Protein AF-0000000073387853 (afdb_homodimer)

Radius of gyration: 33.88 Å; Cα contacts (8 Å, |Δi|>4): 1144; chains: 2; bounding box: 91×98×73 Å

pLDDT: mean 79.47, std 18.65, range [26.16, 98.5]

Foldseek 3Di:
DDDPDPPPDPDQQFQFQVPVVVLDVVQFWDDPVQDDQKTKGFFWPPGPVAAWYFAQKKKWKQFQQAKDWKDWQLAIAIDHHLWIKIAHHPTTMGDDGDDADPVTTGGGIIMIIGHDVVLVVVCVPPVLSVLLVVVNVLNLQMKTAPPCRVVLVVLSVQLVVDGDPSNVVSVSVNSVVVSPGPRMDGGHPFNQPQDPDPCRRRLRSLVRNVVVVCLVPQLEDDDLCVSCVVVVHHSVVSQVSNCNGSVDGPVLSSLSSLLSQLLNCLLPHPDDSVVSCNNRHHPDVVVNQVSNCVNVVDGSVVSSVVSCVVVVVVPPD/DDDPDPPPDPDQQFAFQPPCPVLDVVQFWDDPVQDDQKTKGFFWPPGPVQAWYFAQKKKWKQFQQAKDWKDWQLAIAIDHHLWIKIAHHPTIMGDDGDDADPVTTGGGIIMIIGHDVVLVVVCVPPVLSVLLVVVNVLNLQMKTAPPCRVVLVVLSVQLVVDGDPSNVVSVSVNSVVVSPGPRMDGGHPFNQPQDPDPCRRVLRGLLRSVVVVCLVPQLEDDDLCVSQVVVVHHSVVSQVSNCNRGVDGPVLSSLSSLLSQLLNCLLPHPDDSVVSCNRRHHPDVVVNQVSNCVNVVDGSVVSSVVSCVVVVVVPPD

Sequence (634 aa):
MTTPRKRPAPRQRQPVLERDIARSPSLGYETPEEAGLVRCLAHGFPSPLVRWHFHEDYELHLITETSGKAFIGDWIGPFQPGHLVLCGPRLPHNWISLDVAEGGAPGRDRVIQFCHEPIERAAAGIPELREVMPLLERARHGIEFFGMSQKALAHWDTVKAARGLRRLGRFCEFLADLADCTDYRLLSSVQMQGQHGADGDAQVDQINGIVDRITRNIAEPISMQEVATELGMSESRFSRFFRRATGNSFTDFVNRVRINSACHLLMQTDHYVTDICHQVGFNNVANFNRRFLEIKGMTPTEFRRQADTRFGGALQHMTTPRKRPAPRQRQPVLERDIARSPSLGYETPEEAGLVRCLAHGFPSPLVRWHFHEDYELHLITETSGKAFIGDWIGPFQPGHLVLCGPRLPHNWISLDVAEGGAPGRDRVIQFCHEPIERAAAGIPELREVMPLLERARHGIEFFGMSQKALAHWDTVKAARGLRRLGRFCEFLADLADCTDYRLLSSVQMQGQHGADGDAQVDQINGIVDRITRNIAEPISMQEVATELGMSESRFSRFFRRATGNSFTDFVNRVRINSACHLLMQTDHYVTDICHQVGFNNVANFNRRFLEIKGMTPTEFRRQADTRFGGALQH

Solvent-accessible surface area (backbone atoms only — not comparable to full-atom values): 32739 Å² total; per-residue (Å²): 134,82,78,77,77,78,71,77,76,80,80,89,50,45,10,45,53,59,45,83,51,74,65,33,52,90,68,30,30,51,49,73,90,66,48,47,47,69,33,51,33,48,32,35,40,87,40,91,78,61,43,44,27,34,41,75,36,31,37,36,38,35,28,62,45,51,33,32,44,30,36,35,61,48,22,46,42,78,43,44,57,42,39,32,36,34,33,15,51,37,33,36,34,29,66,46,72,70,58,70,52,97,84,38,38,65,74,15,34,42,33,42,36,33,58,59,62,46,53,56,60,26,24,73,58,25,57,22,54,41,65,50,50,65,50,56,57,50,13,41,22,26,32,37,48,56,95,40,40,70,61,48,52,53,42,49,52,53,30,62,72,39,56,48,31,38,17,50,11,42,44,31,38,44,51,32,52,57,59,66,53,78,56,58,45,73,54,21,86,53,69,38,52,66,71,85,59,91,71,42,42,68,49,29,3,53,47,30,42,47,50,48,50,44,64,76,41,37,45,44,90,78,51,64,55,60,55,14,50,75,68,73,35,53,53,68,60,35,47,54,50,43,23,52,58,48,61,35,48,64,68,55,44,52,47,42,35,27,44,34,40,36,51,46,46,44,66,74,46,86,70,52,68,70,57,43,37,41,58,32,33,41,93,42,68,68,57,41,48,50,51,33,27,70,75,68,72,39,45,69,68,57,50,30,54,51,39,42,54,69,64,43,57,62,69,74,106,135,82,78,80,77,77,73,77,75,81,78,89,52,42,12,45,55,64,47,79,61,67,68,34,55,91,66,29,29,51,48,74,90,67,47,48,48,69,34,52,31,47,32,35,41,87,42,93,79,61,42,48,26,34,41,74,36,31,37,35,39,36,30,62,46,51,33,32,44,30,37,36,60,50,23,44,39,78,44,42,57,41,38,32,36,33,33,15,52,41,33,37,34,31,66,48,70,71,59,71,52,98,85,37,37,65,76,16,35,43,32,43,35,35,58,57,62,46,53,57,59,26,24,75,56,25,56,23,53,41,64,50,50,64,49,56,58,51,13,41,21,26,31,39,47,56,96,40,39,70,61,48,51,53,41,49,52,52,30,63,73,40,57,47,31,39,18,49,11,44,44,31,38,45,51,34,54,58,61,66,53,79,55,58,45,75,54,19,85,51,66,41,51,70,67,86,57,91,71,37,51,67,49,37,16,56,49,26,35,48,50,49,52,45,64,76,42,40,44,43,90,78,50,64,56,60,55,14,50,75,69,73,33,52,54,69,57,33,46,53,50,42,22,54,56,46,63,36,49,63,68,57,46,54,48,42,38,27,44,32,42,35,51,42,45,46,66,73,44,86,69,53,67,71,57,42,37,43,58,30,34,42,93,40,67,68,58,43,49,50,52,32,27,71,73,69,72,38,46,71,69,56,48,30,53,50,41,42,53,68,60,43,59,62,71,74,106

Organism: Paracidovorax avenae (strain ATCC 19860 / DSM 7227 / CCUG 15838 / JCM 20985 / LMG 2117 / NCPPB 1011) (NCBI:txid643561)

Structure (mmCIF, N/CA/C/O backbone):
data_AF-0000000073387853-model_v1
#
loop_
_entity.id
_entity.type
_entity.pdbx_description
1 polymer 'Transcriptional regulator, AraC family'
#
loop_
_atom_site.group_PDB
_atom_site.id
_atom_site.type_symbol
_atom_site.label_atom_id
_atom_site.label_alt_id
_atom_site.label_comp_id
_atom_site.label_asym_id
_atom_site.label_entity_id
_atom_site.label_seq_id
_atom_site.pdbx_PDB_ins_code
_atom_site.Cartn_x
_atom_site.Cartn_y
_atom_site.Cartn_z
_atom_site.occupancy
_atom_site.B_iso_or_equiv
_atom_site.auth_seq_id
_atom_site.auth_comp_id
_atom_site.auth_asym_id
_atom_site.auth_atom_id
_atom_site.pdbx_PDB_model_num
ATOM 1 N N . MET A 1 1 ? 46.625 -40.938 -31.984 1 33.44 1 MET A N 1
ATOM 2 C CA . MET A 1 1 ? 46.375 -40.375 -30.641 1 33.44 1 MET A CA 1
ATOM 3 C C . MET A 1 1 ? 45 -39.688 -30.578 1 33.44 1 MET A C 1
ATOM 5 O O . MET A 1 1 ? 44.781 -38.656 -31.25 1 33.44 1 MET A O 1
ATOM 9 N N . THR A 1 2 ? 43.875 -40.469 -30.422 1 35.69 2 THR A N 1
ATOM 10 C CA . THR A 1 2 ? 42.469 -40.125 -30.609 1 35.69 2 THR A CA 1
ATOM 11 C C . THR A 1 2 ? 42 -39.094 -29.578 1 35.69 2 THR A C 1
ATOM 13 O O . THR A 1 2 ? 42.312 -39.219 -28.391 1 35.69 2 THR A O 1
ATOM 16 N N . THR A 1 3 ? 41.812 -37.844 -30.016 1 41.72 3 THR A N 1
ATOM 17 C CA . THR A 1 3 ? 41.438 -36.688 -29.219 1 41.72 3 THR A CA 1
ATOM 18 C C . THR A 1 3 ? 40.219 -37 -28.344 1 41.72 3 THR A C 1
ATOM 20 O O . THR A 1 3 ? 39.188 -37.438 -28.859 1 41.72 3 THR A O 1
ATOM 23 N N . PRO A 1 4 ? 40.312 -37.219 -27.016 1 38.44 4 PRO A N 1
ATOM 24 C CA . PRO A 1 4 ? 39.25 -37.625 -26.141 1 38.44 4 PRO A CA 1
ATOM 25 C C . PRO A 1 4 ? 38.062 -36.656 -26.141 1 38.44 4 PRO A C 1
ATOM 27 O O . PRO A 1 4 ? 38.25 -35.438 -26.188 1 38.44 4 PRO A O 1
ATOM 30 N N . ARG A 1 5 ? 36.906 -37 -26.766 1 34.78 5 ARG A N 1
ATOM 31 C CA . ARG A 1 5 ? 35.656 -36.281 -26.828 1 34.78 5 ARG A CA 1
ATOM 32 C C . ARG A 1 5 ? 35.219 -35.812 -25.438 1 34.78 5 ARG A C 1
ATOM 34 O O . ARG A 1 5 ? 35.094 -36.594 -24.516 1 34.78 5 ARG A O 1
ATOM 41 N N . LYS A 1 6 ? 35.562 -34.531 -25.109 1 40.69 6 LYS A N 1
ATOM 42 C CA . LYS A 1 6 ? 35.156 -33.875 -23.875 1 40.69 6 LYS A CA 1
ATOM 43 C C . LYS A 1 6 ? 33.688 -34.156 -23.562 1 40.69 6 LYS A C 1
ATOM 45 O O . LYS A 1 6 ? 32.812 -33.938 -24.391 1 40.69 6 LYS A O 1
ATOM 50 N N . ARG A 1 7 ? 33.312 -35.156 -22.656 1 32.16 7 ARG A N 1
ATOM 51 C CA . ARG A 1 7 ? 31.984 -35.531 -22.156 1 32.16 7 ARG A CA 1
ATOM 52 C C . ARG A 1 7 ? 31.141 -34.312 -21.859 1 32.16 7 ARG A C 1
ATOM 54 O O . ARG A 1 7 ? 31.625 -33.344 -21.25 1 32.16 7 ARG A O 1
ATOM 61 N N . PRO A 1 8 ? 30.016 -34.156 -22.641 1 32.66 8 PRO A N 1
ATOM 62 C CA . PRO A 1 8 ? 29.188 -32.969 -22.375 1 32.66 8 PRO A CA 1
ATOM 63 C C . PRO A 1 8 ? 28.812 -32.812 -20.906 1 32.66 8 PRO A C 1
ATOM 65 O O . PRO A 1 8 ? 28.812 -33.812 -20.156 1 32.66 8 PRO A O 1
ATOM 68 N N . ALA A 1 9 ? 28.953 -31.688 -20.328 1 34.66 9 ALA A N 1
ATOM 69 C CA . ALA A 1 9 ? 28.734 -31.312 -18.938 1 34.66 9 ALA A CA 1
ATOM 70 C C . ALA A 1 9 ? 27.406 -31.844 -18.422 1 34.66 9 ALA A C 1
ATOM 72 O O . ALA A 1 9 ? 26.422 -31.922 -19.188 1 34.66 9 ALA A O 1
ATOM 73 N N . PRO A 1 10 ? 27.297 -32.594 -17.375 1 28.8 10 PRO A N 1
ATOM 74 C CA . PRO A 1 10 ? 26.125 -33.25 -16.781 1 28.8 10 PRO A CA 1
ATOM 75 C C . PRO A 1 10 ? 24.938 -32.281 -16.625 1 28.8 10 PRO A C 1
ATOM 77 O O . PRO A 1 10 ? 25.125 -31.078 -16.438 1 28.8 10 PRO A O 1
ATOM 80 N N . ARG A 1 11 ? 23.766 -32.656 -17.297 1 31.11 11 ARG A N 1
ATOM 81 C CA . ARG A 1 11 ? 22.5 -31.922 -17.281 1 31.11 11 ARG A CA 1
ATOM 82 C C . ARG A 1 11 ? 22.094 -31.578 -15.852 1 31.11 11 ARG A C 1
ATOM 84 O O . ARG A 1 11 ? 22.094 -32.438 -14.977 1 31.11 11 ARG A O 1
ATOM 91 N N . GLN A 1 12 ? 22.156 -30.5 -15.391 1 28.81 12 GLN A N 1
ATOM 92 C CA . GLN A 1 12 ? 21.828 -29.969 -14.078 1 28.81 12 GLN A CA 1
ATOM 93 C C . GLN A 1 12 ? 20.375 -30.266 -13.719 1 28.81 12 GLN A C 1
ATOM 95 O O . GLN A 1 12 ? 19.453 -29.734 -14.336 1 28.81 12 GLN A O 1
ATOM 100 N N . ARG A 1 13 ? 19.781 -31.453 -13.195 1 30.72 13 ARG A N 1
ATOM 101 C CA . ARG A 1 13 ? 18.562 -32.188 -12.938 1 30.72 13 ARG A CA 1
ATOM 102 C C . ARG A 1 13 ? 17.75 -31.547 -11.82 1 30.72 13 ARG A C 1
ATOM 104 O O . ARG A 1 13 ? 16.641 -32 -11.516 1 30.72 13 ARG A O 1
ATOM 111 N N . GLN A 1 14 ? 18.016 -31.109 -10.523 1 31.53 14 GLN A N 1
ATOM 112 C CA . GLN A 1 14 ? 17.375 -30.844 -9.242 1 31.53 14 GLN A CA 1
ATOM 113 C C . GLN A 1 14 ? 16.719 -29.453 -9.227 1 31.53 14 GLN A C 1
ATOM 115 O O . GLN A 1 14 ? 17.312 -28.484 -9.711 1 31.53 14 GLN A O 1
ATOM 120 N N . PRO A 1 15 ? 15.078 -29.547 -8.992 1 39.41 15 PRO A N 1
ATOM 121 C CA . PRO A 1 15 ? 14.695 -28.141 -8.797 1 39.41 15 PRO A CA 1
ATOM 122 C C . PRO A 1 15 ? 15.539 -27.438 -7.734 1 39.41 15 PRO A C 1
ATOM 124 O O . PRO A 1 15 ? 15.938 -28.062 -6.75 1 39.41 15 PRO A O 1
ATOM 127 N N . VAL A 1 16 ? 16.016 -26.469 -7.809 1 42.69 16 VAL A N 1
ATOM 128 C CA . VAL A 1 16 ? 16.953 -25.781 -6.93 1 42.69 16 VAL A CA 1
ATOM 129 C C . VAL A 1 16 ? 16.203 -24.734 -6.098 1 42.69 16 VAL A C 1
ATOM 131 O O . VAL A 1 16 ? 15.422 -23.938 -6.637 1 42.69 16 VAL A O 1
ATOM 134 N N . LEU A 1 17 ? 15.789 -25.234 -4.672 1 40.69 17 LEU A N 1
ATOM 135 C CA . LEU A 1 17 ? 15.438 -24.047 -3.893 1 40.69 17 LEU A CA 1
ATOM 136 C C . LEU A 1 17 ? 16.219 -22.844 -4.375 1 40.69 17 LEU A C 1
ATOM 138 O O . LEU A 1 17 ? 17.453 -22.859 -4.41 1 40.69 17 LEU A O 1
ATOM 142 N N . GLU A 1 18 ? 15.391 -22.234 -5.148 1 47.34 18 GLU A N 1
ATOM 143 C CA . GLU A 1 18 ? 16.094 -21 -5.488 1 47.34 18 GLU A CA 1
ATOM 144 C C . GLU A 1 18 ? 16.547 -20.266 -4.234 1 47.34 18 GLU A C 1
ATOM 146 O O . GLU A 1 18 ? 15.719 -19.688 -3.525 1 47.34 18 GLU A O 1
ATOM 151 N N . ARG A 1 19 ? 17.328 -21.219 -3.326 1 44.28 19 ARG A N 1
ATOM 152 C CA . ARG A 1 19 ? 17.891 -20.344 -2.303 1 44.28 19 ARG A CA 1
ATOM 153 C C . ARG A 1 19 ? 18.281 -19 -2.889 1 44.28 19 ARG A C 1
ATOM 155 O O . ARG A 1 19 ? 18.375 -18.844 -4.109 1 44.28 19 ARG A O 1
ATOM 162 N N . ASP A 1 20 ? 18.406 -18.125 -2.104 1 44.84 20 ASP A N 1
ATOM 163 C CA . ASP A 1 20 ? 18.875 -16.844 -2.623 1 44.84 20 ASP A CA 1
ATOM 164 C C . ASP A 1 20 ? 19.844 -17.047 -3.783 1 44.84 20 ASP A C 1
ATOM 166 O O . ASP A 1 20 ? 21.047 -17.281 -3.568 1 44.84 20 ASP A O 1
ATOM 170 N N . ILE A 1 21 ? 19.672 -18.125 -4.645 1 43.66 21 ILE A N 1
ATOM 171 C CA . ILE A 1 21 ? 20.5 -17.938 -5.824 1 43.66 21 ILE A CA 1
ATOM 172 C C . ILE A 1 21 ? 20.938 -16.484 -5.926 1 43.66 21 ILE A C 1
ATOM 174 O O . ILE A 1 21 ? 20.125 -15.57 -5.738 1 43.66 21 ILE A O 1
ATOM 178 N N . ALA A 1 22 ? 22.094 -16.359 -5.793 1 49.75 22 ALA A N 1
ATOM 179 C CA . ALA A 1 22 ? 22.672 -15.016 -5.832 1 49.75 22 ALA A CA 1
ATOM 180 C C . ALA A 1 22 ? 21.844 -14.102 -6.738 1 49.75 22 ALA A C 1
ATOM 182 O O . ALA A 1 22 ? 21.797 -14.297 -7.957 1 49.75 22 ALA A O 1
ATOM 183 N N . ARG A 1 23 ? 20.578 -13.773 -6.207 1 62.91 23 ARG A N 1
ATOM 184 C CA . ARG A 1 23 ? 19.875 -12.719 -6.93 1 62.91 23 ARG A CA 1
ATOM 185 C C . ARG A 1 23 ? 20.844 -11.711 -7.523 1 62.91 23 ARG A C 1
ATOM 187 O O . ARG A 1 23 ? 21.031 -10.617 -6.988 1 62.91 23 ARG A O 1
ATOM 194 N N . SER A 1 24 ? 21.516 -12.406 -8.492 1 69.12 24 SER A N 1
ATOM 195 C CA . SER A 1 24 ? 22.531 -11.586 -9.164 1 69.12 24 SER A CA 1
ATOM 196 C C . SER A 1 24 ? 21.906 -10.695 -10.227 1 69.12 24 SER A C 1
ATOM 198 O O . SER A 1 24 ? 20.984 -11.117 -10.938 1 69.12 24 SER A O 1
ATOM 200 N N . PRO A 1 25 ? 22.266 -9.578 -10.258 1 71.75 25 PRO A N 1
ATOM 201 C CA . PRO A 1 25 ? 21.828 -8.695 -11.344 1 71.75 25 PRO A CA 1
ATOM 202 C C . PRO A 1 25 ? 22.047 -9.305 -12.727 1 71.75 25 PRO A C 1
ATOM 204 O O . PRO A 1 25 ? 21.312 -9 -13.664 1 71.75 25 PRO A O 1
ATOM 207 N N . SER A 1 26 ? 22.984 -10.211 -12.898 1 68.94 26 SER A N 1
ATOM 208 C CA . SER A 1 26 ? 23.281 -10.836 -14.188 1 68.94 26 SER A CA 1
ATOM 209 C C . SER A 1 26 ? 22.141 -11.758 -14.625 1 68.94 26 SER A C 1
ATOM 211 O O . SER A 1 26 ? 21.984 -12.039 -15.812 1 68.94 26 SER A O 1
ATOM 213 N N . LEU A 1 27 ? 21.359 -12.117 -13.664 1 73.44 27 LEU A N 1
ATOM 214 C CA . LEU A 1 27 ? 20.234 -13 -13.961 1 73.44 27 LEU A CA 1
ATOM 215 C C . LEU A 1 27 ? 18.938 -12.211 -14.102 1 73.44 27 LEU A C 1
ATOM 217 O O . LEU A 1 27 ? 17.875 -12.797 -14.273 1 73.44 27 LEU A O 1
ATOM 221 N N . GLY A 1 28 ? 19 -10.922 -13.914 1 74.31 28 GLY A N 1
ATOM 222 C CA . GLY A 1 28 ? 17.828 -10.078 -14.102 1 74.31 28 GLY A CA 1
ATOM 223 C C . GLY A 1 28 ? 17.266 -9.547 -12.805 1 74.31 28 GLY A C 1
ATOM 224 O O . GLY A 1 28 ? 16.297 -8.773 -12.805 1 74.31 28 GLY A O 1
ATOM 225 N N . TYR A 1 29 ? 17.938 -9.984 -11.742 1 75.62 29 TYR A N 1
ATOM 226 C CA . TYR A 1 29 ? 17.453 -9.5 -10.445 1 75.62 29 TYR A CA 1
ATOM 227 C C . TYR A 1 29 ? 17.859 -8.055 -10.219 1 75.62 29 TYR A C 1
ATOM 229 O O . TYR A 1 29 ? 18.891 -7.598 -10.742 1 75.62 29 TYR A O 1
ATOM 237 N N . GLU A 1 30 ? 17.031 -7.445 -9.414 1 78.88 30 GLU A N 1
ATOM 238 C CA . GLU A 1 30 ? 17.391 -6.102 -8.969 1 78.88 30 GLU A CA 1
ATOM 239 C C . GLU A 1 30 ? 18.469 -6.152 -7.898 1 78.88 30 GLU A C 1
ATOM 241 O O . GLU A 1 30 ? 18.672 -7.18 -7.25 1 78.88 30 GLU A O 1
ATOM 246 N N . THR A 1 31 ? 19.234 -5.133 -7.773 1 72.69 31 THR A N 1
ATOM 247 C CA . THR A 1 31 ? 20.266 -5.051 -6.746 1 72.69 31 THR A CA 1
ATOM 248 C C . THR A 1 31 ? 19.656 -5.051 -5.352 1 72.69 31 THR A C 1
ATOM 250 O O . THR A 1 31 ? 18.5 -4.652 -5.18 1 72.69 31 THR A O 1
ATOM 253 N N . PRO A 1 32 ? 20.438 -5.605 -4.41 1 68.12 32 PRO A N 1
ATOM 254 C CA . PRO A 1 32 ? 19.938 -5.629 -3.035 1 68.12 32 PRO A CA 1
ATOM 255 C C . PRO A 1 32 ? 19.5 -4.246 -2.543 1 68.12 32 PRO A C 1
ATOM 257 O O . PRO A 1 32 ? 18.562 -4.133 -1.762 1 68.12 32 PRO A O 1
ATOM 260 N N . GLU A 1 33 ? 20.203 -3.264 -2.967 1 65.44 33 GLU A N 1
ATOM 261 C CA . GLU A 1 33 ? 19.875 -1.903 -2.549 1 65.44 33 GLU A CA 1
ATOM 262 C C . GLU A 1 33 ? 18.516 -1.468 -3.092 1 65.44 33 GLU A C 1
ATOM 264 O O . GLU A 1 33 ? 17.844 -0.619 -2.5 1 65.44 33 GLU A O 1
ATOM 269 N N . GLU A 1 34 ? 18.188 -2.141 -4.094 1 68 34 GLU A N 1
ATOM 270 C CA . GLU A 1 34 ? 16.953 -1.758 -4.766 1 68 34 GLU A CA 1
ATOM 271 C C . GLU A 1 34 ? 15.789 -2.656 -4.34 1 68 34 GLU A C 1
ATOM 273 O O . GLU A 1 34 ? 14.625 -2.328 -4.574 1 68 34 GLU A O 1
ATOM 278 N N . ALA A 1 35 ? 16.266 -3.635 -3.643 1 69.88 35 ALA A N 1
ATOM 279 C CA . ALA A 1 35 ? 15.242 -4.645 -3.396 1 69.88 35 ALA A CA 1
ATOM 280 C C . ALA A 1 35 ? 14.492 -4.363 -2.096 1 69.88 35 ALA A C 1
ATOM 282 O O . ALA A 1 35 ? 15.102 -3.963 -1.099 1 69.88 35 ALA A O 1
ATOM 283 N N . GLY A 1 36 ? 13.227 -4.281 -2.16 1 87.31 36 GLY A N 1
ATOM 284 C CA . GLY A 1 36 ? 12.297 -4.215 -1.042 1 87.31 36 GLY A CA 1
ATOM 285 C C . GLY A 1 36 ? 11.344 -5.395 -0.991 1 87.31 36 GLY A C 1
ATOM 286 O O . GLY A 1 36 ? 11.734 -6.527 -1.273 1 87.31 36 GLY A O 1
ATOM 287 N N . LEU A 1 37 ? 10.219 -5.172 -0.502 1 92.5 37 LEU A N 1
ATOM 288 C CA . LEU A 1 37 ? 9.188 -6.207 -0.497 1 92.5 37 LEU A CA 1
ATOM 289 C C . LEU A 1 37 ? 8.844 -6.637 -1.919 1 92.5 37 LEU A C 1
ATOM 291 O O . LEU A 1 37 ? 8.648 -7.828 -2.182 1 92.5 37 LEU A O 1
ATOM 295 N N . VAL A 1 38 ? 8.789 -5.609 -2.746 1 95.06 38 VAL A N 1
ATOM 296 C CA . VAL A 1 38 ? 8.391 -5.844 -4.129 1 95.06 38 VAL A CA 1
ATOM 297 C C . VAL A 1 38 ? 9.625 -5.922 -5.02 1 95.06 38 VAL A C 1
ATOM 299 O O . VAL A 1 38 ? 10.328 -4.922 -5.215 1 95.06 38 VAL A O 1
ATOM 302 N N . ARG A 1 39 ? 9.891 -7.078 -5.625 1 93.75 39 ARG A N 1
ATOM 303 C CA . ARG A 1 39 ? 11.078 -7.262 -6.453 1 93.75 39 ARG A CA 1
ATOM 304 C C . ARG A 1 39 ? 10.688 -7.602 -7.891 1 93.75 39 ARG A C 1
ATOM 306 O O . ARG A 1 39 ? 9.93 -8.547 -8.125 1 93.75 39 ARG A O 1
ATOM 313 N N . CYS A 1 40 ? 11.195 -6.801 -8.797 1 93.56 40 CYS A N 1
ATOM 314 C CA . CYS A 1 40 ? 10.953 -7.055 -10.211 1 93.56 40 CYS A CA 1
ATOM 315 C C . CYS A 1 40 ? 12.141 -7.762 -10.852 1 93.56 40 CYS A C 1
ATOM 317 O O . CYS A 1 40 ? 13.289 -7.457 -10.531 1 93.56 40 CYS A O 1
ATOM 319 N N . LEU A 1 41 ? 11.75 -8.711 -11.672 1 91.69 41 LEU A N 1
ATOM 320 C CA . LEU A 1 41 ? 12.734 -9.492 -12.422 1 91.69 41 LEU A CA 1
ATOM 321 C C . LEU A 1 41 ? 12.289 -9.695 -13.859 1 91.69 41 LEU A C 1
ATOM 323 O O . LEU A 1 41 ? 11.109 -9.953 -14.117 1 91.69 41 LEU A O 1
ATOM 327 N N . ALA A 1 42 ? 13.227 -9.438 -14.773 1 92.12 42 ALA A N 1
ATOM 328 C CA . ALA A 1 42 ? 13 -9.789 -16.172 1 92.12 42 ALA A CA 1
ATOM 329 C C . ALA A 1 42 ? 14.102 -10.711 -16.688 1 92.12 42 ALA A C 1
ATOM 331 O O . ALA A 1 42 ? 15.289 -10.445 -16.484 1 92.12 42 ALA A O 1
ATOM 332 N N . HIS A 1 43 ? 13.688 -11.797 -17.281 1 88.75 43 HIS A N 1
ATOM 333 C CA . HIS A 1 43 ? 14.695 -12.688 -17.844 1 88.75 43 HIS A CA 1
ATOM 334 C C . HIS A 1 43 ? 14.18 -13.375 -19.109 1 88.75 43 HIS A C 1
ATOM 336 O O . HIS A 1 43 ? 12.977 -13.367 -19.375 1 88.75 43 HIS A O 1
ATOM 342 N N . GLY A 1 44 ? 15.102 -13.836 -19.812 1 89.69 44 GLY A N 1
ATOM 343 C CA . GLY A 1 44 ? 14.781 -14.422 -21.109 1 89.69 44 GLY A CA 1
ATOM 344 C C . GLY A 1 44 ? 14.875 -15.93 -21.125 1 89.69 44 GLY A C 1
ATOM 345 O O . GLY A 1 44 ? 14.734 -16.578 -20.078 1 89.69 44 GLY A O 1
ATOM 346 N N . PHE A 1 45 ? 14.93 -16.469 -22.312 1 84.62 45 PHE A N 1
ATOM 347 C CA . PHE A 1 45 ? 15.141 -17.875 -22.594 1 84.62 45 PHE A CA 1
ATOM 348 C C . PHE A 1 45 ? 16.203 -18.062 -23.672 1 84.62 45 PHE A C 1
ATOM 350 O O . PHE A 1 45 ? 16.156 -17.391 -24.703 1 84.62 45 PHE A O 1
ATOM 357 N N . PRO A 1 46 ? 17.188 -18.859 -23.484 1 80.44 46 PRO A N 1
ATOM 358 C CA . PRO A 1 46 ? 17.375 -19.688 -22.297 1 80.44 46 PRO A CA 1
ATOM 359 C C . PRO A 1 46 ? 17.891 -18.891 -21.094 1 80.44 46 PRO A C 1
ATOM 361 O O . PRO A 1 46 ? 18.453 -17.812 -21.266 1 80.44 46 PRO A O 1
ATOM 364 N N . SER A 1 47 ? 17.531 -19.312 -19.938 1 82 47 SER A N 1
ATOM 365 C CA . SER A 1 47 ? 18 -18.766 -18.672 1 82 47 SER A CA 1
ATOM 366 C C . SER A 1 47 ? 18.109 -19.844 -17.594 1 82 47 SER A C 1
ATOM 368 O O . SER A 1 47 ? 17.266 -20.75 -17.531 1 82 47 SER A O 1
ATOM 370 N N . PRO A 1 48 ? 19.125 -19.75 -16.75 1 74.19 48 PRO A N 1
ATOM 371 C CA . PRO A 1 48 ? 19.219 -20.719 -15.648 1 74.19 48 PRO A CA 1
ATOM 372 C C . PRO A 1 48 ? 18.047 -20.625 -14.688 1 74.19 48 PRO A C 1
ATOM 374 O O . PRO A 1 48 ? 17.828 -21.531 -13.883 1 74.19 48 PRO A O 1
ATOM 377 N N . LEU A 1 49 ? 17.281 -19.578 -14.859 1 77.62 49 LEU A N 1
ATOM 378 C CA . LEU A 1 49 ? 16.141 -19.406 -13.984 1 77.62 49 LEU A CA 1
ATOM 379 C C . LEU A 1 49 ? 14.961 -20.25 -14.445 1 77.62 49 LEU A C 1
ATOM 381 O O . LEU A 1 49 ? 14.008 -20.469 -13.688 1 77.62 49 LEU A O 1
ATOM 385 N N . VAL A 1 50 ? 15.039 -20.625 -15.633 1 79 50 VAL A N 1
ATOM 386 C CA . VAL A 1 50 ? 13.984 -21.453 -16.188 1 79 50 VAL A CA 1
ATOM 387 C C . VAL A 1 50 ? 14.227 -22.922 -15.797 1 79 50 VAL A C 1
ATOM 389 O O . VAL A 1 50 ? 14.953 -23.625 -16.484 1 79 50 VAL A O 1
ATOM 392 N N . ARG A 1 51 ? 13.688 -23.266 -14.766 1 66.94 51 ARG A N 1
ATOM 393 C CA . ARG A 1 51 ? 13.82 -24.609 -14.188 1 66.94 51 ARG A CA 1
ATOM 394 C C . ARG A 1 51 ? 12.672 -24.906 -13.227 1 66.94 51 ARG A C 1
ATOM 396 O O . ARG A 1 51 ? 12.047 -23.984 -12.695 1 66.94 51 ARG A O 1
ATOM 403 N N . TRP A 1 52 ? 12.422 -26.109 -13.07 1 67.12 52 TRP A N 1
ATOM 404 C CA . TRP A 1 52 ? 11.438 -26.531 -12.078 1 67.12 52 TRP A CA 1
ATOM 405 C C . TRP A 1 52 ? 11.906 -26.188 -10.664 1 67.12 52 TRP A C 1
ATOM 407 O O . TRP A 1 52 ? 12.914 -26.719 -10.195 1 67.12 52 TRP A O 1
ATOM 417 N N . HIS A 1 53 ? 11.188 -25.25 -9.992 1 69.25 53 HIS A N 1
ATOM 418 C CA . HIS A 1 53 ? 11.648 -24.781 -8.695 1 69.25 53 HIS A CA 1
ATOM 419 C C . HIS A 1 53 ? 10.492 -24.234 -7.867 1 69.25 53 HIS A C 1
ATOM 421 O O . HIS A 1 53 ? 9.367 -24.109 -8.359 1 69.25 53 HIS A O 1
ATOM 427 N N . PHE A 1 54 ? 10.812 -24.203 -6.535 1 69.88 54 PHE A N 1
ATOM 428 C CA . PHE A 1 54 ? 9.898 -23.516 -5.629 1 69.88 54 PHE A CA 1
ATOM 429 C C . PHE A 1 54 ? 10.656 -22.641 -4.652 1 69.88 54 PHE A C 1
ATOM 431 O O . PHE A 1 54 ? 11.875 -22.734 -4.531 1 69.88 54 PHE A O 1
ATOM 438 N N . HIS A 1 55 ? 9.969 -21.703 -4.117 1 76.31 55 HIS A N 1
ATOM 439 C CA . HIS A 1 55 ? 10.5 -20.797 -3.111 1 76.31 55 HIS A CA 1
ATOM 440 C C . HIS A 1 55 ? 9.383 -20.25 -2.229 1 76.31 55 HIS A C 1
ATOM 442 O O . HIS A 1 55 ? 8.219 -20.609 -2.4 1 76.31 55 HIS A O 1
ATOM 448 N N . GLU A 1 56 ? 9.805 -19.469 -1.246 1 81.19 56 GLU A N 1
ATOM 449 C CA . GLU A 1 56 ? 8.883 -19 -0.223 1 81.19 56 GLU A CA 1
ATOM 450 C C . GLU A 1 56 ? 8.172 -17.719 -0.666 1 81.19 56 GLU A C 1
ATOM 452 O O . GLU A 1 56 ? 7.34 -17.172 0.067 1 81.19 56 GLU A O 1
ATOM 457 N N . ASP A 1 57 ? 8.445 -17.297 -1.825 1 90.62 57 ASP A N 1
ATOM 458 C CA . ASP A 1 57 ? 7.871 -16.047 -2.312 1 90.62 57 ASP A CA 1
ATOM 459 C C . ASP A 1 57 ? 6.688 -16.312 -3.238 1 90.62 57 ASP A C 1
ATOM 461 O O . ASP A 1 57 ? 6.57 -17.406 -3.807 1 90.62 57 ASP A O 1
ATOM 465 N N . TYR A 1 58 ? 5.828 -15.375 -3.227 1 95.56 58 TYR A N 1
ATOM 466 C CA . TYR A 1 58 ? 4.926 -15.305 -4.371 1 95.56 58 TYR A CA 1
ATOM 467 C C . TYR A 1 58 ? 5.672 -14.891 -5.633 1 95.56 58 TYR A C 1
ATOM 469 O O . TYR A 1 58 ? 6.598 -14.078 -5.574 1 95.56 58 TYR A O 1
ATOM 477 N N . GLU A 1 59 ? 5.27 -15.438 -6.746 1 96.56 59 GLU A N 1
ATOM 478 C CA . GLU A 1 59 ? 5.793 -14.984 -8.031 1 96.56 59 GLU A CA 1
ATOM 479 C C . GLU A 1 59 ? 4.668 -14.773 -9.039 1 96.56 59 GLU A C 1
ATOM 481 O O . GLU A 1 59 ? 3.869 -15.672 -9.281 1 96.56 59 GLU A O 1
ATOM 486 N N . LEU A 1 60 ? 4.598 -13.57 -9.539 1 98.44 60 LEU A N 1
ATOM 487 C CA . LEU A 1 60 ? 3.719 -13.234 -10.656 1 98.44 60 LEU A CA 1
ATOM 488 C C . LEU A 1 60 ? 4.488 -13.25 -11.969 1 98.44 60 LEU A C 1
ATOM 490 O O . LEU A 1 60 ? 5.422 -12.469 -12.156 1 98.44 60 LEU A O 1
ATOM 494 N N . HIS A 1 61 ? 4.121 -14.18 -12.867 1 97.94 61 HIS A N 1
ATOM 495 C CA . HIS A 1 61 ? 4.797 -14.328 -14.148 1 97.94 61 HIS A CA 1
ATOM 496 C C . HIS A 1 61 ? 3.924 -13.836 -15.297 1 97.94 61 HIS A C 1
ATOM 498 O O . HIS A 1 61 ? 2.789 -14.289 -15.461 1 97.94 61 HIS A O 1
ATOM 504 N N . LEU A 1 62 ? 4.422 -12.93 -16.031 1 98.5 62 LEU A N 1
ATOM 505 C CA . LEU A 1 62 ? 3.85 -12.562 -17.328 1 98.5 62 LEU A CA 1
ATOM 506 C C . LEU A 1 62 ? 4.777 -12.961 -18.469 1 98.5 62 LEU A C 1
ATOM 508 O O . LEU A 1 62 ? 5.828 -12.344 -18.656 1 98.5 62 LEU A O 1
ATOM 512 N N . ILE A 1 63 ? 4.391 -13.961 -19.188 1 97.38 63 ILE A N 1
ATOM 513 C CA . ILE A 1 63 ? 5.156 -14.383 -20.344 1 97.38 63 ILE A CA 1
ATOM 514 C C . ILE A 1 63 ? 4.781 -13.516 -21.547 1 97.38 63 ILE A C 1
ATOM 516 O O . ILE A 1 63 ? 3.609 -13.438 -21.922 1 97.38 63 ILE A O 1
ATOM 520 N N . THR A 1 64 ? 5.809 -12.883 -22.141 1 96.44 64 THR A N 1
ATOM 521 C CA . THR A 1 64 ? 5.516 -11.914 -23.188 1 96.44 64 THR A CA 1
ATOM 522 C C . THR A 1 64 ? 5.973 -12.438 -24.547 1 96.44 64 THR A C 1
ATOM 524 O O . THR A 1 64 ? 5.602 -11.883 -25.594 1 96.44 64 THR A O 1
ATOM 527 N N . GLU A 1 65 ? 6.797 -13.438 -24.484 1 93.94 65 GLU A N 1
ATOM 528 C CA . GLU A 1 65 ? 7.316 -14.039 -25.703 1 93.94 65 GLU A CA 1
ATOM 529 C C . GLU A 1 65 ? 7.371 -15.562 -25.594 1 93.94 65 GLU A C 1
ATOM 531 O O . GLU A 1 65 ? 7.418 -16.109 -24.484 1 93.94 65 GLU A O 1
ATOM 536 N N . THR A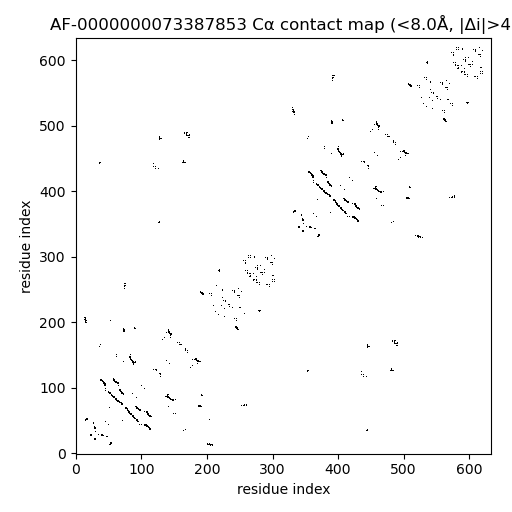 1 66 ? 7.402 -16.234 -26.797 1 91.25 66 THR A N 1
ATOM 537 C CA . THR A 1 66 ? 7.57 -17.688 -26.969 1 91.25 66 THR A CA 1
ATOM 538 C C . THR A 1 66 ? 6.324 -18.422 -26.484 1 91.25 66 THR A C 1
ATOM 540 O O . THR A 1 66 ? 5.445 -17.844 -25.859 1 91.25 66 THR A O 1
ATOM 543 N N . SER A 1 67 ? 6.172 -19.562 -26.953 1 89.5 67 SER A N 1
ATOM 544 C CA . SER A 1 67 ? 5.133 -20.5 -26.531 1 89.5 67 SER A CA 1
ATOM 545 C C . SER A 1 67 ? 5.73 -21.844 -26.125 1 89.5 67 SER A C 1
ATOM 547 O O . SER A 1 67 ? 6.836 -22.188 -26.547 1 89.5 67 SER A O 1
ATOM 549 N N . GLY A 1 68 ? 5.02 -22.484 -25.203 1 83.69 68 GLY A N 1
ATOM 550 C CA . GLY A 1 68 ? 5.516 -23.766 -24.719 1 83.69 68 GLY A CA 1
ATOM 551 C C . GLY A 1 68 ? 4.613 -24.406 -23.688 1 83.69 68 GLY A C 1
ATOM 552 O O . GLY A 1 68 ? 3.389 -24.375 -23.812 1 83.69 68 GLY A O 1
ATOM 553 N N . LYS A 1 69 ? 5.332 -25.078 -22.734 1 79.31 69 LYS A N 1
ATOM 554 C CA . LYS A 1 69 ? 4.598 -25.797 -21.703 1 79.31 69 LYS A CA 1
ATOM 555 C C . LYS A 1 69 ? 4.922 -25.25 -20.312 1 79.31 69 LYS A C 1
ATOM 557 O O . LYS A 1 69 ? 6.086 -25 -19.984 1 79.31 69 LYS A O 1
ATOM 562 N N . ALA A 1 70 ? 3.791 -25.047 -19.609 1 85.06 70 ALA A N 1
ATOM 563 C CA . ALA A 1 70 ? 3.943 -24.609 -18.234 1 85.06 70 ALA A CA 1
ATOM 564 C C . ALA A 1 70 ? 3.623 -25.734 -17.25 1 85.06 70 ALA A C 1
ATOM 566 O O . ALA A 1 70 ? 2.689 -26.516 -17.469 1 85.06 70 ALA A O 1
ATOM 567 N N . PHE A 1 71 ? 4.492 -25.75 -16.25 1 75.75 71 PHE A N 1
ATOM 568 C CA . PHE A 1 71 ? 4.312 -26.672 -15.133 1 75.75 71 PHE A CA 1
ATOM 569 C C . PHE A 1 71 ? 4.047 -25.938 -13.836 1 75.75 71 PHE A C 1
ATOM 571 O O . PHE A 1 71 ? 4.906 -25.188 -13.352 1 75.75 71 PHE A O 1
ATOM 578 N N . ILE A 1 72 ? 2.818 -26.156 -13.305 1 86.06 72 ILE A N 1
ATOM 579 C CA . ILE A 1 72 ? 2.451 -25.484 -12.055 1 86.06 72 ILE A CA 1
ATOM 580 C C . ILE A 1 72 ? 1.832 -26.5 -11.094 1 86.06 72 ILE A C 1
ATOM 582 O O . ILE A 1 72 ? 0.665 -26.859 -11.234 1 86.06 72 ILE A O 1
ATOM 586 N N . GLY A 1 73 ? 2.65 -26.75 -10.086 1 75.94 73 GLY A N 1
ATOM 587 C CA . GLY A 1 73 ? 2.213 -27.859 -9.234 1 75.94 73 GLY A CA 1
ATOM 588 C C . GLY A 1 73 ? 1.977 -29.141 -10 1 75.94 73 GLY A C 1
ATOM 589 O O . GLY A 1 73 ? 2.896 -29.688 -10.617 1 75.94 73 GLY A O 1
ATOM 590 N N . ASP A 1 74 ? 0.769 -29.531 -9.984 1 66.19 74 ASP A N 1
ATOM 591 C CA . ASP A 1 74 ? 0.425 -30.75 -10.703 1 66.19 74 ASP A CA 1
ATOM 592 C C . ASP A 1 74 ? -0.288 -30.422 -12.016 1 66.19 74 ASP A C 1
ATOM 594 O O . ASP A 1 74 ? -0.804 -31.328 -12.68 1 66.19 74 ASP A O 1
ATOM 598 N N . TRP A 1 75 ? -0.321 -29.172 -12.305 1 75.75 75 TRP A N 1
ATOM 599 C CA . TRP A 1 75 ? -0.95 -28.75 -13.547 1 75.75 75 TRP A CA 1
ATOM 600 C C . TRP A 1 75 ? 0.09 -28.578 -14.648 1 75.75 75 TRP A C 1
ATOM 602 O O . TRP A 1 75 ? 1.146 -27.984 -14.43 1 75.75 75 TRP A O 1
ATOM 612 N N . ILE A 1 76 ? -0.17 -29.141 -15.773 1 71.06 76 ILE A N 1
ATOM 613 C CA . ILE A 1 76 ? 0.643 -28.953 -16.969 1 71.06 76 ILE A CA 1
ATOM 614 C C . ILE A 1 76 ? -0.229 -28.453 -18.109 1 71.06 76 ILE A C 1
ATOM 616 O O . ILE A 1 76 ? -1.295 -29 -18.391 1 71.06 76 ILE A O 1
ATOM 620 N N . GLY A 1 77 ? 0.153 -27.391 -18.734 1 72.75 77 GLY A N 1
ATOM 621 C CA . GLY A 1 77 ? -0.621 -26.828 -19.844 1 72.75 77 GLY A CA 1
ATOM 622 C C . GLY A 1 77 ? 0.188 -25.922 -20.734 1 72.75 77 GLY A C 1
ATOM 623 O O . GLY A 1 77 ? 1.33 -25.578 -20.422 1 72.75 77 GLY A O 1
ATOM 624 N N . PRO A 1 78 ? -0.397 -25.688 -21.859 1 80.19 78 PRO A N 1
ATOM 625 C CA . PRO A 1 78 ? 0.297 -24.797 -22.797 1 80.19 78 PRO A CA 1
ATOM 626 C C . PRO A 1 78 ? 0.3 -23.328 -22.328 1 80.19 78 PRO A C 1
ATOM 628 O O . PRO A 1 78 ? -0.553 -22.938 -21.531 1 80.19 78 PRO A O 1
ATOM 631 N N . PHE A 1 79 ? 1.314 -22.656 -22.766 1 89 79 PHE A N 1
ATOM 632 C CA . PHE A 1 79 ? 1.301 -21.203 -22.594 1 89 79 PHE A CA 1
ATOM 633 C C . PHE A 1 79 ? 1.664 -20.5 -23.891 1 89 79 PHE A C 1
ATOM 635 O O . PHE A 1 79 ? 2.238 -21.109 -24.797 1 89 79 PHE A O 1
ATOM 642 N N . GLN A 1 80 ? 1.21 -19.328 -24.047 1 92.69 80 GLN A N 1
ATOM 643 C CA . GLN A 1 80 ? 1.516 -18.391 -25.141 1 92.69 80 GLN A CA 1
ATOM 644 C C . GLN A 1 80 ? 1.765 -16.984 -24.609 1 92.69 80 GLN A C 1
ATOM 646 O O . GLN A 1 80 ? 1.511 -16.703 -23.438 1 92.69 80 GLN A O 1
ATOM 651 N N . PRO A 1 81 ? 2.297 -16.078 -25.484 1 95.75 81 PRO A N 1
ATOM 652 C CA . PRO A 1 81 ? 2.457 -14.711 -25.016 1 95.75 81 PRO A CA 1
ATOM 653 C C . PRO A 1 81 ? 1.169 -14.133 -24.422 1 95.75 81 PRO A C 1
ATOM 655 O O . PRO A 1 81 ? 0.097 -14.273 -25.016 1 95.75 81 PRO A O 1
ATOM 658 N N . GLY A 1 82 ? 1.333 -13.547 -23.266 1 97.06 82 GLY A N 1
ATOM 659 C CA . GLY A 1 82 ? 0.186 -13.031 -22.531 1 97.06 82 GLY A CA 1
ATOM 660 C C . GLY A 1 82 ? -0.207 -13.891 -21.344 1 97.06 82 GLY A C 1
ATOM 661 O O . GLY A 1 82 ? -1.072 -13.508 -20.562 1 97.06 82 GLY A O 1
ATOM 662 N N . HIS A 1 83 ? 0.497 -15.023 -21.219 1 96.56 83 HIS A N 1
ATOM 663 C CA . HIS A 1 83 ? 0.236 -15.938 -20.109 1 96.56 83 HIS A CA 1
ATOM 664 C C . HIS A 1 83 ? 0.605 -15.297 -18.781 1 96.56 83 HIS A C 1
ATOM 666 O O . HIS A 1 83 ? 1.771 -14.977 -18.547 1 96.56 83 HIS A O 1
ATOM 672 N N . LEU A 1 84 ? -0.452 -15.031 -17.953 1 98.5 84 LEU A N 1
ATOM 673 C CA . LEU A 1 84 ? -0.286 -14.383 -16.656 1 98.5 84 LEU A CA 1
ATOM 674 C C . LEU A 1 84 ? -0.673 -15.336 -15.523 1 98.5 84 LEU A C 1
ATOM 676 O O . LEU A 1 84 ? -1.829 -15.75 -15.43 1 98.5 84 LEU A O 1
ATOM 680 N N . VAL A 1 85 ? 0.342 -15.688 -14.633 1 98.38 85 VAL A N 1
ATOM 681 C CA . VAL A 1 85 ? 0.096 -16.672 -13.578 1 98.38 85 VAL A CA 1
ATOM 682 C C . VAL A 1 85 ? 0.695 -16.172 -12.266 1 98.38 85 VAL A C 1
ATOM 684 O O . VAL A 1 85 ? 1.838 -15.711 -12.227 1 98.38 85 VAL A O 1
ATOM 687 N N . LEU A 1 86 ? -0.077 -16.203 -11.203 1 98.38 86 LEU A N 1
ATOM 688 C CA . LEU A 1 86 ? 0.404 -15.945 -9.852 1 98.38 86 LEU A CA 1
ATOM 689 C C . LEU A 1 86 ? 0.59 -17.25 -9.086 1 98.38 86 LEU A C 1
ATOM 691 O O . LEU A 1 86 ? -0.377 -17.984 -8.852 1 98.38 86 LEU A O 1
ATOM 695 N N . CYS A 1 87 ? 1.856 -17.562 -8.758 1 95.69 87 CYS A N 1
ATOM 696 C CA . CYS A 1 87 ? 2.197 -18.75 -7.98 1 95.69 87 CYS A CA 1
ATOM 697 C C . CYS A 1 87 ? 2.422 -18.391 -6.516 1 95.69 87 CYS A C 1
ATOM 699 O O . CYS A 1 87 ? 3.143 -17.453 -6.203 1 95.69 87 CYS A O 1
ATOM 701 N N . GLY A 1 88 ? 1.785 -19.156 -5.641 1 93 88 GLY A N 1
ATOM 702 C CA . GLY A 1 88 ? 1.999 -18.953 -4.215 1 93 88 GLY A CA 1
ATOM 703 C C . GLY A 1 88 ? 3.26 -19.625 -3.705 1 93 88 GLY A C 1
ATOM 704 O O . GLY A 1 88 ? 3.947 -20.328 -4.453 1 93 88 GLY A O 1
ATOM 705 N N . PRO A 1 89 ? 3.584 -19.297 -2.395 1 86.56 89 PRO A N 1
ATOM 706 C CA . PRO A 1 89 ? 4.77 -19.906 -1.777 1 86.56 89 PRO A CA 1
ATOM 707 C C . PRO A 1 89 ? 4.754 -21.438 -1.837 1 86.56 89 PRO A C 1
ATOM 709 O O . PRO A 1 89 ? 3.705 -22.047 -1.646 1 86.56 89 PRO A O 1
ATOM 712 N N . ARG A 1 90 ? 5.93 -21.922 -2.314 1 76.25 90 ARG A N 1
ATOM 713 C CA . ARG A 1 90 ? 6.219 -23.344 -2.287 1 76.25 90 ARG A CA 1
ATOM 714 C C . ARG A 1 90 ? 5.438 -24.094 -3.367 1 76.25 90 ARG A C 1
ATOM 716 O O . ARG A 1 90 ? 5.383 -25.312 -3.367 1 76.25 90 ARG A O 1
ATOM 723 N N . LEU A 1 91 ? 4.801 -23.438 -4.184 1 82.38 91 LEU A N 1
ATOM 724 C CA . LEU A 1 91 ? 4.195 -24.047 -5.363 1 82.38 91 LEU A CA 1
ATOM 725 C C . LEU A 1 91 ? 5.223 -24.234 -6.469 1 82.38 91 LEU A C 1
ATOM 727 O O . LEU A 1 91 ? 5.668 -23.25 -7.082 1 82.38 91 LEU A O 1
ATOM 731 N N . PRO A 1 92 ? 5.613 -25.406 -6.734 1 76.94 92 PRO A N 1
ATOM 732 C CA . PRO A 1 92 ? 6.586 -25.625 -7.809 1 76.94 92 PRO A CA 1
ATOM 733 C C . PRO A 1 92 ? 6.07 -25.172 -9.172 1 76.94 92 PRO A C 1
ATOM 735 O O . PRO A 1 92 ? 4.891 -25.359 -9.484 1 76.94 92 PRO A O 1
ATOM 738 N N . HIS A 1 93 ? 6.945 -24.547 -10.023 1 85.31 93 HIS A N 1
ATOM 739 C CA . HIS A 1 93 ? 6.512 -24.031 -11.312 1 85.31 93 HIS A CA 1
ATOM 740 C C . HIS A 1 93 ? 7.684 -23.922 -12.281 1 85.31 93 HIS A C 1
ATOM 742 O O . HIS A 1 93 ? 8.844 -23.859 -11.859 1 85.31 93 HIS A O 1
ATOM 748 N N . ASN A 1 94 ? 7.379 -24.047 -13.469 1 80.88 94 ASN A N 1
ATOM 749 C CA . ASN A 1 94 ? 8.32 -23.922 -14.578 1 80.88 94 ASN A CA 1
ATOM 750 C C . ASN A 1 94 ? 7.605 -23.625 -15.891 1 80.88 94 ASN A C 1
ATOM 752 O O . ASN A 1 94 ? 6.477 -24.062 -16.109 1 80.88 94 ASN A O 1
ATOM 756 N N . TRP A 1 95 ? 8.242 -22.781 -16.672 1 87.56 95 TRP A N 1
ATOM 757 C CA . TRP A 1 95 ? 7.77 -22.484 -18.016 1 87.56 95 TRP A CA 1
ATOM 758 C C . TRP A 1 95 ? 8.82 -22.859 -19.047 1 87.56 95 TRP A C 1
ATOM 760 O O . TRP A 1 95 ? 9.852 -22.188 -19.172 1 87.56 95 TRP A O 1
ATOM 770 N N . ILE A 1 96 ? 8.539 -23.828 -19.797 1 76.62 96 ILE A N 1
ATOM 771 C CA . ILE A 1 96 ? 9.477 -24.297 -20.812 1 76.62 96 ILE A CA 1
ATOM 772 C C . ILE A 1 96 ? 9.039 -23.797 -22.188 1 76.62 96 ILE A C 1
ATOM 774 O O . ILE A 1 96 ? 7.969 -24.156 -22.672 1 76.62 96 ILE A O 1
ATOM 778 N N . SER A 1 97 ? 9.961 -22.984 -22.844 1 84.69 97 SER A N 1
ATOM 779 C CA . SER A 1 97 ? 9.68 -22.484 -24.172 1 84.69 97 SER A CA 1
ATOM 780 C C . SER A 1 97 ? 10.031 -23.516 -25.234 1 84.69 97 SER A C 1
ATOM 782 O O . SER A 1 97 ? 11.102 -24.141 -25.188 1 84.69 97 SER A O 1
ATOM 784 N N . LEU A 1 98 ? 9.172 -23.688 -26.203 1 77.12 98 LEU A N 1
ATOM 785 C CA . LEU A 1 98 ? 9.383 -24.672 -27.25 1 77.12 98 LEU A CA 1
ATOM 786 C C . LEU A 1 98 ? 9.57 -24 -28.609 1 77.12 98 LEU A C 1
ATOM 788 O O . LEU A 1 98 ? 9.984 -24.656 -29.578 1 77.12 98 LEU A O 1
ATOM 792 N N . ASP A 1 99 ? 9.328 -22.766 -28.797 1 84.25 99 ASP A N 1
ATOM 793 C CA . ASP A 1 99 ? 9.453 -22.031 -30.047 1 84.25 99 ASP A CA 1
ATOM 794 C C . ASP A 1 99 ? 10.43 -20.859 -29.891 1 84.25 99 ASP A C 1
ATOM 796 O O . ASP A 1 99 ? 10.086 -19.719 -30.203 1 84.25 99 ASP A O 1
ATOM 800 N N . VAL A 1 100 ? 11.664 -21.172 -29.594 1 83.5 100 VAL A N 1
ATOM 801 C CA . VAL A 1 100 ? 12.641 -20.125 -29.328 1 83.5 100 VAL A CA 1
ATOM 802 C C . VAL A 1 100 ? 13.422 -19.797 -30.609 1 83.5 100 VAL A C 1
ATOM 804 O O . VAL A 1 100 ? 13.859 -20.703 -31.312 1 83.5 100 VAL A O 1
ATOM 807 N N . ALA A 1 101 ? 13.508 -18.5 -30.859 1 85 101 ALA A N 1
ATOM 808 C CA . ALA A 1 101 ? 14.312 -18.078 -32 1 85 101 ALA A CA 1
ATOM 809 C C . ALA A 1 101 ? 15.797 -18.266 -31.734 1 85 101 ALA A C 1
ATOM 811 O O . ALA A 1 101 ? 16.203 -18.5 -30.578 1 85 101 ALA A O 1
ATOM 812 N N . GLU A 1 102 ? 16.688 -18.344 -32.719 1 84.62 102 GLU A N 1
ATOM 813 C CA . GLU A 1 102 ? 18.125 -18.562 -32.625 1 84.62 102 GLU A CA 1
ATOM 814 C C . GLU A 1 102 ? 18.766 -17.609 -31.625 1 84.62 102 GLU A C 1
ATOM 816 O O . GLU A 1 102 ? 19.688 -17.969 -30.891 1 84.62 102 GLU A O 1
ATOM 821 N N . GLY A 1 103 ? 18.219 -16.375 -31.469 1 85.75 103 GLY A N 1
ATOM 822 C CA . GLY A 1 103 ? 18.781 -15.398 -30.562 1 85.75 103 GLY A CA 1
ATOM 823 C C . GLY A 1 103 ? 18.141 -15.414 -29.188 1 85.75 103 GLY A C 1
ATOM 824 O O . GLY A 1 103 ? 18.516 -14.641 -28.312 1 85.75 103 GLY A O 1
ATOM 825 N N . GLY A 1 104 ? 17.422 -16.406 -29.047 1 88.44 104 GLY A N 1
ATOM 826 C CA . GLY A 1 104 ? 16.719 -16.484 -27.781 1 88.44 104 GLY A CA 1
ATOM 827 C C . GLY A 1 104 ? 15.586 -15.492 -27.672 1 88.44 104 GLY A C 1
ATOM 828 O O . GLY A 1 104 ? 15.141 -14.93 -28.672 1 88.44 104 GLY A O 1
ATOM 829 N N . ALA A 1 105 ? 15.078 -15.375 -26.516 1 91.19 105 ALA A N 1
ATOM 830 C CA . ALA A 1 105 ? 14.016 -14.43 -26.188 1 91.19 105 ALA A CA 1
ATOM 831 C C . ALA A 1 105 ? 14.328 -13.672 -24.906 1 91.19 105 ALA A C 1
ATOM 833 O O . ALA A 1 105 ? 13.805 -14 -23.828 1 91.19 105 ALA A O 1
ATOM 834 N N . PRO A 1 106 ? 15.141 -12.641 -24.938 1 86.69 106 PRO A N 1
ATOM 835 C CA . PRO A 1 106 ? 15.688 -11.969 -23.766 1 86.69 106 PRO A CA 1
ATOM 836 C C . PRO A 1 106 ? 14.609 -11.289 -22.922 1 86.69 106 PRO A C 1
ATOM 838 O O . PRO A 1 106 ? 14.781 -11.117 -21.703 1 86.69 106 PRO A O 1
ATOM 841 N N . GLY A 1 107 ? 13.5 -10.914 -23.406 1 86.19 107 GLY A N 1
ATOM 842 C CA . GLY A 1 107 ? 12.484 -10.211 -22.641 1 86.19 107 GLY A CA 1
ATOM 843 C C . GLY A 1 107 ? 11.219 -11.023 -22.438 1 86.19 107 GLY A C 1
ATOM 844 O O . GLY A 1 107 ? 10.125 -10.469 -22.328 1 86.19 107 GLY A O 1
ATOM 845 N N . ARG A 1 108 ? 11.398 -12.297 -22.25 1 92.44 108 ARG A N 1
ATOM 846 C CA . ARG A 1 108 ? 10.266 -13.219 -22.328 1 92.44 108 ARG A CA 1
ATOM 847 C C . ARG A 1 108 ? 9.445 -13.172 -21.047 1 92.44 108 ARG A C 1
ATOM 849 O O . ARG A 1 108 ? 8.211 -13.125 -21.094 1 92.44 108 ARG A O 1
ATOM 856 N N . ASP A 1 109 ? 10.094 -13.125 -19.938 1 95.81 109 ASP A N 1
ATOM 857 C CA . ASP A 1 109 ? 9.414 -13.328 -18.656 1 95.81 109 ASP A CA 1
ATOM 858 C C . ASP A 1 109 ? 9.547 -12.102 -17.766 1 95.81 109 ASP A C 1
ATOM 860 O O . ASP A 1 109 ? 10.664 -11.711 -17.391 1 95.81 109 ASP A O 1
ATOM 864 N N . ARG A 1 110 ? 8.414 -11.453 -17.531 1 96.75 110 ARG A N 1
ATOM 865 C CA . ARG A 1 110 ? 8.32 -10.375 -16.547 1 96.75 110 ARG A CA 1
ATOM 866 C C . ARG A 1 110 ? 7.762 -10.883 -15.227 1 96.75 110 ARG A C 1
ATOM 868 O O . ARG A 1 110 ? 6.625 -11.352 -15.164 1 96.75 110 ARG A O 1
ATOM 875 N N . VAL A 1 111 ? 8.617 -10.719 -14.156 1 96.81 111 VAL A N 1
ATOM 876 C CA . VAL A 1 111 ? 8.266 -11.375 -12.898 1 96.81 111 VAL A CA 1
ATOM 877 C C . VAL A 1 111 ? 8.211 -10.344 -11.773 1 96.81 111 VAL A C 1
ATOM 879 O O . VAL A 1 111 ? 9.031 -9.422 -11.727 1 96.81 111 VAL A O 1
ATOM 882 N N . ILE A 1 112 ? 7.242 -10.422 -10.922 1 97.38 112 ILE A N 1
ATOM 883 C CA . ILE A 1 112 ? 7.246 -9.75 -9.633 1 97.38 112 ILE A CA 1
ATOM 884 C C . ILE A 1 112 ? 7.266 -10.789 -8.508 1 97.38 112 ILE A C 1
ATOM 886 O O . ILE A 1 112 ? 6.473 -11.734 -8.516 1 97.38 112 ILE A O 1
ATOM 890 N N . GLN A 1 113 ? 8.219 -10.648 -7.598 1 95.62 113 GLN A N 1
ATOM 891 C CA . GLN A 1 113 ? 8.336 -11.5 -6.418 1 95.62 113 GLN A CA 1
ATOM 892 C C . GLN A 1 113 ? 8.055 -10.719 -5.141 1 95.62 113 GLN A C 1
ATOM 894 O O . GLN A 1 113 ? 8.453 -9.555 -5.023 1 95.62 113 GLN A O 1
ATOM 899 N N . PHE A 1 114 ? 7.379 -11.312 -4.18 1 95.62 114 PHE A N 1
ATOM 900 C CA . PHE A 1 114 ? 7.141 -10.672 -2.889 1 95.62 114 PHE A CA 1
ATOM 901 C C . PHE A 1 114 ? 6.84 -11.711 -1.816 1 95.62 114 PHE A C 1
ATOM 903 O O . PHE A 1 114 ? 6.414 -12.828 -2.127 1 95.62 114 PHE A O 1
ATOM 910 N N . CYS A 1 115 ? 7.008 -11.336 -0.579 1 92.12 115 CYS A N 1
ATOM 911 C CA . CYS A 1 115 ? 6.891 -12.273 0.536 1 92.12 115 CYS A CA 1
ATOM 912 C C . CYS A 1 115 ? 5.52 -12.172 1.194 1 92.12 115 CYS A C 1
ATOM 914 O O . CYS A 1 115 ? 4.93 -11.086 1.236 1 92.12 115 CYS A O 1
ATOM 916 N N . HIS A 1 116 ? 5.148 -13.258 1.831 1 92.88 116 HIS A N 1
ATOM 917 C CA . HIS A 1 116 ? 3.828 -13.375 2.441 1 92.88 116 HIS A CA 1
ATOM 918 C C . HIS A 1 116 ? 3.773 -12.641 3.779 1 92.88 116 HIS A C 1
ATOM 920 O O . HIS A 1 116 ? 2.873 -11.828 4.012 1 92.88 116 HIS A O 1
ATOM 926 N N . GLU A 1 117 ? 4.707 -12.82 4.566 1 92.19 117 GLU A N 1
ATOM 927 C CA . GLU A 1 117 ? 4.621 -12.516 5.992 1 92.19 117 GLU A CA 1
ATOM 928 C C . GLU A 1 117 ? 4.453 -11.016 6.219 1 92.19 117 GLU A C 1
ATOM 930 O O . GLU A 1 117 ? 3.582 -10.586 6.98 1 92.19 117 GLU A O 1
ATOM 935 N N . PRO A 1 118 ? 5.258 -10.211 5.609 1 95.5 118 PRO A N 1
ATOM 936 C CA . PRO A 1 118 ? 5.066 -8.773 5.84 1 95.5 118 PRO A CA 1
ATOM 937 C C . PRO A 1 118 ? 3.678 -8.289 5.43 1 95.5 118 PRO A C 1
ATOM 939 O O . PRO A 1 118 ? 3.113 -7.402 6.074 1 95.5 118 PRO A O 1
ATOM 942 N N . ILE A 1 119 ? 3.119 -8.852 4.426 1 96.06 119 ILE A N 1
ATOM 943 C CA . ILE A 1 119 ? 1.797 -8.461 3.949 1 96.06 119 ILE A CA 1
ATOM 944 C C . ILE A 1 119 ? 0.734 -8.914 4.949 1 96.06 119 ILE A C 1
ATOM 946 O O . ILE A 1 119 ? -0.154 -8.133 5.309 1 96.06 119 ILE A O 1
ATOM 950 N N . GLU A 1 120 ? 0.86 -10.141 5.367 1 93.88 120 GLU A N 1
ATOM 951 C CA . GLU A 1 120 ? -0.084 -10.672 6.344 1 93.88 120 GLU A CA 1
ATOM 952 C C . GLU A 1 120 ? -0.063 -9.852 7.633 1 93.88 120 GLU A C 1
ATOM 954 O O . GLU A 1 120 ? -1.115 -9.516 8.18 1 93.88 120 GLU A O 1
ATOM 959 N N . ARG A 1 121 ? 1.095 -9.562 8.117 1 94 121 ARG A N 1
ATOM 960 C CA . ARG A 1 121 ? 1.233 -8.773 9.336 1 94 121 ARG A CA 1
ATOM 961 C C . ARG A 1 121 ? 0.634 -7.383 9.156 1 94 121 ARG A C 1
ATOM 963 O O . ARG A 1 121 ? -0.07 -6.887 10.039 1 94 121 ARG A O 1
ATOM 970 N N . ALA A 1 122 ? 0.934 -6.781 8.086 1 95.88 122 ALA A N 1
ATOM 971 C CA . ALA A 1 122 ? 0.406 -5.445 7.816 1 95.88 122 ALA A CA 1
ATOM 972 C C . ALA A 1 122 ? -1.114 -5.473 7.688 1 95.88 122 ALA A C 1
ATOM 974 O O . ALA A 1 122 ? -1.798 -4.555 8.148 1 95.88 122 ALA A O 1
ATOM 975 N N . ALA A 1 123 ? -1.636 -6.484 7.109 1 94.81 123 ALA A N 1
ATOM 976 C CA . ALA A 1 123 ? -3.07 -6.617 6.863 1 94.81 123 ALA A CA 1
ATOM 977 C C . ALA A 1 123 ? -3.844 -6.703 8.18 1 94.81 123 ALA A C 1
ATOM 979 O O . ALA A 1 123 ? -5.039 -6.406 8.219 1 94.81 123 ALA A O 1
ATOM 980 N N . ALA A 1 124 ? -3.168 -7.102 9.172 1 92.25 124 ALA A N 1
ATOM 981 C CA . ALA A 1 124 ? -3.809 -7.18 10.477 1 92.25 124 ALA A CA 1
ATOM 982 C C . ALA A 1 124 ? -4.23 -5.797 10.969 1 92.25 124 ALA A C 1
ATOM 984 O O . ALA A 1 124 ? -5.234 -5.66 11.672 1 92.25 124 ALA A O 1
ATOM 985 N N . GLY A 1 125 ? -3.506 -4.777 10.594 1 92.31 125 GLY A N 1
ATOM 986 C CA . GLY A 1 125 ? -3.797 -3.432 11.055 1 92.31 125 GLY A CA 1
ATOM 987 C C . GLY A 1 125 ? -4.324 -2.521 9.961 1 92.31 125 GLY A C 1
ATOM 988 O O . GLY A 1 125 ? -4.766 -1.404 10.234 1 92.31 125 GLY A O 1
ATOM 989 N N . ILE A 1 126 ? -4.305 -2.957 8.781 1 95.44 126 ILE A N 1
ATOM 990 C CA . ILE A 1 126 ? -4.715 -2.152 7.637 1 95.44 126 ILE A CA 1
ATOM 991 C C . ILE A 1 126 ? -5.824 -2.869 6.871 1 95.44 126 ILE A C 1
ATOM 993 O O . ILE A 1 126 ? -5.551 -3.703 6.004 1 95.44 126 ILE A O 1
ATOM 997 N N . PRO A 1 127 ? -7.031 -2.457 7.098 1 93.75 127 PRO A N 1
ATOM 998 C CA . PRO A 1 127 ? -8.172 -3.148 6.492 1 93.75 127 PRO A CA 1
ATOM 999 C C . PRO A 1 127 ? -8.125 -3.146 4.965 1 93.75 127 PRO A C 1
ATOM 1001 O O . PRO A 1 127 ? -8.5 -4.133 4.332 1 93.75 127 PRO A O 1
ATOM 1004 N N . GLU A 1 128 ? -7.676 -2.084 4.406 1 94.94 128 GLU A N 1
ATOM 1005 C CA . GLU A 1 128 ? -7.574 -2.002 2.953 1 94.94 128 GLU A CA 1
ATOM 1006 C C . GLU A 1 128 ? -6.691 -3.115 2.398 1 94.94 128 GLU A C 1
ATOM 1008 O O . GLU A 1 128 ? -6.996 -3.695 1.355 1 94.94 128 GLU A O 1
ATOM 1013 N N . LEU A 1 129 ? -5.633 -3.418 3.104 1 95.19 129 LEU A N 1
ATOM 1014 C CA . LEU A 1 129 ? -4.676 -4.422 2.658 1 95.19 129 LEU A CA 1
ATOM 1015 C C . LEU A 1 129 ? -5.234 -5.828 2.848 1 95.19 129 LEU A C 1
ATOM 1017 O O . LEU A 1 129 ? -4.844 -6.758 2.137 1 95.19 129 LEU A O 1
ATOM 1021 N N . ARG A 1 130 ? -6.156 -6.004 3.719 1 92.88 130 ARG A N 1
ATOM 1022 C CA . ARG A 1 130 ? -6.762 -7.305 3.992 1 92.88 130 ARG A CA 1
ATOM 1023 C C . ARG A 1 130 ? -7.48 -7.844 2.758 1 92.88 130 ARG A C 1
ATOM 1025 O O . ARG A 1 130 ? -7.625 -9.055 2.6 1 92.88 130 ARG A O 1
ATOM 1032 N N . GLU A 1 131 ? -7.812 -6.957 1.895 1 92.62 131 GLU A N 1
ATOM 1033 C CA . GLU A 1 131 ? -8.578 -7.328 0.711 1 92.62 131 GLU A CA 1
ATOM 1034 C C . GLU A 1 131 ? -7.754 -8.195 -0.233 1 92.62 131 GLU A C 1
ATOM 1036 O O . GLU A 1 131 ? -8.305 -8.867 -1.112 1 92.62 131 GLU A O 1
ATOM 1041 N N . VAL A 1 132 ? -6.449 -8.18 -0.044 1 96.12 132 VAL A N 1
ATOM 1042 C CA . VAL A 1 132 ? -5.605 -8.945 -0.956 1 96.12 132 VAL A CA 1
ATOM 1043 C C . VAL A 1 132 ? -5.508 -10.391 -0.479 1 96.12 132 VAL A C 1
ATOM 1045 O O . VAL A 1 132 ? -5.129 -11.281 -1.246 1 96.12 132 VAL A O 1
ATOM 1048 N N . MET A 1 133 ? -5.898 -10.656 0.743 1 93.75 133 MET A N 1
ATOM 1049 C CA . MET A 1 133 ? -5.602 -11.93 1.391 1 93.75 133 MET A CA 1
ATOM 1050 C C . MET A 1 133 ? -6.305 -13.078 0.676 1 93.75 133 MET A C 1
ATOM 1052 O O . MET A 1 133 ? -5.711 -14.141 0.466 1 93.75 133 MET A O 1
ATOM 1056 N N . PRO A 1 134 ? -7.555 -12.906 0.199 1 93.75 134 PRO A N 1
ATOM 1057 C CA . PRO A 1 134 ? -8.18 -14 -0.55 1 93.75 134 PRO A CA 1
ATOM 1058 C C . PRO A 1 134 ? -7.438 -14.328 -1.84 1 93.75 134 PRO A C 1
ATOM 1060 O O . PRO A 1 134 ? -7.336 -15.5 -2.213 1 93.75 134 PRO A O 1
ATOM 1063 N N . LEU A 1 135 ? -6.977 -13.336 -2.529 1 96.38 135 LEU A N 1
ATOM 1064 C CA . LEU A 1 135 ? -6.184 -13.555 -3.734 1 96.38 135 LEU A CA 1
ATOM 1065 C C . LEU A 1 135 ? -4.938 -14.375 -3.422 1 96.38 135 LEU A C 1
ATOM 1067 O O . LEU A 1 135 ? -4.617 -15.32 -4.145 1 96.38 135 LEU A O 1
ATOM 1071 N N . LEU A 1 136 ? -4.238 -14.008 -2.309 1 95.69 136 LEU A N 1
ATOM 1072 C CA . LEU A 1 136 ? -3.002 -14.68 -1.929 1 95.69 136 LEU A CA 1
ATOM 1073 C C . LEU A 1 136 ? -3.273 -16.125 -1.511 1 95.69 136 LEU A C 1
ATOM 1075 O O . LEU A 1 136 ? -2.453 -17.016 -1.755 1 95.69 136 LEU A O 1
ATOM 1079 N N . GLU A 1 137 ? -4.414 -16.328 -0.953 1 90.19 137 GLU A N 1
ATOM 1080 C CA . GLU A 1 137 ? -4.812 -17.688 -0.601 1 90.19 137 GLU A CA 1
ATOM 1081 C C . GLU A 1 137 ? -5.027 -18.547 -1.849 1 90.19 137 GLU A C 1
ATOM 1083 O O . GLU A 1 137 ? -4.562 -19.688 -1.913 1 90.19 137 GLU A O 1
ATOM 1088 N N . ARG A 1 138 ? -5.664 -18 -2.797 1 90.94 138 ARG A N 1
ATOM 1089 C CA . ARG A 1 138 ? -5.906 -18.703 -4.047 1 90.94 138 ARG A CA 1
ATOM 1090 C C . ARG A 1 138 ? -4.598 -18.984 -4.781 1 90.94 138 ARG A C 1
ATOM 1092 O O . ARG A 1 138 ? -4.465 -20.016 -5.445 1 90.94 138 ARG A O 1
ATOM 1099 N N . ALA A 1 139 ? -3.662 -18.156 -4.574 1 94.94 139 ALA A N 1
ATOM 1100 C CA . ALA A 1 139 ? -2.393 -18.25 -5.285 1 94.94 139 ALA A CA 1
ATOM 1101 C C . ALA A 1 139 ? -1.632 -19.516 -4.883 1 94.94 139 ALA A C 1
ATOM 1103 O O . ALA A 1 139 ? -0.718 -19.938 -5.59 1 94.94 139 ALA A O 1
ATOM 1104 N N . ARG A 1 140 ? -2.006 -20.094 -3.795 1 86.88 140 ARG A N 1
ATOM 1105 C CA . ARG A 1 140 ? -1.393 -21.344 -3.355 1 86.88 140 ARG A CA 1
ATOM 1106 C C . ARG A 1 140 ? -1.619 -22.453 -4.375 1 86.88 140 ARG A C 1
ATOM 1108 O O . ARG A 1 140 ? -0.852 -23.406 -4.434 1 86.88 140 ARG A O 1
ATOM 1115 N N . HIS A 1 141 ? -2.6 -22.234 -5.199 1 86.5 141 HIS A N 1
ATOM 1116 C CA . HIS A 1 141 ? -2.939 -23.203 -6.234 1 86.5 141 HIS A CA 1
ATOM 1117 C C . HIS A 1 141 ? -2.494 -22.719 -7.613 1 86.5 141 HIS A C 1
ATOM 1119 O O . HIS A 1 141 ? -2.799 -23.359 -8.625 1 86.5 141 HIS A O 1
ATOM 1125 N N . GLY A 1 142 ? -1.812 -21.703 -7.621 1 94.19 142 GLY A N 1
ATOM 1126 C CA . GLY A 1 142 ? -1.544 -21.094 -8.914 1 94.19 142 GLY A CA 1
ATOM 1127 C C . GLY A 1 142 ? -2.787 -20.531 -9.578 1 94.19 142 GLY A C 1
ATOM 1128 O O . GLY A 1 142 ? -3.811 -21.203 -9.664 1 94.19 142 GLY A O 1
ATOM 1129 N N . ILE A 1 143 ? -2.713 -19.266 -9.945 1 95.62 143 ILE A N 1
ATOM 1130 C CA . ILE A 1 143 ? -3.844 -18.625 -10.602 1 95.62 143 ILE A CA 1
ATOM 1131 C C . ILE A 1 143 ? -3.438 -18.172 -12.008 1 95.62 143 ILE A C 1
ATOM 1133 O O . ILE A 1 143 ? -2.488 -17.406 -12.172 1 95.62 143 ILE A O 1
ATOM 1137 N N . GLU A 1 144 ? -4.125 -18.641 -13.008 1 95.94 144 GLU A N 1
ATOM 1138 C CA . GLU A 1 144 ? -3.992 -18.094 -14.352 1 95.94 144 GLU A CA 1
ATOM 1139 C C . GLU A 1 144 ? -5.078 -17.062 -14.633 1 95.94 144 GLU A C 1
ATOM 1141 O O . GLU A 1 144 ? -6.27 -17.344 -14.469 1 95.94 144 GLU A O 1
ATOM 1146 N N . PHE A 1 145 ? -4.633 -15.883 -15.016 1 96.56 145 PHE A N 1
ATOM 1147 C CA . PHE A 1 145 ? -5.562 -14.797 -15.312 1 96.56 145 PHE A CA 1
ATOM 1148 C C . PHE A 1 145 ? -5.758 -14.648 -16.812 1 96.56 145 PHE A C 1
ATOM 1150 O O . PHE A 1 145 ? -4.793 -14.742 -17.578 1 96.56 145 PHE A O 1
ATOM 1157 N N . PHE A 1 146 ? -6.996 -14.406 -17.188 1 92.19 146 PHE A N 1
ATOM 1158 C CA . PHE A 1 146 ? -7.305 -14.195 -18.594 1 92.19 146 PHE A CA 1
ATOM 1159 C C . PHE A 1 146 ? -7.691 -12.742 -18.844 1 92.19 146 PHE A C 1
ATOM 1161 O O . PHE A 1 146 ? -8.219 -12.07 -17.969 1 92.19 146 PHE A O 1
ATOM 1168 N N . GLY A 1 147 ? -7.344 -12.219 -20.031 1 93.44 147 GLY A N 1
ATOM 1169 C CA . GLY A 1 147 ? -7.73 -10.875 -20.438 1 93.44 147 GLY A CA 1
ATOM 1170 C C . GLY A 1 147 ? -6.973 -9.789 -19.688 1 93.44 147 GLY A C 1
ATOM 1171 O O . GLY A 1 147 ? -7.41 -8.633 -19.656 1 93.44 147 GLY A O 1
ATOM 1172 N N . MET A 1 148 ? -5.867 -10.102 -19.109 1 96.94 148 MET A N 1
ATOM 1173 C CA . MET A 1 148 ? -5.168 -9.164 -18.234 1 96.94 148 MET A CA 1
ATOM 1174 C C . MET A 1 148 ? -3.783 -8.844 -18.781 1 96.94 148 MET A C 1
ATOM 1176 O O . MET A 1 148 ? -3.057 -8.031 -18.219 1 96.94 148 MET A O 1
ATOM 1180 N N . SER A 1 149 ? -3.43 -9.406 -19.922 1 96.56 149 SER A N 1
ATOM 1181 C CA . SER A 1 149 ? -2.051 -9.391 -20.391 1 96.56 149 SER A CA 1
ATOM 1182 C C . SER A 1 149 ? -1.56 -7.961 -20.594 1 96.56 149 SER A C 1
ATOM 1184 O O . SER A 1 149 ? -0.497 -7.586 -20.094 1 96.56 149 SER A O 1
ATOM 1186 N N . GLN A 1 150 ? -2.291 -7.16 -21.281 1 96.88 150 GLN A N 1
ATOM 1187 C CA . GLN A 1 150 ? -1.872 -5.793 -21.578 1 96.88 150 GLN A CA 1
ATOM 1188 C C . GLN A 1 150 ? -1.8 -4.953 -20.312 1 96.88 150 GLN A C 1
ATOM 1190 O O . GLN A 1 150 ? -0.834 -4.215 -20.109 1 96.88 150 GLN A O 1
ATOM 1195 N N . LYS A 1 151 ? -2.828 -5.082 -19.578 1 97.94 151 LYS A N 1
ATOM 1196 C CA . LYS A 1 151 ? -2.859 -4.352 -18.312 1 97.94 151 LYS A CA 1
ATOM 1197 C C . LYS A 1 151 ? -1.709 -4.773 -17.406 1 97.94 151 LYS A C 1
ATOM 1199 O O . LYS A 1 151 ? -1.095 -3.934 -16.75 1 97.94 151 LYS A O 1
ATOM 1204 N N . ALA A 1 152 ? -1.462 -6.039 -17.375 1 98.5 152 ALA A N 1
ATOM 1205 C CA . ALA A 1 152 ? -0.388 -6.578 -16.547 1 98.5 152 ALA A CA 1
ATOM 1206 C C . ALA A 1 152 ? 0.969 -6.035 -16.984 1 98.5 152 ALA A C 1
ATOM 1208 O O . ALA A 1 152 ? 1.812 -5.707 -16.141 1 98.5 152 ALA A O 1
ATOM 1209 N N . LEU A 1 153 ? 1.181 -5.98 -18.234 1 98.12 153 LEU A N 1
ATOM 1210 C CA . LEU A 1 153 ? 2.439 -5.445 -18.75 1 98.12 153 LEU A CA 1
ATOM 1211 C C . LEU A 1 153 ? 2.611 -3.986 -18.344 1 98.12 153 LEU A C 1
ATOM 1213 O O . LEU A 1 153 ? 3.697 -3.578 -17.922 1 98.12 153 LEU A O 1
ATOM 1217 N N . ALA A 1 154 ? 1.578 -3.273 -18.484 1 98.19 154 ALA A N 1
ATOM 1218 C CA . ALA A 1 154 ? 1.619 -1.87 -18.078 1 98.19 154 ALA A CA 1
ATOM 1219 C C . ALA A 1 154 ? 1.917 -1.735 -16.594 1 98.19 154 ALA A C 1
ATOM 1221 O O . ALA A 1 154 ? 2.725 -0.896 -16.188 1 98.19 154 ALA A O 1
ATOM 1222 N N . HIS A 1 155 ? 1.236 -2.506 -15.789 1 98.5 155 HIS A N 1
ATOM 1223 C CA . HIS A 1 155 ? 1.486 -2.514 -14.352 1 98.5 155 HIS A CA 1
ATOM 1224 C C . HIS A 1 155 ? 2.941 -2.854 -14.047 1 98.5 155 HIS A C 1
ATOM 1226 O O . HIS A 1 155 ? 3.586 -2.182 -13.234 1 98.5 155 HIS A O 1
ATOM 1232 N N . TRP A 1 156 ? 3.402 -3.91 -14.727 1 97.88 156 TRP A N 1
ATOM 1233 C CA . TRP A 1 156 ? 4.781 -4.324 -14.484 1 97.88 156 TRP A CA 1
ATOM 1234 C C . TRP A 1 156 ? 5.75 -3.184 -14.773 1 97.88 156 TRP A C 1
ATOM 1236 O O . TRP A 1 156 ? 6.656 -2.914 -13.984 1 97.88 156 TRP A O 1
ATOM 1246 N N . ASP A 1 157 ? 5.586 -2.527 -15.828 1 97.62 157 ASP A N 1
ATOM 1247 C CA . ASP A 1 157 ? 6.461 -1.432 -16.234 1 97.62 157 ASP A CA 1
ATOM 1248 C C . ASP A 1 157 ? 6.457 -0.314 -15.188 1 97.62 157 ASP A C 1
ATOM 1250 O O . ASP A 1 157 ? 7.508 0.233 -14.852 1 97.62 157 ASP A O 1
ATOM 1254 N N . THR A 1 158 ? 5.285 -0.011 -14.75 1 97.31 158 THR A N 1
ATOM 1255 C CA . THR A 1 158 ? 5.184 1.088 -13.797 1 97.31 158 THR A CA 1
ATOM 1256 C C . THR A 1 158 ? 5.797 0.698 -12.453 1 97.31 158 THR A C 1
ATOM 1258 O O . THR A 1 158 ? 6.426 1.522 -11.789 1 97.31 158 THR A O 1
ATOM 1261 N N . VAL A 1 159 ? 5.582 -0.517 -12.023 1 97.38 159 VAL A N 1
ATOM 1262 C CA . VAL A 1 159 ? 6.18 -0.994 -10.781 1 97.38 159 VAL A CA 1
ATOM 1263 C C . VAL A 1 159 ? 7.699 -1.005 -10.906 1 97.38 159 VAL A C 1
ATOM 1265 O O . VAL A 1 159 ? 8.406 -0.547 -10.008 1 97.38 159 VAL A O 1
ATOM 1268 N N . LYS A 1 160 ? 8.148 -1.509 -12.031 1 95.88 160 LYS A N 1
ATOM 1269 C CA . LYS A 1 160 ? 9.586 -1.594 -12.273 1 95.88 160 LYS A CA 1
ATOM 1270 C C . LYS A 1 160 ? 10.227 -0.209 -12.281 1 95.88 160 LYS A C 1
ATOM 1272 O O . LYS A 1 160 ? 11.359 -0.042 -11.82 1 95.88 160 LYS A O 1
ATOM 1277 N N . ALA A 1 161 ? 9.578 0.718 -12.781 1 95.62 161 ALA A N 1
ATOM 1278 C CA . ALA A 1 161 ? 10.117 2.064 -12.953 1 95.62 161 ALA A CA 1
ATOM 1279 C C . ALA A 1 161 ? 10.094 2.834 -11.633 1 95.62 161 ALA A C 1
ATOM 1281 O O . ALA A 1 161 ? 10.797 3.838 -11.484 1 95.62 161 ALA A O 1
ATOM 1282 N N . ALA A 1 162 ? 9.305 2.406 -10.75 1 95.25 162 ALA A N 1
ATOM 1283 C CA . ALA A 1 162 ? 9.109 3.158 -9.516 1 95.25 162 ALA A CA 1
ATOM 1284 C C . ALA A 1 162 ? 10.023 2.645 -8.406 1 95.25 162 ALA A C 1
ATOM 1286 O O . ALA A 1 162 ? 10.648 1.591 -8.547 1 95.25 162 ALA A O 1
ATOM 1287 N N . ARG A 1 163 ? 10.102 3.436 -7.332 1 92.81 163 ARG A N 1
ATOM 1288 C CA . ARG A 1 163 ? 10.883 3.094 -6.148 1 92.81 163 ARG A CA 1
ATOM 1289 C C . ARG A 1 163 ? 10.133 3.463 -4.875 1 92.81 163 ARG A C 1
ATOM 1291 O O . ARG A 1 163 ? 9.188 4.262 -4.91 1 92.81 163 ARG A O 1
ATOM 1298 N N . GLY A 1 164 ? 10.523 2.781 -3.828 1 93.38 164 GLY A N 1
ATOM 1299 C CA . GLY A 1 164 ? 10.008 3.137 -2.516 1 93.38 164 GLY A CA 1
ATOM 1300 C C . GLY A 1 164 ? 8.5 3.07 -2.432 1 93.38 164 GLY A C 1
ATOM 1301 O O . GLY A 1 164 ? 7.887 2.109 -2.902 1 93.38 164 GLY A O 1
ATOM 1302 N N . LEU A 1 165 ? 7.953 4.082 -1.793 1 95.75 165 LEU A N 1
ATOM 1303 C CA . LEU A 1 165 ? 6.52 4.133 -1.524 1 95.75 165 LEU A CA 1
ATOM 1304 C C . LEU A 1 165 ? 5.723 4.113 -2.824 1 95.75 165 LEU A C 1
ATOM 1306 O O . LEU A 1 165 ? 4.648 3.51 -2.889 1 95.75 165 LEU A O 1
ATOM 1310 N N . ARG A 1 166 ? 6.234 4.805 -3.816 1 96.06 166 ARG A N 1
ATOM 1311 C CA . ARG A 1 166 ? 5.559 4.824 -5.113 1 96.06 166 ARG A CA 1
ATOM 1312 C C . ARG A 1 166 ? 5.473 3.418 -5.699 1 96.06 166 ARG A C 1
ATOM 1314 O O . ARG A 1 166 ? 4.457 3.051 -6.293 1 96.06 166 ARG A O 1
ATOM 1321 N N . ARG A 1 167 ? 6.504 2.676 -5.609 1 96.81 167 ARG A N 1
ATOM 1322 C CA . ARG A 1 167 ? 6.488 1.298 -6.09 1 96.81 167 ARG A CA 1
ATOM 1323 C C . ARG A 1 167 ? 5.438 0.475 -5.352 1 96.81 167 ARG A C 1
ATOM 1325 O O . ARG A 1 167 ? 4.707 -0.304 -5.969 1 96.81 167 ARG A O 1
ATOM 1332 N N . LEU A 1 168 ? 5.418 0.624 -4.039 1 97.31 168 LEU A N 1
ATOM 1333 C CA . LEU A 1 168 ? 4.406 -0.073 -3.256 1 97.31 168 LEU A CA 1
ATOM 1334 C C . LEU A 1 168 ? 3.004 0.294 -3.729 1 97.31 168 LEU A C 1
ATOM 1336 O O . LEU A 1 168 ? 2.137 -0.574 -3.844 1 97.31 168 LEU A O 1
ATOM 1340 N N . GLY A 1 169 ? 2.795 1.586 -3.955 1 97.56 169 GLY A N 1
ATOM 1341 C CA . GLY A 1 169 ? 1.501 2.025 -4.453 1 97.56 169 GLY A CA 1
ATOM 1342 C C . GLY A 1 169 ? 1.12 1.386 -5.773 1 97.56 169 GLY A C 1
ATOM 1343 O O . GLY A 1 169 ? -0.003 0.903 -5.934 1 97.56 169 GLY A O 1
ATOM 1344 N N . ARG A 1 170 ? 2.012 1.394 -6.711 1 97.88 170 ARG A N 1
ATOM 1345 C CA . ARG A 1 170 ? 1.776 0.786 -8.016 1 97.88 170 ARG A CA 1
ATOM 1346 C C . ARG A 1 170 ? 1.528 -0.713 -7.887 1 97.88 170 ARG A C 1
ATOM 1348 O O . ARG A 1 170 ? 0.676 -1.27 -8.578 1 97.88 170 ARG A O 1
ATOM 1355 N N . PHE A 1 171 ? 2.262 -1.288 -7.012 1 98.38 171 PHE A N 1
ATOM 1356 C CA . PHE A 1 171 ? 2.102 -2.715 -6.75 1 98.38 171 PHE A CA 1
ATOM 1357 C C . PHE A 1 171 ? 0.714 -3.01 -6.191 1 98.38 171 PHE A C 1
ATOM 1359 O O . PHE A 1 171 ? 0.053 -3.955 -6.629 1 98.38 171 PHE A O 1
ATOM 1366 N N . CYS A 1 172 ? 0.268 -2.215 -5.254 1 98.12 172 CYS A N 1
ATOM 1367 C CA . CYS A 1 172 ? -1.067 -2.383 -4.691 1 98.12 172 CYS A CA 1
ATOM 1368 C C . CYS A 1 172 ? -2.137 -2.238 -5.766 1 98.12 172 CYS A C 1
ATOM 1370 O O . CYS A 1 172 ? -3.115 -2.986 -5.777 1 98.12 172 CYS A O 1
ATOM 1372 N N . GLU A 1 173 ? -1.979 -1.326 -6.617 1 97.25 173 GLU A N 1
ATOM 1373 C CA . GLU A 1 173 ? -2.926 -1.15 -7.715 1 97.25 173 GLU A CA 1
ATOM 1374 C C . GLU A 1 173 ? -2.969 -2.387 -8.609 1 97.25 173 GLU A C 1
ATOM 1376 O O . GLU A 1 173 ? -4.039 -2.795 -9.062 1 97.25 173 GLU A O 1
ATOM 1381 N N . PHE A 1 174 ? -1.816 -2.92 -8.914 1 98.38 174 PHE A N 1
ATOM 1382 C CA . PHE A 1 174 ? -1.74 -4.137 -9.711 1 98.38 174 PHE A CA 1
ATOM 1383 C C . PHE A 1 174 ? -2.477 -5.281 -9.031 1 98.38 174 PHE A C 1
ATOM 1385 O O . PHE A 1 174 ? -3.332 -5.926 -9.641 1 98.38 174 PHE A O 1
ATOM 1392 N N . LEU A 1 175 ? -2.191 -5.492 -7.73 1 98.44 175 LEU A N 1
ATOM 1393 C CA . LEU A 1 175 ? -2.83 -6.566 -6.973 1 98.44 175 LEU A CA 1
ATOM 1394 C C . LEU A 1 175 ? -4.34 -6.363 -6.91 1 98.44 175 LEU A C 1
ATOM 1396 O O . LEU A 1 175 ? -5.102 -7.332 -6.938 1 98.44 175 LEU A O 1
ATOM 1400 N N . AL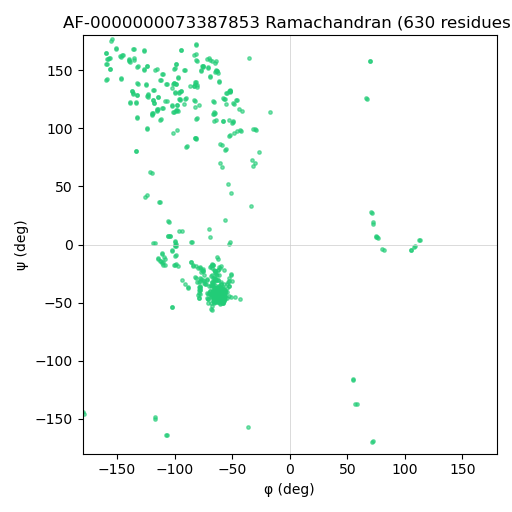A A 1 176 ? -4.738 -5.098 -6.82 1 97.75 176 ALA A N 1
ATOM 1401 C CA . ALA A 1 176 ? -6.168 -4.805 -6.805 1 97.75 176 ALA A CA 1
ATOM 1402 C C . ALA A 1 176 ? -6.836 -5.266 -8.094 1 97.75 176 ALA A C 1
ATOM 1404 O O . ALA A 1 176 ? -7.922 -5.852 -8.07 1 97.75 176 ALA A O 1
ATOM 1405 N N . ASP A 1 177 ? -6.223 -4.969 -9.219 1 97.88 177 ASP A N 1
ATOM 1406 C CA . ASP A 1 177 ? -6.762 -5.41 -10.5 1 97.88 177 ASP A CA 1
ATOM 1407 C C . ASP A 1 177 ? -6.824 -6.938 -10.578 1 97.88 177 ASP A C 1
ATOM 1409 O O . ASP A 1 177 ? -7.789 -7.496 -11.102 1 97.88 177 ASP A O 1
ATOM 1413 N N . LEU A 1 178 ? -5.801 -7.594 -10.07 1 98.25 178 LEU A N 1
ATOM 1414 C CA . LEU A 1 178 ? -5.797 -9.055 -10.062 1 98.25 178 LEU A CA 1
ATOM 1415 C C . LEU A 1 178 ? -6.906 -9.594 -9.172 1 98.25 178 LEU A C 1
ATOM 1417 O O . LEU A 1 178 ? -7.594 -10.555 -9.539 1 98.25 178 LEU A O 1
ATOM 1421 N N . ALA A 1 179 ? -7.031 -8.977 -8.031 1 96.25 179 ALA A N 1
ATOM 1422 C CA . ALA A 1 179 ? -8.062 -9.406 -7.086 1 96.25 179 ALA A CA 1
ATOM 1423 C C . ALA A 1 179 ? -9.453 -9.227 -7.68 1 96.25 179 ALA A C 1
ATOM 1425 O O . ALA A 1 179 ? -10.359 -10.016 -7.402 1 96.25 179 ALA A O 1
ATOM 1426 N N . ASP A 1 180 ? -9.617 -8.273 -8.523 1 94.25 180 ASP A N 1
ATOM 1427 C CA . ASP A 1 180 ? -10.914 -7.953 -9.117 1 94.25 180 ASP A CA 1
ATOM 1428 C C . ASP A 1 180 ? -11.195 -8.836 -10.328 1 94.25 180 ASP A C 1
ATOM 1430 O O . ASP A 1 180 ? -12.328 -8.906 -10.805 1 94.25 180 ASP A O 1
ATOM 1434 N N . CYS A 1 181 ? -10.141 -9.438 -10.867 1 95.06 181 CYS A N 1
ATOM 1435 C CA . CYS A 1 181 ? -10.305 -10.258 -12.062 1 95.06 181 CYS A CA 1
ATOM 1436 C C . CYS A 1 181 ? -11.148 -11.492 -11.773 1 95.06 181 CYS A C 1
ATOM 1438 O O . CYS A 1 181 ? -10.797 -12.305 -10.914 1 95.06 181 CYS A O 1
ATOM 1440 N N . THR A 1 182 ? -12.203 -11.641 -12.484 1 89.38 182 THR A N 1
ATOM 1441 C CA . THR A 1 182 ? -13.086 -12.781 -12.266 1 89.38 182 THR A CA 1
ATOM 1442 C C . THR A 1 182 ? -12.836 -13.875 -13.297 1 89.38 182 THR A C 1
ATOM 1444 O O . THR A 1 182 ? -13.273 -15.016 -13.125 1 89.38 182 THR A O 1
ATOM 1447 N N . ASP A 1 183 ? -12.188 -13.5 -14.375 1 91.25 183 ASP A N 1
ATOM 1448 C CA . ASP A 1 183 ? -11.836 -14.477 -15.398 1 91.25 183 ASP A CA 1
ATOM 1449 C C . ASP A 1 183 ? -10.469 -15.094 -15.117 1 91.25 183 ASP A C 1
ATOM 1451 O O . ASP A 1 183 ? -9.445 -14.594 -15.594 1 91.25 183 ASP A O 1
ATOM 1455 N N . TYR A 1 184 ? -10.477 -16.141 -14.273 1 92.5 184 TYR A N 1
ATOM 1456 C CA . TYR A 1 184 ? -9.25 -16.828 -13.891 1 92.5 184 TYR A CA 1
ATOM 1457 C C . TYR A 1 184 ? -9.508 -18.328 -13.688 1 92.5 184 TYR A C 1
ATOM 1459 O O . TYR A 1 184 ? -10.664 -18.75 -13.648 1 92.5 184 TYR A O 1
ATOM 1467 N N . ARG A 1 185 ? -8.445 -19.109 -13.688 1 87.62 185 ARG A N 1
ATOM 1468 C CA . ARG A 1 185 ? -8.531 -20.531 -13.359 1 87.62 185 ARG A CA 1
ATOM 1469 C C . ARG A 1 185 ? -7.457 -20.922 -12.359 1 87.62 185 ARG A C 1
ATOM 1471 O O . ARG A 1 185 ? -6.32 -20.453 -12.438 1 87.62 185 ARG A O 1
ATOM 1478 N N . LEU A 1 186 ? -7.863 -21.766 -11.406 1 86.31 186 LEU A N 1
ATOM 1479 C CA . LEU A 1 186 ? -6.906 -22.375 -10.5 1 86.31 186 LEU A CA 1
ATOM 1480 C C . LEU A 1 186 ? -6.254 -23.594 -11.141 1 86.31 186 LEU A C 1
ATOM 1482 O O . LEU A 1 186 ? -6.922 -24.375 -11.828 1 86.31 186 LEU A O 1
ATOM 1486 N N . LEU A 1 187 ? -5.012 -23.688 -10.938 1 85.38 187 LEU A N 1
ATOM 1487 C CA . LEU A 1 187 ? -4.266 -24.656 -11.75 1 85.38 187 LEU A CA 1
ATOM 1488 C C . LEU A 1 187 ? -3.967 -25.922 -10.953 1 85.38 187 LEU A C 1
ATOM 1490 O O . LEU A 1 187 ? -4.371 -27.016 -11.344 1 85.38 187 LEU A O 1
ATOM 1494 N N . SER A 1 188 ? -3.357 -25.781 -9.797 1 80.44 188 SER A N 1
ATOM 1495 C CA . SER A 1 188 ? -2.865 -26.922 -9.047 1 80.44 188 SER A CA 1
ATOM 1496 C C . SER A 1 188 ? -3.854 -27.344 -7.969 1 80.44 188 SER A C 1
ATOM 1498 O O . SER A 1 188 ? -4.5 -26.5 -7.348 1 80.44 188 SER A O 1
ATOM 1500 N N . SER A 1 189 ? -3.982 -28.562 -7.719 1 65.75 189 SER A N 1
ATOM 1501 C CA . SER A 1 189 ? -4.809 -29.125 -6.648 1 65.75 189 SER A CA 1
ATOM 1502 C C . SER A 1 189 ? -3.973 -29.469 -5.422 1 65.75 189 SER A C 1
ATOM 1504 O O . SER A 1 189 ? -4.516 -29.703 -4.344 1 65.75 189 SER A O 1
ATOM 1506 N N . VAL A 1 190 ? -2.65 -29.547 -5.637 1 54.25 190 VAL A N 1
ATOM 1507 C CA . VAL A 1 190 ? -1.8 -30.047 -4.562 1 54.25 190 VAL A CA 1
ATOM 1508 C C . VAL A 1 190 ? -1.228 -28.875 -3.766 1 54.25 190 VAL A C 1
ATOM 1510 O O . VAL A 1 190 ? -0.986 -27.797 -4.32 1 54.25 190 VAL A O 1
ATOM 1513 N N . GLN A 1 191 ? -1.442 -28.859 -2.387 1 52.38 191 GLN A N 1
ATOM 1514 C CA . GLN A 1 191 ? -0.647 -27.969 -1.548 1 52.38 191 GLN A CA 1
ATOM 1515 C C . GLN A 1 191 ? 0.714 -28.578 -1.231 1 52.38 191 GLN A C 1
ATOM 1517 O O . GLN A 1 191 ? 0.793 -29.703 -0.727 1 52.38 191 GLN A O 1
ATOM 1522 N N . MET A 1 192 ? 1.727 -28.297 -2.029 1 48.03 192 MET A N 1
ATOM 1523 C CA . MET A 1 192 ? 3.047 -28.875 -1.812 1 48.03 192 MET A CA 1
ATOM 1524 C C . MET A 1 192 ? 3.605 -28.469 -0.453 1 48.03 192 MET A C 1
ATOM 1526 O O . MET A 1 192 ? 3.629 -27.281 -0.118 1 48.03 192 MET A O 1
ATOM 1530 N N . GLN A 1 193 ? 3.312 -29.172 0.59 1 45 193 GLN A N 1
ATOM 1531 C CA . GLN A 1 193 ? 3.836 -28.906 1.927 1 45 193 GLN A CA 1
ATOM 1532 C C . GLN A 1 193 ? 5.359 -29.016 1.952 1 45 193 GLN A C 1
ATOM 1534 O O . GLN A 1 193 ? 5.922 -30.078 1.677 1 45 193 GLN A O 1
ATOM 1539 N N . GLY A 1 194 ? 6.113 -28.156 1.374 1 43.75 194 GLY A N 1
ATOM 1540 C CA . GLY A 1 194 ? 7.562 -28.219 1.473 1 43.75 194 GLY A CA 1
ATOM 1541 C C . GLY A 1 194 ? 8.062 -28.297 2.904 1 43.75 194 GLY A C 1
ATOM 1542 O O . GLY A 1 194 ? 7.719 -27.438 3.725 1 43.75 194 GLY A O 1
ATOM 1543 N N . GLN A 1 195 ? 8.281 -29.469 3.404 1 40.97 195 GLN A N 1
ATOM 1544 C CA . GLN A 1 195 ? 8.977 -29.531 4.684 1 40.97 195 GLN A CA 1
ATOM 1545 C C . GLN A 1 195 ? 10.336 -28.844 4.605 1 40.97 195 GLN A C 1
ATOM 1547 O O . GLN A 1 195 ? 11.016 -28.906 3.58 1 40.97 195 GLN A O 1
ATOM 1552 N N . HIS A 1 196 ? 10.648 -27.922 5.445 1 42.16 196 HIS A N 1
ATOM 1553 C CA . HIS A 1 196 ? 11.789 -27.047 5.688 1 42.16 196 HIS A CA 1
ATOM 1554 C C . HIS A 1 196 ? 13.086 -27.828 5.797 1 42.16 196 HIS A C 1
ATOM 1556 O O . HIS A 1 196 ? 14.133 -27.266 6.113 1 42.16 196 HIS A O 1
ATOM 1562 N N . GLY A 1 197 ? 13.359 -29.156 5.707 1 38.97 197 GLY A N 1
ATOM 1563 C CA . GLY A 1 197 ? 14.625 -29.656 6.227 1 38.97 197 GLY A CA 1
ATOM 1564 C C . GLY A 1 197 ? 15.781 -29.453 5.266 1 38.97 197 GLY A C 1
ATOM 1565 O O . GLY A 1 197 ? 15.578 -29.109 4.105 1 38.97 197 GLY A O 1
ATOM 1566 N N . ALA A 1 198 ? 17.188 -29.562 5.703 1 42.12 198 ALA A N 1
ATOM 1567 C CA . ALA A 1 198 ? 18.531 -29.453 5.137 1 42.12 198 ALA A CA 1
ATOM 1568 C C . ALA A 1 198 ? 18.641 -30.25 3.838 1 42.12 198 ALA A C 1
ATOM 1570 O O . ALA A 1 198 ? 19.438 -29.891 2.961 1 42.12 198 ALA A O 1
ATOM 1571 N N . ASP A 1 199 ? 18.234 -31.359 3.68 1 42.41 199 ASP A N 1
ATOM 1572 C CA . ASP A 1 199 ? 18.266 -32.312 2.588 1 42.41 199 ASP A CA 1
ATOM 1573 C C . ASP A 1 199 ? 17.375 -31.891 1.432 1 42.41 199 ASP A C 1
ATOM 1575 O O . ASP A 1 199 ? 17.188 -32.625 0.468 1 42.41 199 ASP A O 1
ATOM 1579 N N . GLY A 1 200 ? 16.984 -30.75 1.453 1 48.47 200 GLY A N 1
ATOM 1580 C CA . GLY A 1 200 ? 15.883 -30.188 0.693 1 48.47 200 GLY A CA 1
ATOM 1581 C C . GLY A 1 200 ? 16.25 -29.891 -0.751 1 48.47 200 GLY A C 1
ATOM 1582 O O . GLY A 1 200 ? 15.453 -30.156 -1.659 1 48.47 200 GLY A O 1
ATOM 1583 N N . ASP A 1 201 ? 17.453 -29.406 -0.966 1 46.88 201 ASP A N 1
ATOM 1584 C CA . ASP A 1 201 ? 17.828 -29 -2.314 1 46.88 201 ASP A CA 1
ATOM 1585 C C . ASP A 1 201 ? 17.953 -30.219 -3.238 1 46.88 201 ASP A C 1
ATOM 1587 O O . ASP A 1 201 ? 17.469 -30.188 -4.371 1 46.88 201 ASP A O 1
ATOM 1591 N N . ALA A 1 202 ? 18.812 -31.234 -2.869 1 51.12 202 ALA A N 1
ATOM 1592 C CA . ALA A 1 202 ? 18.984 -32.469 -3.637 1 51.12 202 ALA A CA 1
ATOM 1593 C C . ALA A 1 202 ? 17.625 -33.125 -3.898 1 51.12 202 ALA A C 1
ATOM 1595 O O . ALA A 1 202 ? 17.391 -33.656 -4.984 1 51.12 202 ALA A O 1
ATOM 1596 N N . GLN A 1 203 ? 16.859 -32.875 -2.955 1 57.34 203 GLN A N 1
ATOM 1597 C CA . GLN A 1 203 ? 15.555 -33.531 -3.059 1 57.34 203 GLN A CA 1
ATOM 1598 C C . GLN A 1 203 ? 14.672 -32.812 -4.074 1 57.34 203 GLN A C 1
ATOM 1600 O O . GLN A 1 203 ? 13.945 -33.438 -4.84 1 57.34 203 GLN A O 1
ATOM 1605 N N . VAL A 1 204 ? 15.039 -31.578 -4.238 1 53 204 VAL A N 1
ATOM 1606 C CA . VAL A 1 204 ? 14.227 -30.797 -5.168 1 53 204 VAL A CA 1
ATOM 1607 C C . VAL A 1 204 ? 14.641 -31.125 -6.605 1 53 204 VAL A C 1
ATOM 1609 O O . VAL A 1 204 ? 13.789 -31.297 -7.477 1 53 204 VAL A O 1
ATOM 1612 N N . ASP A 1 205 ? 15.961 -31.219 -6.922 1 56.62 205 ASP A N 1
ATOM 1613 C CA . ASP A 1 205 ? 16.422 -31.594 -8.258 1 56.62 205 ASP A CA 1
ATOM 1614 C C . ASP A 1 205 ? 15.898 -32.969 -8.664 1 56.62 205 ASP A C 1
ATOM 1616 O O . ASP A 1 205 ? 15.516 -33.188 -9.82 1 56.62 205 ASP A O 1
ATOM 1620 N N . GLN A 1 206 ? 16 -33.812 -7.797 1 64.38 206 GLN A N 1
ATOM 1621 C CA . GLN A 1 206 ? 15.508 -35.156 -8.078 1 64.38 206 GLN A CA 1
ATOM 1622 C C . GLN A 1 206 ? 14.023 -35.125 -8.422 1 64.38 206 GLN A C 1
ATOM 1624 O O . GLN A 1 206 ? 13.602 -35.75 -9.391 1 64.38 206 GLN A O 1
ATOM 1629 N N . ILE A 1 207 ? 13.406 -34.312 -7.77 1 64.75 207 ILE A N 1
ATOM 1630 C CA . ILE A 1 207 ? 11.969 -34.25 -8 1 64.75 207 ILE A CA 1
ATOM 1631 C C . ILE A 1 207 ? 11.68 -33.594 -9.352 1 64.75 207 ILE A C 1
ATOM 1633 O O . ILE A 1 207 ? 10.812 -34.031 -10.102 1 64.75 207 ILE A O 1
ATOM 1637 N N . ASN A 1 208 ? 12.547 -32.625 -9.703 1 59.75 208 ASN A N 1
ATOM 1638 C CA . ASN A 1 208 ? 12.391 -31.969 -11 1 59.75 208 ASN A CA 1
ATOM 1639 C C . ASN A 1 208 ? 12.633 -32.938 -12.148 1 59.75 208 ASN A C 1
ATOM 1641 O O . ASN A 1 208 ? 11.898 -32.938 -13.133 1 59.75 208 ASN A O 1
ATOM 1645 N N . GLY A 1 209 ? 13.703 -33.625 -12.07 1 63.38 209 GLY A N 1
ATOM 1646 C CA . GLY A 1 209 ? 13.969 -34.625 -13.07 1 63.38 209 GLY A CA 1
ATOM 1647 C C . GLY A 1 209 ? 12.844 -35.625 -13.219 1 63.38 209 GLY A C 1
ATOM 1648 O O . GLY A 1 209 ? 12.5 -36.031 -14.336 1 63.38 209 GLY A O 1
ATOM 1649 N N . ILE A 1 210 ? 12.305 -35.906 -12.094 1 73.06 210 ILE A N 1
ATOM 1650 C CA . ILE A 1 210 ? 11.219 -36.875 -12.102 1 73.06 210 ILE A CA 1
ATOM 1651 C C . ILE A 1 210 ? 9.984 -36.281 -12.773 1 73.06 210 ILE A C 1
ATOM 1653 O O . ILE A 1 210 ? 9.375 -36.906 -13.641 1 73.06 210 ILE A O 1
ATOM 1657 N N . VAL A 1 211 ? 9.75 -35.062 -12.438 1 67.12 211 VAL A N 1
ATOM 1658 C CA . VAL A 1 211 ? 8.562 -34.406 -12.984 1 67.12 211 VAL A CA 1
ATOM 1659 C C . VAL A 1 211 ? 8.734 -34.219 -14.492 1 67.12 211 VAL A C 1
ATOM 1661 O O . VAL A 1 211 ? 7.801 -34.438 -15.266 1 67.12 211 VAL A O 1
ATOM 1664 N N . ASP A 1 212 ? 9.898 -33.812 -14.898 1 63.44 212 ASP A N 1
ATOM 1665 C CA . ASP A 1 212 ? 10.203 -33.688 -16.328 1 63.44 212 ASP A CA 1
ATOM 1666 C C . ASP A 1 212 ? 10.023 -35.031 -17.047 1 63.44 212 ASP A C 1
ATOM 1668 O O . ASP A 1 212 ? 9.445 -35.062 -18.141 1 63.44 212 ASP A O 1
ATOM 1672 N N . ARG A 1 213 ? 10.586 -35.969 -16.438 1 69.56 213 ARG A N 1
ATOM 1673 C CA . ARG A 1 213 ? 10.461 -37.281 -17.031 1 69.56 213 ARG A CA 1
ATOM 1674 C C . ARG A 1 213 ? 9 -37.688 -17.172 1 69.56 213 ARG A C 1
ATOM 1676 O O . ARG A 1 213 ? 8.594 -38.219 -18.203 1 69.56 213 ARG A O 1
ATOM 1683 N N . ILE A 1 214 ? 8.297 -37.438 -16.125 1 71.44 214 ILE A N 1
ATOM 1684 C CA . ILE A 1 214 ? 6.883 -37.812 -16.141 1 71.44 214 ILE A CA 1
ATOM 1685 C C . ILE A 1 214 ? 6.168 -37 -17.234 1 71.44 214 ILE A C 1
ATOM 1687 O O . ILE A 1 214 ? 5.387 -37.562 -18 1 71.44 214 ILE A O 1
ATOM 1691 N N . THR A 1 215 ? 6.57 -35.812 -17.391 1 64.88 215 THR A N 1
ATOM 1692 C CA . THR A 1 215 ? 5.859 -34.906 -18.297 1 64.88 215 THR A CA 1
ATOM 1693 C C . THR A 1 215 ? 6.242 -35.188 -19.75 1 64.88 215 THR A C 1
ATOM 1695 O O . THR A 1 215 ? 5.398 -35.125 -20.641 1 64.88 215 THR A O 1
ATOM 1698 N N . ARG A 1 216 ? 7.441 -35.5 -19.922 1 65.31 216 ARG A N 1
ATOM 1699 C CA . ARG A 1 216 ? 7.922 -35.75 -21.266 1 65.31 216 ARG A CA 1
ATOM 1700 C C . ARG A 1 216 ? 7.379 -37.062 -21.812 1 65.31 216 ARG A C 1
ATOM 1702 O O . ARG A 1 216 ? 7.184 -37.219 -23.016 1 65.31 216 ARG A O 1
ATOM 1709 N N . ASN A 1 217 ? 7.141 -37.969 -20.875 1 75.56 217 ASN A N 1
ATOM 1710 C CA . ASN A 1 217 ? 6.746 -39.312 -21.297 1 75.56 217 ASN A CA 1
ATOM 1711 C C . ASN A 1 217 ? 5.434 -39.75 -20.641 1 75.56 217 ASN A C 1
ATOM 1713 O O . ASN A 1 217 ? 5.293 -40.875 -20.203 1 75.56 217 ASN A O 1
ATOM 1717 N N . ILE A 1 218 ? 4.543 -38.781 -20.594 1 75.81 218 ILE A N 1
ATOM 1718 C CA . ILE A 1 218 ? 3.352 -39.031 -19.781 1 75.81 218 ILE A CA 1
ATOM 1719 C C . ILE A 1 218 ? 2.51 -40.125 -20.406 1 75.81 218 ILE A C 1
ATOM 1721 O O . ILE A 1 218 ? 1.793 -40.844 -19.703 1 75.81 218 ILE A O 1
ATOM 1725 N N . ALA A 1 219 ? 2.635 -40.25 -21.641 1 81.75 219 ALA A N 1
ATOM 1726 C CA . ALA A 1 219 ? 1.828 -41.25 -22.375 1 81.75 219 ALA A CA 1
ATOM 1727 C C . ALA A 1 219 ? 2.352 -42.656 -22.156 1 81.75 219 ALA A C 1
ATOM 1729 O O . ALA A 1 219 ? 1.638 -43.625 -22.391 1 81.75 219 ALA A O 1
ATOM 1730 N N . GLU A 1 220 ? 3.594 -42.75 -21.766 1 83.75 220 GLU A N 1
ATOM 1731 C CA . GLU A 1 220 ? 4.223 -44.062 -21.578 1 83.75 220 GLU A CA 1
ATOM 1732 C C . GLU A 1 220 ? 4.059 -44.531 -20.141 1 83.75 220 GLU A C 1
ATOM 1734 O O . GLU A 1 220 ? 3.83 -43.75 -19.234 1 83.75 220 GLU A O 1
ATOM 1739 N N . PRO A 1 221 ? 4.016 -45.906 -20.047 1 83.62 221 PRO A N 1
ATOM 1740 C CA . PRO A 1 221 ? 3.979 -46.406 -18.672 1 83.62 221 PRO A CA 1
ATOM 1741 C C . PRO A 1 221 ? 5.164 -45.938 -17.828 1 83.62 221 PRO A C 1
ATOM 1743 O O . PRO A 1 221 ? 6.297 -45.906 -18.312 1 83.62 221 PRO A O 1
ATOM 1746 N N . ILE A 1 222 ? 4.832 -45.344 -16.734 1 81.44 222 ILE A N 1
ATOM 1747 C CA . ILE A 1 222 ? 5.855 -44.906 -15.789 1 81.44 222 ILE A CA 1
ATOM 1748 C C . ILE A 1 222 ? 5.809 -45.75 -14.523 1 81.44 222 ILE A C 1
ATOM 1750 O O . ILE A 1 222 ? 4.762 -45.844 -13.875 1 81.44 222 ILE A O 1
ATOM 1754 N N . SER A 1 223 ? 6.871 -46.438 -14.273 1 84.69 223 SER A N 1
ATOM 1755 C CA . SER A 1 223 ? 6.93 -47.25 -13.07 1 84.69 223 SER A CA 1
ATOM 1756 C C . SER A 1 223 ? 7.75 -46.562 -11.977 1 84.69 223 SER A C 1
ATOM 1758 O O . SER A 1 223 ? 8.797 -46 -12.258 1 84.69 223 SER A O 1
ATOM 1760 N N . MET A 1 224 ? 7.176 -46.688 -10.82 1 86.56 224 MET A N 1
ATOM 1761 C CA . MET A 1 224 ? 7.891 -46.125 -9.664 1 86.56 224 MET A CA 1
ATOM 1762 C C . MET A 1 224 ? 9.258 -46.781 -9.516 1 86.56 224 MET A C 1
ATOM 1764 O O . MET A 1 224 ? 10.234 -46.125 -9.172 1 86.56 224 MET A O 1
ATOM 1768 N N . GLN A 1 225 ? 9.289 -48 -9.898 1 88.5 225 GLN A N 1
ATOM 1769 C CA . GLN A 1 225 ? 10.531 -48.75 -9.789 1 88.5 225 GLN A CA 1
ATOM 1770 C C . GLN A 1 225 ? 11.602 -48.188 -10.711 1 88.5 225 GLN A C 1
ATOM 1772 O O . GLN A 1 225 ? 12.758 -48.031 -10.305 1 88.5 225 GLN A O 1
ATOM 1777 N N . GLU A 1 226 ? 11.203 -47.969 -11.883 1 86.19 226 GLU A N 1
ATOM 1778 C CA . GLU A 1 226 ? 12.148 -47.438 -12.859 1 86.19 226 GLU A CA 1
ATOM 1779 C C . GLU A 1 226 ? 12.672 -46.062 -12.43 1 86.19 226 GLU A C 1
ATOM 1781 O O . GLU A 1 226 ? 13.875 -45.812 -12.508 1 86.19 226 GLU A O 1
ATOM 1786 N N . VAL A 1 227 ? 11.727 -45.281 -11.914 1 84.31 227 VAL A N 1
ATOM 1787 C CA . VAL A 1 227 ? 12.102 -43.938 -11.5 1 84.31 227 VAL A CA 1
ATOM 1788 C C . VAL A 1 227 ? 12.984 -44 -10.25 1 84.31 227 VAL A C 1
ATOM 1790 O O . VAL A 1 227 ? 13.992 -43.281 -10.148 1 84.31 227 VAL A O 1
ATOM 1793 N N . ALA A 1 228 ? 12.625 -44.844 -9.352 1 87.81 228 ALA A N 1
ATOM 1794 C CA . ALA A 1 228 ? 13.406 -45.031 -8.133 1 87.81 228 ALA A CA 1
ATOM 1795 C C . ALA A 1 228 ? 14.82 -45.5 -8.453 1 87.81 228 ALA A C 1
ATOM 1797 O O . ALA A 1 228 ? 15.797 -44.969 -7.906 1 87.81 228 ALA A O 1
ATOM 1798 N N . THR A 1 229 ? 14.914 -46.438 -9.375 1 87.12 229 THR A N 1
ATOM 1799 C CA . THR A 1 229 ? 16.203 -47 -9.781 1 87.12 229 THR A CA 1
ATOM 1800 C C . THR A 1 229 ? 17.078 -45.906 -10.414 1 87.12 229 THR A C 1
ATOM 1802 O O . THR A 1 229 ? 18.281 -45.844 -10.164 1 87.12 229 THR A O 1
ATOM 1805 N N . GLU A 1 230 ? 16.453 -45.125 -11.195 1 81.06 230 GLU A N 1
ATOM 1806 C CA . GLU A 1 230 ? 17.172 -44.031 -11.852 1 81.06 230 GLU A CA 1
ATOM 1807 C C . GLU A 1 230 ? 17.75 -43.062 -10.828 1 81.06 230 GLU A C 1
ATOM 1809 O O . GLU A 1 230 ? 18.797 -42.469 -11.078 1 81.06 230 GLU A O 1
ATOM 1814 N N . LEU A 1 231 ? 17.109 -43.031 -9.688 1 79.06 231 LEU A N 1
ATOM 1815 C CA . LEU A 1 231 ? 17.531 -42.094 -8.656 1 79.06 231 LEU A CA 1
ATOM 1816 C C . LEU A 1 231 ? 18.391 -42.812 -7.605 1 79.06 231 LEU A C 1
ATOM 1818 O O . LEU A 1 231 ? 18.75 -42.219 -6.59 1 79.06 231 LEU A O 1
ATOM 1822 N N . GLY A 1 232 ? 18.609 -44.062 -7.852 1 83.56 232 GLY A N 1
ATOM 1823 C CA . GLY A 1 232 ? 19.422 -44.844 -6.934 1 83.56 232 GLY A CA 1
ATOM 1824 C C . GLY A 1 232 ? 18.719 -45.125 -5.617 1 83.56 232 GLY A C 1
ATOM 1825 O O . GLY A 1 232 ? 19.375 -45.25 -4.574 1 83.56 232 GLY A O 1
ATOM 1826 N N . MET A 1 233 ? 17.469 -45.156 -5.668 1 86.25 233 MET A N 1
ATOM 1827 C CA . MET A 1 233 ? 16.688 -45.406 -4.457 1 86.25 233 MET A CA 1
ATOM 1828 C C . MET A 1 233 ? 15.914 -46.719 -4.562 1 86.25 233 MET A C 1
ATOM 1830 O O . MET A 1 233 ? 15.617 -47.188 -5.664 1 86.25 233 MET A O 1
ATOM 1834 N N . SER A 1 234 ? 15.719 -47.281 -3.379 1 91.31 234 SER A N 1
ATOM 1835 C CA . SER A 1 234 ? 14.695 -48.344 -3.355 1 91.31 234 SER A CA 1
ATOM 1836 C C . SER A 1 234 ? 13.305 -47.75 -3.557 1 91.31 234 SER A C 1
ATOM 1838 O O . SER A 1 234 ? 13.094 -46.562 -3.373 1 91.31 234 SER A O 1
ATOM 1840 N N . GLU A 1 235 ? 12.383 -48.594 -3.988 1 90.44 235 GLU A N 1
ATOM 1841 C CA . GLU A 1 235 ? 11.008 -48.156 -4.191 1 90.44 235 GLU A CA 1
ATOM 1842 C C . GLU A 1 235 ? 10.414 -47.562 -2.906 1 90.44 235 GLU A C 1
ATOM 1844 O O . GLU A 1 235 ? 9.695 -46.594 -2.938 1 90.44 235 GLU A O 1
ATOM 1849 N N . SER A 1 236 ? 10.75 -48.25 -1.809 1 91.81 236 SER A N 1
ATOM 1850 C CA . SER A 1 236 ? 10.234 -47.812 -0.519 1 91.81 236 SER A CA 1
ATOM 1851 C C . SER A 1 236 ? 10.789 -46.438 -0.136 1 91.81 236 SER A C 1
ATOM 1853 O O . SER A 1 236 ? 10.039 -45.562 0.313 1 91.81 236 SER A O 1
ATOM 1855 N N . ARG A 1 237 ? 12.039 -46.25 -0.237 1 89.12 237 ARG A N 1
ATOM 1856 C CA . ARG A 1 237 ? 12.664 -44.969 0.054 1 89.12 237 ARG A CA 1
ATOM 1857 C C . ARG A 1 237 ? 12.148 -43.875 -0.879 1 89.12 237 ARG A C 1
ATOM 1859 O O . ARG A 1 237 ? 11.898 -42.75 -0.448 1 89.12 237 ARG A O 1
ATOM 1866 N N . PHE A 1 238 ? 11.992 -44.281 -2.137 1 88.62 238 PHE A N 1
ATOM 1867 C CA . PHE A 1 238 ? 11.484 -43.312 -3.115 1 88.62 238 PHE A CA 1
ATOM 1868 C C . PHE A 1 238 ? 10.062 -42.875 -2.764 1 88.62 238 PHE A C 1
ATOM 1870 O O . PHE A 1 238 ? 9.734 -41.688 -2.84 1 88.62 238 PHE A O 1
ATOM 1877 N N . SER A 1 239 ? 9.266 -43.812 -2.461 1 88.06 239 SER A N 1
ATOM 1878 C CA . SER A 1 239 ? 7.875 -43.531 -2.125 1 88.06 239 SER A CA 1
ATOM 1879 C C . SER A 1 239 ? 7.781 -42.531 -0.974 1 88.06 239 SER A C 1
ATOM 1881 O O . SER A 1 239 ? 7.016 -41.562 -1.041 1 88.06 239 SER A O 1
ATOM 1883 N N . ARG A 1 240 ? 8.547 -42.688 0.039 1 84.25 240 ARG A N 1
ATOM 1884 C CA . ARG A 1 240 ? 8.539 -41.781 1.186 1 84.25 240 ARG A CA 1
ATOM 1885 C C . ARG A 1 240 ? 9.07 -40.406 0.8 1 84.25 240 ARG A C 1
ATOM 1887 O O . ARG A 1 240 ? 8.484 -39.375 1.175 1 84.25 240 ARG A O 1
ATOM 1894 N N . PHE A 1 241 ? 10.133 -40.531 0.076 1 76.62 241 PHE A N 1
ATOM 1895 C CA . PHE A 1 241 ? 10.773 -39.312 -0.392 1 76.62 241 PHE A CA 1
ATOM 1896 C C . PHE A 1 241 ? 9.805 -38.469 -1.226 1 76.62 241 PHE A C 1
ATOM 1898 O O . PHE A 1 241 ? 9.664 -37.281 -1.004 1 76.62 241 PHE A O 1
ATOM 1905 N N . PHE A 1 242 ? 9.164 -39.125 -2.203 1 79.56 242 PHE A N 1
ATOM 1906 C CA . PHE A 1 242 ? 8.266 -38.438 -3.133 1 79.56 242 PHE A CA 1
ATOM 1907 C C . PHE A 1 242 ? 7.059 -37.875 -2.4 1 79.56 242 PHE A C 1
ATOM 1909 O O . PHE A 1 242 ? 6.66 -36.719 -2.652 1 79.56 242 PHE A O 1
ATOM 1916 N N . ARG A 1 243 ? 6.551 -38.562 -1.484 1 77.06 243 ARG A N 1
ATOM 1917 C CA . ARG A 1 243 ? 5.395 -38.125 -0.715 1 77.06 243 ARG A CA 1
ATOM 1918 C C . ARG A 1 243 ? 5.746 -36.906 0.148 1 77.06 243 ARG A C 1
ATOM 1920 O O . ARG A 1 243 ? 4.969 -35.969 0.244 1 77.06 243 ARG A O 1
ATOM 1927 N N . ARG A 1 244 ? 6.824 -37.031 0.679 1 70.81 244 ARG A N 1
ATOM 1928 C CA . ARG A 1 244 ? 7.277 -35.906 1.511 1 70.81 244 ARG A CA 1
ATOM 1929 C C . ARG A 1 244 ? 7.5 -34.656 0.675 1 70.81 244 ARG A C 1
ATOM 1931 O O . ARG A 1 244 ? 7.156 -33.562 1.101 1 70.81 244 ARG A O 1
ATOM 1938 N N . ALA A 1 245 ? 8.023 -34.969 -0.493 1 66.88 245 ALA A N 1
ATOM 1939 C CA . ALA A 1 245 ? 8.414 -33.844 -1.358 1 66.88 245 ALA A CA 1
ATOM 1940 C C . ALA A 1 245 ? 7.191 -33.25 -2.033 1 66.88 245 ALA A C 1
ATOM 1942 O O . ALA A 1 245 ? 7.148 -32.031 -2.256 1 66.88 245 ALA A O 1
ATOM 1943 N N . THR A 1 246 ? 6.238 -34.062 -2.406 1 66.69 246 THR A N 1
ATOM 1944 C CA . THR A 1 246 ? 5.152 -33.562 -3.246 1 66.69 246 THR A CA 1
ATOM 1945 C C . THR A 1 246 ? 3.834 -33.562 -2.477 1 66.69 246 THR A C 1
ATOM 1947 O O . THR A 1 246 ? 2.861 -32.938 -2.908 1 66.69 246 THR A O 1
ATOM 1950 N N . GLY A 1 247 ? 3.857 -34.25 -1.386 1 67.69 247 GLY A N 1
ATOM 1951 C CA . GLY A 1 247 ? 2.627 -34.375 -0.624 1 67.69 247 GLY A CA 1
ATOM 1952 C C . GLY A 1 247 ? 1.707 -35.469 -1.173 1 67.69 247 GLY A C 1
ATOM 1953 O O . GLY A 1 247 ? 0.641 -35.719 -0.61 1 67.69 247 GLY A O 1
ATOM 1954 N N . ASN A 1 248 ? 2.07 -36.062 -2.273 1 72.56 248 ASN A N 1
ATOM 1955 C CA . ASN A 1 248 ? 1.286 -37.094 -2.924 1 72.56 248 ASN A CA 1
ATOM 1956 C C . ASN A 1 248 ? 2.102 -38.375 -3.119 1 72.56 248 ASN A C 1
ATOM 1958 O O . ASN A 1 248 ? 3.334 -38.344 -3.125 1 72.56 248 ASN A O 1
ATOM 1962 N N . SER A 1 249 ? 1.381 -39.5 -3.174 1 83.81 249 SER A N 1
ATOM 1963 C CA . SER A 1 249 ? 2.064 -40.656 -3.688 1 83.81 249 SER A CA 1
ATOM 1964 C C . SER A 1 249 ? 2.453 -40.5 -5.152 1 83.81 249 SER A C 1
ATOM 1966 O O . SER A 1 249 ? 1.873 -39.656 -5.859 1 83.81 249 SER A O 1
ATOM 1968 N N . PHE A 1 250 ? 3.449 -41.25 -5.52 1 83.31 250 PHE A N 1
ATOM 1969 C CA . PHE A 1 250 ? 3.904 -41.219 -6.902 1 83.31 250 PHE A CA 1
ATOM 1970 C C . PHE A 1 250 ? 2.76 -41.5 -7.863 1 83.31 250 PHE A C 1
ATOM 1972 O O . PHE A 1 250 ? 2.547 -40.781 -8.828 1 83.31 250 PHE A O 1
ATOM 1979 N N . THR A 1 251 ? 1.995 -42.5 -7.574 1 85.31 251 THR A N 1
ATOM 1980 C CA . THR A 1 251 ? 0.886 -42.938 -8.422 1 85.31 251 THR A CA 1
ATOM 1981 C C . THR A 1 251 ? -0.173 -41.844 -8.508 1 85.31 251 THR A C 1
ATOM 1983 O O . THR A 1 251 ? -0.677 -41.531 -9.586 1 85.31 251 THR A O 1
ATOM 1986 N N . ASP A 1 252 ? -0.422 -41.25 -7.352 1 82.5 252 ASP A N 1
ATOM 1987 C CA . ASP A 1 252 ? -1.411 -40.188 -7.324 1 82.5 252 ASP A CA 1
ATOM 1988 C C . ASP A 1 252 ? -0.938 -38.969 -8.141 1 82.5 252 ASP A C 1
ATOM 1990 O O . ASP A 1 252 ? -1.727 -38.344 -8.852 1 82.5 252 ASP A O 1
ATOM 1994 N N . PHE A 1 253 ? 0.286 -38.719 -7.969 1 81 253 PHE A N 1
ATOM 1995 C CA . PHE A 1 253 ? 0.859 -37.594 -8.703 1 81 253 PHE A CA 1
ATOM 1996 C C . PHE A 1 253 ? 0.778 -37.844 -10.203 1 81 253 PHE A C 1
ATOM 1998 O O . PHE A 1 253 ? 0.347 -36.938 -10.953 1 81 253 PHE A O 1
ATOM 2005 N N . VAL A 1 254 ? 1.211 -39 -10.633 1 83.88 254 VAL A N 1
ATOM 2006 C CA . VAL A 1 254 ? 1.175 -39.344 -12.047 1 83.88 254 VAL A CA 1
ATOM 2007 C C . VAL A 1 254 ? -0.258 -39.25 -12.57 1 83.88 254 VAL A C 1
ATOM 2009 O O . VAL A 1 254 ? -0.501 -38.688 -13.633 1 83.88 254 VAL A O 1
ATOM 2012 N N . ASN A 1 255 ? -1.149 -39.719 -11.789 1 85.94 255 ASN A N 1
ATOM 2013 C CA . ASN A 1 255 ? -2.549 -39.656 -12.203 1 85.94 255 ASN A CA 1
ATOM 2014 C C . ASN A 1 255 ? -3.049 -38.219 -12.32 1 85.94 255 ASN A C 1
ATOM 2016 O O . ASN A 1 255 ? -3.781 -37.906 -13.25 1 85.94 255 ASN A O 1
ATOM 2020 N N . ARG A 1 256 ? -2.635 -37.5 -11.422 1 82.5 256 ARG A N 1
ATOM 2021 C CA . ARG A 1 256 ? -3.059 -36.094 -11.445 1 82.5 256 ARG A CA 1
ATOM 2022 C C . ARG A 1 256 ? -2.502 -35.375 -12.664 1 82.5 256 ARG A C 1
ATOM 2024 O O . ARG A 1 256 ? -3.211 -34.625 -13.312 1 82.5 256 ARG A O 1
ATOM 2031 N N . VAL A 1 257 ? -1.252 -35.625 -12.883 1 79.38 257 VAL A N 1
ATOM 2032 C CA . VAL A 1 257 ? -0.631 -35.031 -14.055 1 79.38 257 VAL A CA 1
ATOM 2033 C C . VAL A 1 257 ? -1.349 -35.5 -15.32 1 79.38 257 VAL A C 1
ATOM 2035 O O . VAL A 1 257 ? -1.637 -34.688 -16.203 1 79.38 257 VAL A O 1
ATOM 2038 N N . ARG A 1 258 ? -1.611 -36.719 -15.359 1 85.5 258 ARG A N 1
ATOM 2039 C CA . ARG A 1 258 ? -2.297 -37.281 -16.516 1 85.5 258 ARG A CA 1
ATOM 2040 C C . ARG A 1 258 ? -3.691 -36.688 -16.672 1 85.5 258 ARG A C 1
ATOM 2042 O O . ARG A 1 258 ? -4.098 -36.312 -17.781 1 85.5 258 ARG A O 1
ATOM 2049 N N . ILE A 1 259 ? -4.367 -36.594 -15.555 1 87.12 259 ILE A N 1
ATOM 2050 C CA . ILE A 1 259 ? -5.727 -36.062 -15.609 1 87.12 259 ILE A CA 1
ATOM 2051 C C . ILE A 1 259 ? -5.691 -34.594 -16.016 1 87.12 259 ILE A C 1
ATOM 2053 O O . ILE A 1 259 ? -6.52 -34.125 -16.812 1 87.12 259 ILE A O 1
ATOM 2057 N N . ASN A 1 260 ? -4.793 -33.906 -15.477 1 80.25 260 ASN A N 1
ATOM 2058 C CA . ASN A 1 260 ? -4.648 -32.5 -15.867 1 80.25 260 ASN A CA 1
ATOM 2059 C C . ASN A 1 260 ? -4.332 -32.375 -17.344 1 80.25 260 ASN A C 1
ATOM 2061 O O . ASN A 1 260 ? -4.852 -31.469 -18.016 1 80.25 260 ASN A O 1
ATOM 2065 N N . SER A 1 261 ? -3.488 -33.219 -17.812 1 79.25 261 SER A N 1
ATOM 2066 C CA . SER A 1 261 ? -3.186 -33.219 -19.234 1 79.25 261 SER A CA 1
ATOM 2067 C C . SER A 1 261 ? -4.426 -33.562 -20.062 1 79.25 261 SER A C 1
ATOM 2069 O O . SER A 1 261 ? -4.645 -32.969 -21.125 1 79.25 261 SER A O 1
ATOM 2071 N N . ALA A 1 262 ? -5.145 -34.438 -19.547 1 85.75 262 ALA A N 1
ATOM 2072 C CA . ALA A 1 262 ? -6.395 -34.781 -20.219 1 85.75 262 ALA A CA 1
ATOM 2073 C C . ALA A 1 262 ? -7.32 -33.562 -20.297 1 85.75 262 ALA A C 1
ATOM 2075 O O . ALA A 1 262 ? -7.926 -33.312 -21.344 1 85.75 262 ALA A O 1
ATOM 2076 N N . CYS A 1 263 ? -7.43 -32.875 -19.203 1 80.38 263 CYS A N 1
ATOM 2077 C CA . CYS A 1 263 ? -8.266 -31.688 -19.172 1 80.38 263 CYS A CA 1
ATOM 2078 C C . CYS A 1 263 ? -7.836 -30.688 -20.234 1 80.38 263 CYS A C 1
ATOM 2080 O O . CYS A 1 263 ? -8.672 -30.109 -20.922 1 80.38 263 CYS A O 1
ATOM 2082 N N . HIS A 1 264 ? -6.633 -30.547 -20.391 1 73.25 264 HIS A N 1
ATOM 2083 C CA . HIS A 1 264 ? -6.09 -29.641 -21.406 1 73.25 264 HIS A CA 1
ATOM 2084 C C . HIS A 1 264 ? -6.516 -30.062 -22.797 1 73.25 264 HIS A C 1
ATOM 2086 O O . HIS A 1 264 ? -6.969 -29.234 -23.594 1 73.25 264 HIS A O 1
ATOM 2092 N N . LEU A 1 265 ? -6.383 -31.297 -23.047 1 78.31 265 LEU A N 1
ATOM 2093 C CA . LEU A 1 265 ? -6.75 -31.828 -24.359 1 78.31 265 LEU A CA 1
ATOM 2094 C C . LEU A 1 265 ? -8.258 -31.719 -24.578 1 78.31 265 LEU A C 1
ATOM 2096 O O . LEU A 1 265 ? -8.703 -31.422 -25.688 1 78.31 265 LEU A O 1
ATOM 2100 N N . LEU A 1 266 ? -8.984 -31.906 -23.531 1 81.56 266 LEU A N 1
ATOM 2101 C CA . LEU A 1 266 ? -10.438 -31.812 -23.609 1 81.56 266 LEU A CA 1
ATOM 2102 C C . LEU A 1 266 ? -10.875 -30.391 -23.953 1 81.56 266 LEU A C 1
ATOM 2104 O O . LEU A 1 266 ? -11.883 -30.203 -24.641 1 81.56 266 LEU A O 1
ATOM 2108 N N . MET A 1 267 ? -10.109 -29.484 -23.438 1 72.94 267 MET A N 1
ATOM 2109 C CA . MET A 1 267 ? -10.438 -28.078 -23.656 1 72.94 267 MET A CA 1
ATOM 2110 C C . MET A 1 267 ? -9.953 -27.594 -25.016 1 72.94 267 MET A C 1
ATOM 2112 O O . MET A 1 267 ? -10.586 -26.75 -25.641 1 72.94 267 MET A O 1
ATOM 2116 N N . GLN A 1 268 ? -8.883 -28.188 -25.516 1 68.44 268 GLN A N 1
ATOM 2117 C CA . GLN A 1 268 ? -8.195 -27.562 -26.656 1 68.44 268 GLN A CA 1
ATOM 2118 C C . GLN A 1 268 ? -8.422 -28.359 -27.938 1 68.44 268 GLN A C 1
ATOM 2120 O O . GLN A 1 268 ? -8.156 -27.859 -29.031 1 68.44 268 GLN A O 1
ATOM 2125 N N . THR A 1 269 ? -8.852 -29.594 -27.812 1 77.25 269 THR A N 1
ATOM 2126 C CA . THR A 1 269 ? -9 -30.438 -28.984 1 77.25 269 THR A CA 1
ATOM 2127 C C . THR A 1 269 ? -10.406 -31.031 -29.062 1 77.25 269 THR A C 1
ATOM 2129 O O . THR A 1 269 ? -11.188 -30.891 -28.109 1 77.25 269 THR A O 1
ATOM 2132 N N . ASP A 1 270 ? -10.672 -31.594 -30.234 1 84.94 270 ASP A N 1
ATOM 2133 C CA . ASP A 1 270 ? -11.938 -32.312 -30.406 1 84.94 270 ASP A CA 1
ATOM 2134 C C . ASP A 1 270 ? -11.719 -33.812 -30.406 1 84.94 270 ASP A C 1
ATOM 2136 O O . ASP A 1 270 ? -12.523 -34.562 -30.953 1 84.94 270 ASP A O 1
ATOM 2140 N N . HIS A 1 271 ? -10.625 -34.281 -29.875 1 90.81 271 HIS A N 1
ATOM 2141 C CA . HIS A 1 271 ? -10.344 -35.719 -29.828 1 90.81 271 HIS A CA 1
ATOM 2142 C C . HIS A 1 271 ? -11.375 -36.469 -28.984 1 90.81 271 HIS A C 1
ATOM 2144 O O . HIS A 1 271 ? -11.922 -35.906 -28.047 1 90.81 271 HIS A O 1
ATOM 2150 N N . TYR A 1 272 ? -11.594 -37.719 -29.391 1 93.38 272 TYR A N 1
ATOM 2151 C CA . TYR A 1 272 ? -12.484 -38.531 -28.594 1 93.38 272 TYR A CA 1
ATOM 2152 C C . TYR A 1 272 ? -11.906 -38.781 -27.203 1 93.38 272 TYR A C 1
ATOM 2154 O O . TYR A 1 272 ? -10.688 -38.906 -27.047 1 93.38 272 TYR A O 1
ATOM 2162 N N . VAL A 1 273 ? -12.758 -38.906 -26.234 1 93.88 273 VAL A N 1
ATOM 2163 C CA . VAL A 1 273 ? -12.352 -39.094 -24.844 1 93.88 273 VAL A CA 1
ATOM 2164 C C . VAL A 1 273 ? -11.484 -40.344 -24.719 1 93.88 273 VAL A C 1
ATOM 2166 O O . VAL A 1 273 ? -10.492 -40.344 -23.984 1 93.88 273 VAL A O 1
ATOM 2169 N N . THR A 1 274 ? -11.898 -41.344 -25.484 1 93.94 274 THR A N 1
ATOM 2170 C CA . THR A 1 274 ? -11.148 -42.594 -25.453 1 93.94 274 THR A CA 1
ATOM 2171 C C . THR A 1 274 ? -9.719 -42.375 -25.953 1 93.94 274 THR A C 1
ATOM 2173 O O . THR A 1 274 ? -8.773 -42.969 -25.406 1 93.94 274 THR A O 1
ATOM 2176 N N . ASP A 1 275 ? -9.578 -41.625 -27 1 94.25 275 ASP A N 1
ATOM 2177 C CA . ASP A 1 275 ? -8.258 -41.344 -27.547 1 94.25 275 ASP A CA 1
ATOM 2178 C C . ASP A 1 275 ? -7.426 -40.531 -26.547 1 94.25 275 ASP A C 1
ATOM 2180 O O . ASP A 1 275 ? -6.238 -40.812 -26.359 1 94.25 275 ASP A O 1
ATOM 2184 N N . ILE A 1 276 ? -8.07 -39.594 -25.906 1 93.75 276 ILE A N 1
ATOM 2185 C CA . ILE A 1 276 ? -7.398 -38.75 -24.938 1 93.75 276 ILE A CA 1
ATOM 2186 C C . ILE A 1 276 ? -6.922 -39.594 -23.75 1 93.75 276 ILE A C 1
ATOM 2188 O O . ILE A 1 276 ? -5.809 -39.406 -23.25 1 93.75 276 ILE A O 1
ATOM 2192 N N . CYS A 1 277 ? -7.738 -40.531 -23.375 1 94.12 277 CYS A N 1
ATOM 2193 C CA . CYS A 1 277 ? -7.395 -41.469 -22.312 1 94.12 277 CYS A CA 1
ATOM 2194 C C . CYS A 1 277 ? -6.047 -42.125 -22.578 1 94.12 277 CYS A C 1
ATOM 2196 O O . CYS A 1 277 ? -5.164 -42.094 -21.719 1 94.12 277 CYS A O 1
ATOM 2198 N N . HIS A 1 278 ? -5.836 -42.531 -23.781 1 91.69 278 HIS A N 1
ATOM 2199 C CA . HIS A 1 278 ? -4.609 -43.25 -24.141 1 91.69 278 HIS A CA 1
ATOM 2200 C C . HIS A 1 278 ? -3.459 -42.281 -24.359 1 91.69 278 HIS A C 1
ATOM 2202 O O . HIS A 1 278 ? -2.307 -42.594 -24.047 1 91.69 278 HIS A O 1
ATOM 2208 N N . GLN A 1 279 ? -3.811 -41.156 -24.828 1 89.88 279 GLN A N 1
ATOM 2209 C CA . GLN A 1 279 ? -2.799 -40.125 -25.109 1 89.88 279 GLN A CA 1
ATOM 2210 C C . GLN A 1 279 ? -2.131 -39.656 -23.812 1 89.88 279 GLN A C 1
ATOM 2212 O O . GLN A 1 279 ? -0.948 -39.312 -23.812 1 89.88 279 GLN A O 1
ATOM 2217 N N . VAL A 1 280 ? -2.918 -39.75 -22.797 1 89.19 280 VAL A N 1
ATOM 2218 C CA . VAL A 1 280 ? -2.363 -39.219 -21.562 1 89.19 280 VAL A CA 1
ATOM 2219 C C . VAL A 1 280 ? -1.821 -40.344 -20.703 1 89.19 280 VAL A C 1
ATOM 2221 O O . VAL A 1 280 ? -1.361 -40.125 -19.578 1 89.19 280 VAL A O 1
ATOM 2224 N N . GLY A 1 281 ? -1.906 -41.562 -21.125 1 90.69 281 GLY A N 1
ATOM 2225 C CA . GLY A 1 281 ? -1.123 -42.625 -20.516 1 90.69 281 GLY A CA 1
ATOM 2226 C C . GLY A 1 281 ? -1.972 -43.656 -19.766 1 90.69 281 GLY A C 1
ATOM 2227 O O . GLY A 1 281 ? -1.44 -44.531 -19.109 1 90.69 281 GLY A O 1
ATOM 2228 N N . PHE A 1 282 ? -3.264 -43.5 -19.828 1 92.5 282 PHE A N 1
ATOM 2229 C CA . PHE A 1 282 ? -4.109 -44.531 -19.25 1 92.5 282 PHE A CA 1
ATOM 2230 C C . PHE A 1 282 ? -4.277 -45.719 -20.203 1 92.5 282 PHE A C 1
ATOM 2232 O O . PHE A 1 282 ? -4.379 -45.531 -21.422 1 92.5 282 PHE A O 1
ATOM 2239 N N . ASN A 1 283 ? -4.242 -46.906 -19.641 1 88.81 283 ASN A N 1
ATOM 2240 C CA . ASN A 1 283 ? -4.41 -48.094 -20.469 1 88.81 283 ASN A CA 1
ATOM 2241 C C . ASN A 1 283 ? -5.816 -48.656 -20.344 1 88.81 283 ASN A C 1
ATOM 2243 O O . ASN A 1 283 ? -6.156 -49.656 -21.016 1 88.81 283 ASN A O 1
ATOM 2247 N N . ASN A 1 284 ? -6.52 -48.062 -19.484 1 91.69 284 ASN A N 1
ATOM 2248 C CA . ASN A 1 284 ? -7.871 -48.531 -19.188 1 91.69 284 ASN A CA 1
ATOM 2249 C C . ASN A 1 284 ? -8.836 -47.344 -19.031 1 91.69 284 ASN A C 1
ATOM 2251 O O . ASN A 1 284 ? -8.703 -46.562 -18.109 1 91.69 284 ASN A O 1
ATOM 2255 N N . VAL A 1 285 ? -9.93 -47.406 -19.922 1 93.31 285 VAL A N 1
ATOM 2256 C CA . VAL A 1 285 ? -10.875 -46.281 -19.969 1 93.31 285 VAL A CA 1
ATOM 2257 C C . VAL A 1 285 ? -11.664 -46.219 -18.656 1 93.31 285 VAL A C 1
ATOM 2259 O O . VAL A 1 285 ? -11.969 -45.156 -18.156 1 93.31 285 VAL A O 1
ATOM 2262 N N . ALA A 1 286 ? -11.922 -47.375 -18.188 1 93.5 286 ALA A N 1
ATOM 2263 C CA . ALA A 1 286 ? -12.648 -47.406 -16.922 1 93.5 286 ALA A CA 1
ATOM 2264 C C . ALA A 1 286 ? -11.844 -46.781 -15.797 1 93.5 286 ALA A C 1
ATOM 2266 O O . ALA A 1 286 ? -12.375 -46 -15 1 93.5 286 ALA A O 1
ATOM 2267 N N . ASN A 1 287 ? -10.617 -47.094 -15.773 1 93.75 287 ASN A N 1
ATOM 2268 C CA . ASN A 1 287 ? -9.719 -46.5 -14.781 1 93.75 287 ASN A CA 1
ATOM 2269 C C . ASN A 1 287 ? -9.578 -45 -14.992 1 93.75 287 ASN A C 1
ATOM 2271 O O . ASN A 1 287 ? -9.562 -44.25 -14.031 1 93.75 287 ASN A O 1
ATOM 2275 N N . PHE A 1 288 ? -9.469 -44.594 -16.219 1 95.56 288 PHE A N 1
ATOM 2276 C CA . PHE A 1 288 ? -9.391 -43.188 -16.578 1 95.56 288 PHE A CA 1
ATOM 2277 C C . PHE A 1 288 ? -10.609 -42.438 -16.078 1 95.56 288 PHE A C 1
ATOM 2279 O O . PHE A 1 288 ? -10.477 -41.406 -15.406 1 95.56 288 PHE A O 1
ATOM 2286 N N . ASN A 1 289 ? -11.727 -42.938 -16.359 1 93.56 289 ASN A N 1
ATOM 2287 C CA . ASN A 1 289 ? -12.969 -42.281 -15.969 1 93.56 289 ASN A CA 1
ATOM 2288 C C . ASN A 1 289 ? -13.102 -42.188 -14.453 1 93.56 289 ASN A C 1
ATOM 2290 O O . ASN A 1 289 ? -13.555 -41.188 -13.922 1 93.56 289 ASN A O 1
ATOM 2294 N N . ARG A 1 290 ? -12.672 -43.219 -13.844 1 93.94 290 ARG A N 1
ATOM 2295 C CA . ARG A 1 290 ? -12.75 -43.25 -12.383 1 93.94 290 ARG A CA 1
ATOM 2296 C C . ARG A 1 290 ? -11.828 -42.188 -11.766 1 93.94 290 ARG A C 1
ATOM 2298 O O . ARG A 1 290 ? -12.242 -41.438 -10.891 1 93.94 290 ARG A O 1
ATOM 2305 N N . ARG A 1 291 ? -10.625 -42.156 -12.219 1 92.12 291 ARG A N 1
ATOM 2306 C CA . ARG A 1 291 ? -9.648 -41.188 -11.695 1 92.12 291 ARG A CA 1
ATOM 2307 C C . ARG A 1 291 ? -10.039 -39.781 -12.047 1 92.12 291 ARG A C 1
ATOM 2309 O O . ARG A 1 291 ? -9.852 -38.844 -11.234 1 92.12 291 ARG A O 1
ATOM 2316 N N . PHE A 1 292 ? -10.547 -39.562 -13.227 1 92.69 292 PHE A N 1
ATOM 2317 C CA . PHE A 1 292 ? -11.008 -38.25 -13.656 1 92.69 292 PHE A CA 1
ATOM 2318 C C . PHE A 1 292 ? -12.125 -37.719 -12.742 1 92.69 292 PHE A C 1
ATOM 2320 O O . PHE A 1 292 ? -12.078 -36.594 -12.273 1 92.69 292 PHE A O 1
ATOM 2327 N N . LEU A 1 293 ? -13.023 -38.625 -12.484 1 90.5 293 LEU A N 1
ATOM 2328 C CA . LEU A 1 293 ? -14.133 -38.281 -11.602 1 90.5 293 LEU A CA 1
ATOM 2329 C C . LEU A 1 293 ? -13.625 -37.969 -10.195 1 90.5 293 LEU A C 1
ATOM 2331 O O . LEU A 1 293 ? -14.086 -37 -9.562 1 90.5 293 LEU A O 1
ATOM 2335 N N . GLU A 1 294 ? -12.727 -38.719 -9.719 1 88 294 GLU A N 1
ATOM 2336 C CA . GLU A 1 294 ? -12.164 -38.531 -8.383 1 88 294 GLU A CA 1
ATOM 2337 C C . GLU A 1 294 ? -11.445 -37.188 -8.273 1 88 294 GLU A C 1
ATOM 2339 O O . GLU A 1 294 ? -11.57 -36.5 -7.258 1 88 294 GLU A O 1
ATOM 2344 N N . ILE A 1 295 ? -10.766 -36.844 -9.273 1 81.31 295 ILE A N 1
ATOM 2345 C CA . ILE A 1 295 ? -9.883 -35.688 -9.227 1 81.31 295 ILE A CA 1
ATOM 2346 C C . ILE A 1 295 ? -10.648 -34.438 -9.617 1 81.31 295 ILE A C 1
ATOM 2348 O O . ILE A 1 295 ? -10.445 -33.375 -9.031 1 81.31 295 ILE A O 1
ATOM 2352 N N . LYS A 1 296 ? -11.594 -34.5 -10.586 1 79.88 296 LYS A N 1
ATOM 2353 C CA . LYS A 1 296 ? -12.234 -33.312 -11.133 1 79.88 296 LYS A CA 1
ATOM 2354 C C . LYS A 1 296 ? -13.695 -33.219 -10.68 1 79.88 296 LYS A C 1
ATOM 2356 O O . LYS A 1 296 ? -14.344 -32.188 -10.875 1 79.88 296 LYS A O 1
ATOM 2361 N N . GLY A 1 297 ? -14.188 -34.25 -10.102 1 82.94 297 GLY A N 1
ATOM 2362 C CA . GLY A 1 297 ? -15.547 -34.25 -9.594 1 82.94 297 GLY A CA 1
ATOM 2363 C C . GLY A 1 297 ? -16.594 -34.375 -10.688 1 82.94 297 GLY A C 1
ATOM 2364 O O . GLY A 1 297 ? -17.781 -34.219 -10.438 1 82.94 297 GLY A O 1
ATOM 2365 N N . MET A 1 298 ? -16.172 -34.594 -11.867 1 84.19 298 MET A N 1
ATOM 2366 C CA . MET A 1 298 ? -17.047 -34.781 -13.023 1 84.19 298 MET A CA 1
ATOM 2367 C C . MET A 1 298 ? -16.406 -35.688 -14.062 1 84.19 298 MET A C 1
ATOM 2369 O O . MET A 1 298 ? -15.227 -36 -13.969 1 84.19 298 MET A O 1
ATOM 2373 N N . THR A 1 299 ? -17.266 -36.094 -15.07 1 91 299 THR A N 1
ATOM 2374 C CA . THR A 1 299 ? -16.734 -36.969 -16.125 1 91 299 THR A CA 1
ATOM 2375 C C . THR A 1 299 ? -16 -36.125 -17.172 1 91 299 THR A C 1
ATOM 2377 O O . THR A 1 299 ? -16.203 -34.906 -17.281 1 91 299 THR A O 1
ATOM 2380 N N . PRO A 1 300 ? -15.109 -36.844 -17.906 1 92 300 PRO A N 1
ATOM 2381 C CA . PRO A 1 300 ? -14.43 -36.125 -18.969 1 92 300 PRO A CA 1
ATOM 2382 C C . PRO A 1 300 ? -15.398 -35.469 -19.953 1 92 300 PRO A C 1
ATOM 2384 O O . PRO A 1 300 ? -15.164 -34.312 -20.375 1 92 300 PRO A O 1
ATOM 2387 N N . THR A 1 301 ? -16.438 -36.125 -20.281 1 90.81 301 THR A N 1
ATOM 2388 C CA . THR A 1 301 ? -17.422 -35.594 -21.203 1 90.81 301 THR A CA 1
ATOM 2389 C C . THR A 1 301 ? -18.094 -34.344 -20.625 1 90.81 301 THR A C 1
ATOM 2391 O O . THR A 1 301 ? -18.297 -33.344 -21.328 1 90.81 301 THR A O 1
ATOM 2394 N N . GLU A 1 302 ? -18.453 -34.406 -19.406 1 87 302 GLU A N 1
ATOM 2395 C CA . GLU A 1 302 ? -19.062 -33.25 -18.719 1 87 302 GLU A CA 1
ATOM 2396 C C . GLU A 1 302 ? -18.078 -32.094 -18.641 1 87 302 GLU A C 1
ATOM 2398 O O . GLU A 1 302 ? -18.469 -30.922 -18.812 1 87 302 GLU A O 1
ATOM 2403 N N . PHE A 1 303 ? -16.859 -32.438 -18.328 1 85.06 303 PHE A N 1
ATOM 2404 C CA . PHE A 1 303 ? -15.82 -31.422 -18.266 1 85.06 303 PHE A CA 1
ATOM 2405 C C . PHE A 1 303 ? -15.703 -30.672 -19.594 1 85.06 303 PHE A C 1
ATOM 2407 O O . PHE A 1 303 ? -15.648 -29.453 -19.625 1 85.06 303 PHE A O 1
ATOM 2414 N N . ARG A 1 304 ? -15.641 -31.391 -20.656 1 84.31 304 ARG A N 1
ATOM 2415 C CA . ARG A 1 304 ? -15.555 -30.797 -21.984 1 84.31 304 ARG A CA 1
ATOM 2416 C C . ARG A 1 304 ? -16.75 -29.906 -22.266 1 84.31 304 ARG A C 1
ATOM 2418 O O . ARG A 1 304 ? -16.609 -28.812 -22.812 1 84.31 304 ARG A O 1
ATOM 2425 N N . ARG A 1 305 ? -17.875 -30.297 -21.969 1 81.5 305 ARG A N 1
ATOM 2426 C CA . ARG A 1 305 ? -19.094 -29.516 -22.172 1 81.5 305 ARG A CA 1
ATOM 2427 C C . ARG A 1 305 ? -19.016 -28.188 -21.406 1 81.5 305 ARG A C 1
ATOM 2429 O O . ARG A 1 305 ? -19.359 -27.141 -21.953 1 81.5 305 ARG A O 1
ATOM 2436 N N . GLN A 1 306 ? -18.594 -28.297 -20.219 1 74.19 306 GLN A N 1
ATOM 2437 C CA . GLN A 1 306 ? -18.5 -27.109 -19.391 1 74.19 306 GLN A CA 1
ATOM 2438 C C . GLN A 1 306 ? -17.422 -26.156 -19.922 1 74.19 306 GLN A C 1
ATOM 2440 O O . GLN A 1 306 ? -17.609 -24.938 -19.891 1 74.19 306 GLN A O 1
ATOM 2445 N N . ALA A 1 307 ? -16.391 -26.719 -20.297 1 66.38 307 ALA A N 1
ATOM 2446 C CA . ALA A 1 307 ? -15.305 -25.922 -20.859 1 66.38 307 ALA A CA 1
ATOM 2447 C C . ALA A 1 307 ? -15.758 -25.219 -22.125 1 66.38 307 ALA A C 1
ATOM 2449 O O . ALA A 1 307 ? -15.391 -24.062 -22.359 1 66.38 307 ALA A O 1
ATOM 2450 N N . ASP A 1 308 ? -16.391 -25.906 -22.969 1 64.81 308 ASP A N 1
ATOM 2451 C CA . ASP A 1 308 ? -16.938 -25.328 -24.188 1 64.81 308 ASP A CA 1
ATOM 2452 C C . ASP A 1 308 ? -17.875 -24.156 -23.875 1 64.81 308 ASP A C 1
ATOM 2454 O O . ASP A 1 308 ? -17.891 -23.156 -24.594 1 64.81 308 ASP A O 1
ATOM 2458 N N . THR A 1 309 ? -18.609 -24.359 -22.906 1 56.62 309 THR A N 1
ATOM 2459 C CA . THR A 1 309 ? -19.516 -23.297 -22.516 1 56.62 309 THR A CA 1
ATOM 2460 C C . THR A 1 309 ? -18.75 -22.094 -21.969 1 56.62 309 THR A C 1
ATOM 2462 O O . THR A 1 309 ? -19.094 -20.953 -22.266 1 56.62 309 THR A O 1
ATOM 2465 N N . ARG A 1 310 ? -17.906 -22.438 -21.266 1 48.78 310 ARG A N 1
ATOM 2466 C CA . ARG A 1 310 ? -17.141 -21.359 -20.656 1 48.78 310 ARG A CA 1
ATOM 2467 C C . ARG A 1 310 ? -16.25 -20.672 -21.688 1 48.78 310 ARG A C 1
ATOM 2469 O O . ARG A 1 310 ? -16.109 -19.438 -21.656 1 48.78 310 ARG A O 1
ATOM 2476 N N . PHE A 1 311 ? -15.539 -21.438 -22.5 1 45.25 311 PHE A N 1
ATOM 2477 C CA . PHE A 1 311 ? -14.633 -20.875 -23.484 1 45.25 311 PHE A CA 1
ATOM 2478 C C . PHE A 1 311 ? -15.336 -20.719 -24.828 1 45.25 311 PHE A C 1
ATOM 2480 O O . PHE A 1 311 ? -14.898 -19.938 -25.688 1 45.25 311 PHE A O 1
ATOM 2487 N N . GLY A 1 312 ? -16.266 -21.5 -25.219 1 42.22 312 GLY A N 1
ATOM 2488 C CA . GLY A 1 312 ? -17.031 -21.453 -26.453 1 42.22 312 GLY A CA 1
ATOM 2489 C C . GLY A 1 312 ? -17.984 -20.266 -26.5 1 42.22 312 GLY A C 1
ATOM 2490 O O . GLY A 1 312 ? -18.469 -19.891 -27.578 1 42.22 312 GLY A O 1
ATOM 2491 N N . GLY A 1 313 ? -18.594 -19.828 -25.422 1 36.47 313 GLY A N 1
ATOM 2492 C CA . GLY A 1 313 ? -19.5 -18.719 -25.594 1 36.47 313 GLY A CA 1
ATOM 2493 C C . GLY A 1 313 ? -18.828 -17.5 -26.219 1 36.47 313 GLY A C 1
ATOM 2494 O O . GLY A 1 313 ? -19.5 -16.516 -26.531 1 36.47 313 GLY A O 1
ATOM 2495 N N . ALA A 1 314 ? -17.672 -17.438 -26.125 1 37.34 314 ALA A N 1
ATOM 2496 C CA . ALA A 1 314 ? -17.109 -16.234 -26.734 1 37.34 314 ALA A CA 1
ATOM 2497 C C . ALA A 1 314 ? -17.125 -16.344 -28.266 1 37.34 314 ALA A C 1
ATOM 2499 O O . ALA A 1 314 ? -16.906 -15.344 -28.953 1 37.34 314 ALA A O 1
ATOM 2500 N N . LEU A 1 315 ? -16.969 -17.469 -28.797 1 30 315 LEU A N 1
ATOM 2501 C CA . LEU A 1 315 ? -16.875 -17.547 -30.25 1 30 315 LEU A CA 1
ATOM 2502 C C . LEU A 1 315 ? -18.234 -17.375 -30.906 1 30 315 LEU A C 1
ATOM 2504 O O . LEU A 1 315 ? -18.328 -17.234 -32.125 1 30 315 LEU A O 1
ATOM 2508 N N . GLN A 1 316 ? -19.266 -17.781 -30.25 1 28.97 316 GLN A N 1
ATOM 2509 C CA . GLN A 1 316 ? -20.484 -17.688 -31.078 1 28.97 316 GLN A CA 1
ATOM 2510 C C . GLN A 1 316 ? -20.984 -16.266 -31.172 1 28.97 316 GLN A C 1
ATOM 2512 O O . GLN A 1 316 ? -21.844 -15.953 -31.984 1 28.97 316 GLN A O 1
ATOM 2517 N N . HIS A 1 317 ? -20.781 -15.406 -30.188 1 26.16 317 HIS A N 1
ATOM 2518 C CA . HIS A 1 317 ? -21.328 -14.133 -30.625 1 26.16 317 HIS A CA 1
ATOM 2519 C C . HIS A 1 317 ? -20.297 -13.312 -31.391 1 26.16 317 HIS A C 1
ATOM 2521 O O . HIS A 1 317 ? -19.109 -13.336 -31.062 1 26.16 317 HIS A O 1
ATOM 2527 N N . MET B 1 1 ? -45.344 44.344 28.391 1 32.44 1 MET B N 1
ATOM 2528 C CA . MET B 1 1 ? -44.75 43.031 28.75 1 32.44 1 MET B CA 1
ATOM 2529 C C . MET B 1 1 ? -43.656 42.656 27.766 1 32.44 1 MET B C 1
ATOM 2531 O O . MET B 1 1 ? -43.906 42.469 26.578 1 32.44 1 MET B O 1
ATOM 2535 N N . THR B 1 2 ? -42.375 43.219 27.953 1 35.84 2 THR B N 1
ATOM 2536 C CA . THR B 1 2 ? -41.219 43.25 27.078 1 35.84 2 THR B CA 1
ATOM 2537 C C . THR B 1 2 ? -40.688 41.844 26.828 1 35.84 2 THR B C 1
ATOM 2539 O O . THR B 1 2 ? -40.531 41.062 27.766 1 35.84 2 THR B O 1
ATOM 2542 N N . THR B 1 3 ? -40.906 41.312 25.625 1 41.19 3 THR B N 1
ATOM 2543 C CA . THR B 1 3 ? -40.562 39.969 25.188 1 41.19 3 THR B CA 1
ATOM 2544 C C . THR B 1 3 ? -39.062 39.688 25.469 1 41.19 3 THR B C 1
ATOM 2546 O O . THR B 1 3 ? -38.219 40.469 25.062 1 41.19 3 THR B O 1
ATOM 2549 N N . PRO B 1 4 ? -38.688 38.875 26.453 1 37.66 4 PRO B N 1
ATOM 2550 C CA . PRO B 1 4 ? -37.281 38.625 26.859 1 37.66 4 PRO B CA 1
ATOM 2551 C C . PRO B 1 4 ? -36.406 38.094 25.719 1 37.66 4 PRO B C 1
ATOM 2553 O O . PRO B 1 4 ? -36.875 37.281 24.922 1 37.66 4 PRO B O 1
ATOM 2556 N N . ARG B 1 5 ? -35.5 38.906 25.156 1 34.31 5 ARG B N 1
ATOM 2557 C CA . ARG B 1 5 ? -34.5 38.594 24.125 1 34.31 5 ARG B CA 1
ATOM 2558 C C . ARG B 1 5 ? -33.75 37.281 24.438 1 34.31 5 ARG B C 1
ATOM 2560 O O . ARG B 1 5 ? -33.156 37.156 25.516 1 34.31 5 ARG B O 1
ATOM 2567 N N . LYS B 1 6 ? -34.156 36.156 23.844 1 39.38 6 LYS B N 1
ATOM 2568 C CA . LYS B 1 6 ? -33.5 34.875 23.938 1 39.38 6 LYS B CA 1
ATOM 2569 C C . LYS B 1 6 ? -31.984 35 23.828 1 39.38 6 LYS B C 1
ATOM 2571 O O . LYS B 1 6 ? -31.484 35.562 22.859 1 39.38 6 LYS B O 1
ATOM 2576 N N . ARG B 1 7 ? -31.172 35.031 24.922 1 32.88 7 ARG B N 1
ATOM 2577 C CA . ARG B 1 7 ? -29.719 35.094 25 1 32.88 7 ARG B CA 1
ATOM 2578 C C . ARG B 1 7 ? -29.078 34.125 23.984 1 32.88 7 ARG B C 1
ATOM 2580 O O . ARG B 1 7 ? -29.5 33 23.844 1 32.88 7 ARG B O 1
ATOM 2587 N N . PRO B 1 8 ? -28.312 34.719 22.984 1 33.12 8 PRO B N 1
ATOM 2588 C CA . PRO B 1 8 ? -27.688 33.844 21.984 1 33.12 8 PRO B CA 1
ATOM 2589 C C . PRO B 1 8 ? -26.875 32.719 22.625 1 33.12 8 PRO B C 1
ATOM 2591 O O . PRO B 1 8 ? -26.438 32.844 23.766 1 33.12 8 PRO B O 1
ATOM 2594 N N . ALA B 1 9 ? -27.031 31.531 22.219 1 36.25 9 ALA B N 1
ATOM 2595 C CA . ALA B 1 9 ? -26.422 30.297 22.688 1 36.25 9 ALA B CA 1
ATOM 2596 C C . ALA B 1 9 ? -24.922 30.453 22.891 1 36.25 9 ALA B C 1
ATOM 2598 O O . ALA B 1 9 ? -24.266 31.172 22.141 1 36.25 9 ALA B O 1
ATOM 2599 N N . PRO B 1 10 ? -24.312 30.188 24.031 1 28.95 10 PRO B N 1
ATOM 2600 C CA . PRO B 1 10 ? -22.906 30.344 24.406 1 28.95 10 PRO B CA 1
ATOM 2601 C C . PRO B 1 10 ? -21.953 29.734 23.375 1 28.95 10 PRO B C 1
ATOM 2603 O O . PRO B 1 10 ? -22.297 28.766 22.703 1 28.95 10 PRO B O 1
ATOM 2606 N N . ARG B 1 11 ? -21.031 30.609 22.828 1 31.31 11 ARG B N 1
ATOM 2607 C CA . ARG B 1 11 ? -20 30.266 21.844 1 31.31 11 ARG B CA 1
ATOM 2608 C C . ARG B 1 11 ? -19.219 29.031 22.281 1 31.31 11 ARG B C 1
ATOM 2610 O O . ARG B 1 11 ? -18.766 28.953 23.422 1 31.31 11 ARG B O 1
ATOM 2617 N N . GLN B 1 12 ? -19.344 27.953 21.797 1 29.61 12 GLN B N 1
ATOM 2618 C CA . GLN B 1 12 ? -18.703 26.672 22.078 1 29.61 12 GLN B CA 1
ATOM 2619 C C . GLN B 1 12 ? -17.188 26.797 21.984 1 29.61 12 GLN B C 1
ATOM 2621 O O . GLN B 1 12 ? -16.641 27 20.906 1 29.61 12 GLN B O 1
ATOM 2626 N N . ARG B 1 13 ? -16.266 27.281 22.984 1 31.58 13 ARG B N 1
ATOM 2627 C CA . ARG B 1 13 ? -14.898 27.719 23.234 1 31.58 13 ARG B CA 1
ATOM 2628 C C . ARG B 1 13 ? -13.922 26.562 23.094 1 31.58 13 ARG B C 1
ATOM 2630 O O . ARG B 1 13 ? -12.703 26.75 23.172 1 31.58 13 ARG B O 1
ATOM 2637 N N . GLN B 1 14 ? -13.867 25.281 23.672 1 32.53 14 GLN B N 1
ATOM 2638 C CA . GLN B 1 14 ? -12.914 24.219 23.938 1 32.53 14 GLN B CA 1
ATOM 2639 C C . GLN B 1 14 ? -12.648 23.391 22.688 1 32.53 14 GLN B C 1
ATOM 2641 O O . GLN B 1 14 ? -13.586 23.047 21.953 1 32.53 14 GLN B O 1
ATOM 2646 N N . PRO B 1 15 ? -11.055 23.422 22.25 1 41.66 15 PRO B N 1
ATOM 2647 C CA . PRO B 1 15 ? -10.992 22.422 21.188 1 41.66 15 PRO B CA 1
ATOM 2648 C C . PRO B 1 15 ? -11.578 21.078 21.609 1 41.66 15 PRO B C 1
ATOM 2650 O O . PRO B 1 15 ? -11.477 20.688 22.781 1 41.66 15 PRO B O 1
ATOM 2653 N N . VAL B 1 16 ? -12.281 20.484 21.047 1 42.22 16 VAL B N 1
ATOM 2654 C CA . VAL B 1 16 ? -13.008 19.266 21.375 1 42.22 16 VAL B CA 1
ATOM 2655 C C . VAL B 1 16 ? -12.281 18.047 20.797 1 42.22 16 VAL B C 1
ATOM 2657 O O . VAL B 1 16 ? -11.883 18.062 19.625 1 42.22 16 VAL B O 1
ATOM 2660 N N . LEU B 1 17 ? -11.398 17.297 21.812 1 41.06 17 LEU B N 1
ATOM 2661 C CA . LEU B 1 17 ? -11.062 16 21.234 1 41.06 17 LEU B CA 1
ATOM 2662 C C . LEU B 1 17 ? -12.172 15.508 20.312 1 41.06 17 LEU B C 1
ATOM 2664 O O . LEU B 1 17 ? -13.336 15.43 20.703 1 41.06 17 LEU B O 1
ATOM 2668 N N . GLU B 1 18 ? -11.773 15.789 19.156 1 48.75 18 GLU B N 1
ATOM 2669 C CA . GLU B 1 18 ? -12.773 15.211 18.266 1 48.75 18 GLU B CA 1
ATOM 2670 C C . GLU B 1 18 ? -13.031 13.75 18.594 1 48.75 18 GLU B C 1
ATOM 2672 O O . GLU B 1 18 ? -12.289 12.867 18.172 1 48.75 18 GLU B O 1
ATOM 2677 N N . ARG B 1 19 ? -13.156 13.617 20.078 1 44.75 19 ARG B N 1
ATOM 2678 C CA . ARG B 1 19 ? -13.539 12.227 20.281 1 44.75 19 ARG B CA 1
ATOM 2679 C C . ARG B 1 19 ? -14.477 11.75 19.172 1 44.75 19 ARG B C 1
ATOM 2681 O O . ARG B 1 19 ? -15 12.562 18.406 1 44.75 19 ARG B O 1
ATOM 2688 N N . ASP B 1 20 ? -15.211 10.773 19.453 1 45.41 20 ASP B N 1
ATOM 2689 C CA . ASP B 1 20 ? -16.188 10.148 18.562 1 45.41 20 ASP B CA 1
ATOM 2690 C C . ASP B 1 20 ? -17.203 11.164 18.062 1 45.41 20 ASP B C 1
ATOM 2692 O O . ASP B 1 20 ? -18.281 11.297 18.641 1 45.41 20 ASP B O 1
ATOM 2696 N N . ILE B 1 21 ? -16.891 12.422 18.094 1 43.91 21 ILE B N 1
ATOM 2697 C CA . ILE B 1 21 ? -17.969 12.984 17.281 1 43.91 21 ILE B CA 1
ATOM 2698 C C . ILE B 1 21 ? -18.391 11.977 16.219 1 43.91 21 ILE B C 1
ATOM 2700 O O . ILE B 1 21 ? -17.547 11.453 15.477 1 43.91 21 ILE B O 1
ATOM 2704 N N . ALA B 1 22 ? -19.375 11.422 16.594 1 49.16 22 ALA B N 1
ATOM 2705 C CA . ALA B 1 22 ? -19.969 10.398 15.734 1 49.16 22 ALA B CA 1
ATOM 2706 C C . ALA B 1 22 ? -19.641 10.656 14.266 1 49.16 22 ALA B C 1
ATOM 2708 O O . ALA B 1 22 ? -20.031 11.68 13.703 1 49.16 22 ALA B O 1
ATOM 2709 N N . ARG B 1 23 ? -18.328 10.242 13.875 1 63.84 23 ARG B N 1
ATOM 2710 C CA . ARG B 1 23 ? -18.078 10.25 12.438 1 63.84 23 ARG B CA 1
ATOM 2711 C C . ARG B 1 23 ? -19.359 9.906 11.672 1 63.84 23 ARG B C 1
ATOM 2713 O O . ARG B 1 23 ? -19.547 8.758 11.258 1 63.84 23 ARG B O 1
ATOM 2720 N N . SER B 1 24 ? -20.172 11.047 11.781 1 69.5 24 SER B N 1
ATOM 2721 C CA . SER B 1 24 ? -21.453 10.867 11.125 1 69.5 24 SER B CA 1
ATOM 2722 C C . SER B 1 24 ? -21.375 11.219 9.648 1 69.5 24 SER B C 1
ATOM 2724 O O . SER B 1 24 ? -20.703 12.172 9.266 1 69.5 24 SER B O 1
ATOM 2726 N N . PRO B 1 25 ? -21.922 10.469 8.883 1 72 25 PRO B N 1
ATOM 2727 C CA . PRO B 1 25 ? -22.016 10.82 7.461 1 72 25 PRO B CA 1
ATOM 2728 C C . PRO B 1 25 ? -22.578 12.219 7.23 1 72 25 PRO B C 1
ATOM 2730 O O . PRO B 1 25 ? -22.266 12.859 6.23 1 72 25 PRO B O 1
ATOM 2733 N N . SER B 1 26 ? -23.375 12.766 8.125 1 69.31 26 SER B N 1
ATOM 2734 C CA . SER B 1 26 ? -23.969 14.094 7.98 1 69.31 26 SER B CA 1
ATOM 2735 C C . SER B 1 26 ? -22.906 15.188 8.07 1 69.31 26 SER B C 1
ATOM 2737 O O . SER B 1 26 ? -23.109 16.297 7.566 1 69.31 26 SER B O 1
ATOM 2739 N N . LEU B 1 27 ? -21.812 14.805 8.617 1 74.06 27 LEU B N 1
ATOM 2740 C CA . LEU B 1 27 ? -20.719 15.766 8.766 1 74.06 27 LEU B CA 1
ATOM 2741 C C . LEU B 1 27 ? -19.688 15.586 7.66 1 74.06 27 LEU B C 1
ATOM 2743 O O . LEU B 1 27 ? -18.656 16.25 7.656 1 74.06 27 LEU B O 1
ATOM 2747 N N . GLY B 1 28 ? -19.891 14.633 6.801 1 75.12 28 GLY B N 1
ATOM 2748 C CA . GLY B 1 28 ? -19 14.438 5.676 1 75.12 28 GLY B CA 1
ATOM 2749 C C . GLY B 1 28 ? -18.125 13.203 5.812 1 75.12 28 GLY B C 1
ATOM 2750 O O . GLY B 1 28 ? -17.359 12.883 4.91 1 75.12 28 GLY B O 1
ATOM 2751 N N . TYR B 1 29 ? -18.328 12.57 6.953 1 77 29 TYR B N 1
ATOM 2752 C CA . TYR B 1 29 ? -17.531 11.359 7.156 1 77 29 TYR B CA 1
ATOM 2753 C C . TYR B 1 29 ? -18.062 10.211 6.316 1 77 29 TYR B C 1
ATOM 2755 O O . TYR B 1 29 ? -19.266 10.156 6.012 1 77 29 TYR B O 1
ATOM 2763 N N . GLU B 1 30 ? -17.109 9.344 6.02 1 79.62 30 GLU B N 1
ATOM 2764 C CA . GLU B 1 30 ? -17.516 8.094 5.371 1 79.62 30 GLU B CA 1
ATOM 2765 C C . GLU B 1 30 ? -18.156 7.141 6.371 1 79.62 30 GLU B C 1
ATOM 2767 O O . GLU B 1 30 ? -17.953 7.266 7.578 1 79.62 30 GLU B O 1
ATOM 2772 N N . THR B 1 31 ? -19 6.27 5.914 1 73.19 31 THR B N 1
ATOM 2773 C CA . THR B 1 31 ? -19.625 5.273 6.773 1 73.19 31 THR B CA 1
ATOM 2774 C C . THR B 1 31 ? -18.578 4.316 7.348 1 73.19 31 THR B C 1
ATOM 2776 O O . THR B 1 31 ? -17.516 4.129 6.758 1 73.19 31 THR B O 1
ATOM 2779 N N . PRO B 1 32 ? -18.906 3.812 8.555 1 68.75 32 PRO B N 1
ATOM 2780 C CA . PRO B 1 32 ? -17.969 2.867 9.172 1 68.75 32 PRO B CA 1
ATOM 2781 C C . PRO B 1 32 ? -17.641 1.692 8.258 1 68.75 32 PRO B C 1
ATOM 2783 O O . PRO B 1 32 ? -16.516 1.182 8.297 1 68.75 32 PRO B O 1
ATOM 2786 N N . GLU B 1 33 ? -18.578 1.29 7.496 1 66.38 33 GLU B N 1
ATOM 2787 C CA . GLU B 1 33 ? -18.344 0.168 6.59 1 66.38 33 GLU B CA 1
ATOM 2788 C C . GLU B 1 33 ? -17.344 0.527 5.504 1 66.38 33 GLU B C 1
ATOM 2790 O O . GLU B 1 33 ? -16.656 -0.349 4.965 1 66.38 33 GLU B O 1
ATOM 2795 N N . GLU B 1 34 ? -17.25 1.755 5.355 1 68.44 34 GLU B N 1
ATOM 2796 C CA . GLU B 1 34 ? -16.391 2.227 4.273 1 68.44 34 GLU B CA 1
ATOM 2797 C C . GLU B 1 34 ? -15.023 2.656 4.805 1 68.44 34 GLU B C 1
ATOM 2799 O O . GLU B 1 34 ? -14.07 2.807 4.039 1 68.44 34 GLU B O 1
ATOM 2804 N N . ALA B 1 35 ? -15.086 2.684 6.094 1 70.31 35 ALA B N 1
ATOM 2805 C CA . ALA B 1 35 ? -13.883 3.297 6.656 1 70.31 35 ALA B CA 1
ATOM 2806 C C . ALA B 1 35 ? -12.805 2.248 6.93 1 70.31 35 ALA B C 1
ATOM 2808 O O . ALA B 1 35 ? -13.109 1.145 7.391 1 70.31 35 ALA B O 1
ATOM 2809 N N . GLY B 1 36 ? -11.664 2.449 6.41 1 87.38 36 GLY B N 1
ATOM 2810 C CA . GLY B 1 36 ? -10.445 1.705 6.691 1 87.38 36 GLY B CA 1
ATOM 2811 C C . GLY B 1 36 ? -9.352 2.561 7.305 1 87.38 36 GLY B C 1
ATOM 2812 O O . GLY B 1 36 ? -9.625 3.426 8.133 1 87.38 36 GLY B O 1
ATOM 2813 N N . LEU B 1 37 ? -8.18 2.246 7.039 1 92.38 37 LEU B N 1
ATOM 2814 C CA . LEU B 1 37 ? -7.059 3.059 7.496 1 92.38 37 LEU B CA 1
ATOM 2815 C C . LEU B 1 37 ? -7.137 4.469 6.914 1 92.38 37 LEU B C 1
ATOM 2817 O O . LEU B 1 37 ? -6.859 5.445 7.613 1 92.38 37 LEU B O 1
ATOM 2821 N N . VAL B 1 38 ? -7.52 4.457 5.641 1 94.94 38 VAL B N 1
ATOM 2822 C CA . VAL B 1 38 ? -7.566 5.723 4.918 1 94.94 38 VAL B CA 1
ATOM 2823 C C . VAL B 1 38 ? -9 6.25 4.887 1 94.94 38 VAL B C 1
ATOM 2825 O O . VAL B 1 38 ? -9.875 5.66 4.246 1 94.94 38 VAL B O 1
ATOM 2828 N N . ARG B 1 39 ? -9.258 7.391 5.523 1 93.75 39 ARG B N 1
ATOM 2829 C CA . ARG B 1 39 ? -10.602 7.941 5.594 1 93.75 39 ARG B CA 1
ATOM 2830 C C . ARG B 1 39 ? -10.672 9.312 4.922 1 93.75 39 ARG B C 1
ATOM 2832 O O . ARG B 1 39 ? -9.898 10.211 5.258 1 93.75 39 ARG B O 1
ATOM 2839 N N . CYS B 1 40 ? -11.578 9.406 3.969 1 93.5 40 CYS B N 1
ATOM 2840 C CA . CYS B 1 40 ? -11.781 10.688 3.293 1 93.5 40 CYS B CA 1
ATOM 2841 C C . CYS B 1 40 ? -12.984 11.422 3.869 1 93.5 40 CYS B C 1
ATOM 2843 O O . CYS B 1 40 ? -14 10.805 4.203 1 93.5 40 CYS B O 1
ATOM 2845 N N . LEU B 1 41 ? -12.734 12.711 4.016 1 91.69 41 LEU B N 1
ATOM 2846 C CA . LEU B 1 41 ? -13.773 13.602 4.516 1 91.69 41 LEU B CA 1
ATOM 2847 C C . LEU B 1 41 ? -13.805 14.906 3.717 1 91.69 41 LEU B C 1
ATOM 2849 O O . LEU B 1 41 ? -12.758 15.453 3.371 1 91.69 41 LEU B O 1
ATOM 2853 N N . ALA B 1 42 ? -15.023 15.281 3.311 1 92.12 42 ALA B N 1
ATOM 2854 C CA . ALA B 1 42 ? -15.219 16.609 2.727 1 92.12 42 ALA B CA 1
ATOM 2855 C C . ALA B 1 42 ? -16.266 17.391 3.498 1 92.12 42 ALA B C 1
ATOM 2857 O O . ALA B 1 42 ? -17.344 16.875 3.795 1 92.12 42 ALA B O 1
ATOM 2858 N N . HIS B 1 43 ? -15.922 18.594 3.865 1 88.5 43 HIS B N 1
ATOM 2859 C CA . HIS B 1 43 ? -16.906 19.422 4.562 1 88.5 43 HIS B CA 1
ATOM 2860 C C . HIS B 1 43 ? -16.719 20.906 4.211 1 88.5 43 HIS B C 1
ATOM 2862 O O . HIS B 1 43 ? -15.695 21.297 3.662 1 88.5 43 HIS B O 1
ATOM 2868 N N . GLY B 1 44 ? -17.734 21.578 4.484 1 89.44 44 GLY B N 1
ATOM 2869 C CA . GLY B 1 44 ? -17.766 22.984 4.098 1 89.44 44 GLY B CA 1
ATOM 2870 C C . GLY B 1 44 ? -17.625 23.922 5.277 1 89.44 44 GLY B C 1
ATOM 2871 O O . GLY B 1 44 ? -17.047 23.562 6.305 1 89.44 44 GLY B O 1
ATOM 2872 N N . PHE B 1 45 ? -17.984 25.156 5.031 1 84.06 45 PHE B N 1
ATOM 2873 C CA . PHE B 1 45 ? -18.062 26.219 6.023 1 84.06 45 PHE B CA 1
ATOM 2874 C C . PHE B 1 45 ? -19.375 26.984 5.906 1 84.06 45 PHE B C 1
ATOM 2876 O O . PHE B 1 45 ? -19.781 27.359 4.809 1 84.06 45 PHE B O 1
ATOM 2883 N N . PRO B 1 46 ? -20.109 27.172 6.949 1 79.88 46 PRO B N 1
ATOM 2884 C CA . PRO B 1 46 ? -19.75 26.75 8.305 1 79.88 46 PRO B CA 1
ATOM 2885 C C . PRO B 1 46 ? -19.953 25.266 8.539 1 79.88 46 PRO B C 1
ATOM 2887 O O . PRO B 1 46 ? -20.703 24.625 7.805 1 79.88 46 PRO B O 1
ATOM 2890 N N . SER B 1 47 ? -19.172 24.688 9.391 1 81.69 47 SER B N 1
ATOM 2891 C CA . SER B 1 47 ? -19.281 23.312 9.836 1 81.69 47 SER B CA 1
ATOM 2892 C C . SER B 1 47 ? -18.844 23.156 11.297 1 81.69 47 SER B C 1
ATOM 2894 O O . SER B 1 47 ? -17.906 23.812 11.734 1 81.69 47 SER B O 1
ATOM 2896 N N . PRO B 1 48 ? -19.516 22.297 12.039 1 73.69 48 PRO B N 1
ATOM 2897 C CA . PRO B 1 48 ? -19.094 22.047 13.414 1 73.69 48 PRO B CA 1
ATOM 2898 C C . PRO B 1 48 ? -17.688 21.453 13.492 1 73.69 48 PRO B C 1
ATOM 2900 O O . PRO B 1 48 ? -17.078 21.438 14.562 1 73.69 48 PRO B O 1
ATOM 2903 N N . LEU B 1 49 ? -17.219 21.031 12.359 1 77.38 49 LEU B N 1
ATOM 2904 C CA . LEU B 1 49 ? -15.891 20.438 12.328 1 77.38 49 LEU B CA 1
ATOM 2905 C C . LEU B 1 49 ? -14.812 21.516 12.336 1 77.38 49 LEU B C 1
ATOM 2907 O O . LEU B 1 49 ? -13.641 21.234 12.602 1 77.38 49 LEU B O 1
ATOM 2911 N N . VAL B 1 50 ? -15.211 22.641 11.969 1 78.5 50 VAL B N 1
ATOM 2912 C CA . VAL B 1 50 ? -14.273 23.766 11.945 1 78.5 50 VAL B CA 1
ATOM 2913 C C . VAL B 1 50 ? -14.133 24.344 13.352 1 78.5 50 VAL B C 1
ATOM 2915 O O . VAL B 1 50 ? -14.922 25.203 13.758 1 78.5 50 VAL B O 1
ATOM 2918 N N . ARG B 1 51 ? -13.234 23.875 14.023 1 66.19 51 ARG B N 1
ATOM 2919 C CA . ARG B 1 51 ? -12.953 24.25 15.406 1 66.19 51 ARG B CA 1
ATOM 2920 C C . ARG B 1 51 ? -11.516 23.891 15.789 1 66.19 51 ARG B C 1
ATOM 2922 O O . ARG B 1 51 ? -10.906 23.016 15.18 1 66.19 51 ARG B O 1
ATOM 2929 N N . TRP B 1 52 ? -11.062 24.562 16.703 1 66.25 52 TRP B N 1
ATOM 2930 C CA . TRP B 1 52 ? -9.75 24.25 17.25 1 66.25 52 TRP B CA 1
ATOM 2931 C C . TRP B 1 52 ? -9.766 22.875 17.938 1 66.25 52 TRP B C 1
ATOM 2933 O O . TRP B 1 52 ? -10.469 22.688 18.922 1 66.25 52 TRP B O 1
ATOM 2943 N N . HIS B 1 53 ? -9 21.906 17.359 1 68.5 53 HIS B N 1
ATOM 2944 C CA . HIS B 1 53 ? -9.07 20.547 17.875 1 68.5 53 HIS B CA 1
ATOM 2945 C C . HIS B 1 53 ? -7.812 19.766 17.531 1 68.5 53 HIS B C 1
ATOM 2947 O O . HIS B 1 53 ? -6.957 20.25 16.781 1 68.5 53 HIS B O 1
ATOM 2953 N N . PHE B 1 54 ? -7.664 18.672 18.359 1 69.56 54 PHE B N 1
ATOM 2954 C CA . PHE B 1 54 ? -6.621 17.703 18.031 1 69.56 54 PHE B CA 1
ATOM 2955 C C . PHE B 1 54 ? -7.145 16.281 18.156 1 69.56 54 PHE B C 1
ATOM 2957 O O . PHE B 1 54 ? -8.227 16.047 18.703 1 69.56 54 PHE B O 1
ATOM 2964 N N . HIS B 1 55 ? -6.473 15.406 17.531 1 75.81 55 HIS B N 1
ATOM 2965 C CA . HIS B 1 55 ? -6.777 13.984 17.562 1 75.81 55 HIS B CA 1
ATOM 2966 C C . HIS B 1 55 ? -5.535 13.148 17.266 1 75.81 55 HIS B C 1
ATOM 2968 O O . HIS B 1 55 ? -4.453 13.695 17.047 1 75.81 55 HIS B O 1
ATOM 2974 N N . GLU B 1 56 ? -5.715 11.836 17.375 1 81.06 56 GLU B N 1
ATOM 2975 C CA . GLU B 1 56 ? -4.59 10.914 17.266 1 81.06 56 GLU B CA 1
ATOM 2976 C C . GLU B 1 56 ? -4.293 10.562 15.812 1 81.06 56 GLU B C 1
ATOM 2978 O O . GLU B 1 56 ? -3.357 9.812 15.523 1 81.06 56 GLU B O 1
ATOM 2983 N N . ASP B 1 57 ? -5.016 11.133 14.938 1 90.56 57 ASP B N 1
ATOM 2984 C CA . ASP B 1 57 ? -4.848 10.82 13.523 1 90.56 57 ASP B CA 1
ATOM 2985 C C . ASP B 1 57 ? -4.012 11.883 12.82 1 90.56 57 ASP B C 1
ATOM 2987 O O . ASP B 1 57 ? -3.918 13.016 13.289 1 90.56 57 ASP B O 1
ATOM 2991 N N . TYR B 1 58 ? -3.363 11.43 11.82 1 95.44 58 TYR B N 1
ATOM 2992 C CA . TYR B 1 58 ? -2.916 12.406 10.836 1 95.44 58 TYR B CA 1
ATOM 2993 C C . TYR B 1 58 ? -4.098 12.984 10.07 1 95.44 58 TYR B C 1
ATOM 2995 O O . TYR B 1 58 ? -5.07 12.273 9.789 1 95.44 58 TYR B O 1
ATOM 3003 N N . GLU B 1 59 ? -3.994 14.234 9.734 1 96.44 59 GLU B N 1
ATOM 3004 C CA . GLU B 1 59 ? -4.98 14.844 8.852 1 96.44 59 GLU B CA 1
ATOM 3005 C C . GLU B 1 59 ? -4.309 15.664 7.754 1 96.44 59 GLU B C 1
ATOM 3007 O O . GLU B 1 59 ? -3.502 16.547 8.039 1 96.44 59 GLU B O 1
ATOM 3012 N N . LEU B 1 60 ? -4.598 15.297 6.527 1 98.38 60 LEU B N 1
ATOM 3013 C CA . LEU B 1 60 ? -4.207 16.078 5.363 1 98.38 60 LEU B CA 1
ATOM 3014 C C . LEU B 1 60 ? -5.355 16.969 4.891 1 98.38 60 LEU B C 1
ATOM 3016 O O . LEU B 1 60 ? -6.41 16.453 4.492 1 98.38 60 LEU B O 1
ATOM 3020 N N . HIS B 1 61 ? -5.176 18.281 4.988 1 97.88 61 HIS B N 1
ATOM 3021 C CA . HIS B 1 61 ? -6.207 19.25 4.613 1 97.88 61 HIS B CA 1
ATOM 3022 C C . HIS B 1 61 ? -5.855 19.953 3.309 1 97.88 61 HIS B C 1
ATOM 3024 O O . HIS B 1 61 ? -4.777 20.531 3.182 1 97.88 61 HIS B O 1
ATOM 3030 N N . LEU B 1 62 ? -6.711 19.875 2.371 1 98.44 62 LEU B N 1
ATOM 3031 C CA . LEU B 1 62 ? -6.668 20.703 1.18 1 98.44 62 LEU B CA 1
ATOM 3032 C C . LEU B 1 62 ? -7.848 21.672 1.156 1 98.44 62 LEU B C 1
ATOM 3034 O O . LEU B 1 62 ? -8.984 21.266 0.925 1 98.44 62 LEU B O 1
ATOM 3038 N N . ILE B 1 63 ? -7.57 22.922 1.399 1 97.25 63 ILE B N 1
ATOM 3039 C CA . ILE B 1 63 ? -8.609 23.953 1.317 1 97.25 63 ILE B CA 1
ATOM 3040 C C . ILE B 1 63 ? -8.797 24.375 -0.136 1 97.25 63 ILE B C 1
ATOM 3042 O O . ILE B 1 63 ? -7.844 24.812 -0.79 1 97.25 63 ILE B O 1
ATOM 3046 N N . THR B 1 64 ? -10.039 24.25 -0.613 1 96.25 64 THR B N 1
ATOM 3047 C CA . THR B 1 64 ? -10.273 24.5 -2.033 1 96.25 64 THR B CA 1
ATOM 3048 C C . THR B 1 64 ? -11.07 25.781 -2.244 1 96.25 64 THR B C 1
ATOM 3050 O O . THR B 1 64 ? -11.156 26.281 -3.367 1 96.25 64 THR B O 1
ATOM 3053 N N . GLU B 1 65 ? -11.641 26.219 -1.17 1 93.75 65 GLU B N 1
ATOM 3054 C CA . GLU B 1 65 ? -12.438 27.438 -1.218 1 93.75 65 GLU B CA 1
ATOM 3055 C C . GLU B 1 65 ? -12.203 28.312 0.021 1 93.75 65 GLU B C 1
ATOM 3057 O O . GLU B 1 65 ? -11.789 27.797 1.066 1 93.75 65 GLU B O 1
ATOM 3062 N N . THR B 1 66 ? -12.539 29.656 -0.117 1 90.5 66 THR B N 1
ATOM 3063 C CA . THR B 1 66 ? -12.516 30.641 0.946 1 90.5 66 THR B CA 1
ATOM 3064 C C . THR B 1 66 ? -11.078 30.953 1.366 1 90.5 66 THR B C 1
ATOM 3066 O O . THR B 1 66 ? -10.148 30.25 0.977 1 90.5 66 THR B O 1
ATOM 3069 N N . SER B 1 67 ? -10.906 32.031 1.921 1 88.69 67 SER B N 1
ATOM 3070 C CA . SER B 1 67 ? -9.648 32.469 2.521 1 88.69 67 SER B CA 1
ATOM 3071 C C . SER B 1 67 ? -9.852 32.906 3.973 1 88.69 67 SER B C 1
ATOM 3073 O O . SER B 1 67 ? -10.961 33.25 4.371 1 88.69 67 SER B O 1
ATOM 3075 N N . GLY B 1 68 ? -8.781 32.719 4.746 1 83.38 68 GLY B N 1
ATOM 3076 C CA . GLY B 1 68 ? -8.883 33.062 6.152 1 83.38 68 GLY B CA 1
ATOM 3077 C C . GLY B 1 68 ? -7.59 32.844 6.918 1 83.38 68 GLY B C 1
ATOM 3078 O O . GLY B 1 68 ? -6.504 33.125 6.414 1 83.38 68 GLY B O 1
ATOM 3079 N N . LYS B 1 69 ? -7.844 32.438 8.195 1 78.5 69 LYS B N 1
ATOM 3080 C CA . LYS B 1 69 ? -6.703 32.219 9.078 1 78.5 69 LYS B CA 1
ATOM 3081 C C . LYS B 1 69 ? -6.633 30.766 9.539 1 78.5 69 LYS B C 1
ATOM 3083 O O . LYS B 1 69 ? -7.645 30.172 9.914 1 78.5 69 LYS B O 1
ATOM 3088 N N . ALA B 1 70 ? -5.371 30.297 9.406 1 84.38 70 ALA B N 1
ATOM 3089 C CA . ALA B 1 70 ? -5.125 28.938 9.891 1 84.38 70 ALA B CA 1
ATOM 3090 C C . ALA B 1 70 ? -4.316 28.953 11.188 1 84.38 70 ALA B C 1
ATOM 3092 O O . ALA B 1 70 ? -3.398 29.766 11.344 1 84.38 70 ALA B O 1
ATOM 3093 N N . PHE B 1 71 ? -4.785 28.062 12.047 1 75.44 71 PHE B N 1
ATOM 3094 C CA . PHE B 1 71 ? -4.098 27.828 13.312 1 75.44 71 PHE B CA 1
ATOM 3095 C C . PHE B 1 71 ? -3.541 26.422 13.375 1 75.44 71 PHE B C 1
ATOM 3097 O O . PHE B 1 71 ? -4.297 25.438 13.359 1 75.44 71 PHE B O 1
ATOM 3104 N N . ILE B 1 72 ? -2.186 26.328 13.43 1 85.25 72 ILE B N 1
ATOM 3105 C CA . ILE B 1 72 ? -1.537 25.016 13.484 1 85.25 72 ILE B CA 1
ATOM 3106 C C . ILE B 1 72 ? -0.472 25.016 14.578 1 85.25 72 ILE B C 1
ATOM 3108 O O . ILE B 1 72 ? 0.621 25.562 14.391 1 85.25 72 ILE B O 1
ATOM 3112 N N . GLY B 1 73 ? -0.837 24.266 15.602 1 74.62 73 GLY B N 1
ATOM 3113 C CA . GLY B 1 73 ? 0.036 24.391 16.75 1 74.62 73 GLY B CA 1
ATOM 3114 C C . GLY B 1 73 ? 0.206 25.812 17.234 1 74.62 73 GLY B C 1
ATOM 3115 O O . GLY B 1 73 ? -0.77 26.469 17.609 1 74.62 73 GLY B O 1
ATOM 3116 N N . ASP B 1 74 ? 1.392 26.25 17.141 1 64.5 74 ASP B N 1
ATOM 3117 C CA . ASP B 1 74 ? 1.668 27.609 17.547 1 64.5 74 ASP B CA 1
ATOM 3118 C C . ASP B 1 74 ? 1.835 28.531 16.344 1 64.5 74 ASP B C 1
ATOM 3120 O O . ASP B 1 74 ? 2.223 29.703 16.5 1 64.5 74 ASP B O 1
ATOM 3124 N N . TRP B 1 75 ? 1.559 27.969 15.234 1 74.19 75 TRP B N 1
ATOM 3125 C CA . TRP B 1 75 ? 1.658 28.766 14.008 1 74.19 75 TRP B CA 1
ATOM 3126 C C . TRP B 1 75 ? 0.296 29.328 13.609 1 74.19 75 TRP B C 1
ATOM 3128 O O . TRP B 1 75 ? -0.707 28.609 13.633 1 74.19 75 TRP B O 1
ATOM 3138 N N . ILE B 1 76 ? 0.26 30.578 13.344 1 70 76 ILE B N 1
ATOM 3139 C CA . ILE B 1 76 ? -0.924 31.234 12.812 1 70 76 ILE B CA 1
ATOM 3140 C C . ILE B 1 76 ? -0.579 31.938 11.492 1 70 76 ILE B C 1
ATOM 3142 O O . ILE B 1 76 ? 0.412 32.656 11.414 1 70 76 ILE B O 1
ATOM 3146 N N . GLY B 1 77 ? -1.321 31.656 10.461 1 71.75 77 GLY B N 1
ATOM 3147 C CA . GLY B 1 77 ? -1.057 32.281 9.172 1 71.75 77 GLY B CA 1
ATOM 3148 C C . GLY B 1 77 ? -2.254 32.25 8.242 1 71.75 77 GLY B C 1
ATOM 3149 O O . GLY B 1 77 ? -3.268 31.625 8.547 1 71.75 77 GLY B O 1
ATOM 3150 N N . PRO B 1 78 ? -2.109 33.062 7.246 1 79.81 78 PRO B N 1
ATOM 3151 C CA . PRO B 1 78 ? -3.207 33.094 6.277 1 79.81 78 PRO B CA 1
ATOM 3152 C C . PRO B 1 78 ? -3.295 31.828 5.43 1 79.81 78 PRO B C 1
ATOM 3154 O O . PRO B 1 78 ? -2.305 31.109 5.289 1 79.81 78 PRO B O 1
ATOM 3157 N N . PHE B 1 79 ? -4.496 31.578 4.996 1 88.25 79 PHE B N 1
ATOM 3158 C CA . PHE B 1 79 ? -4.664 30.547 3.984 1 88.25 79 PHE B CA 1
ATOM 3159 C C . PHE B 1 79 ? -5.547 31.031 2.844 1 88.25 79 PHE B C 1
ATOM 3161 O O . PHE B 1 79 ? -6.281 32 3 1 88.25 79 PHE B O 1
ATOM 3168 N N . GLN B 1 80 ? -5.367 30.5 1.709 1 92.19 80 GLN B N 1
ATOM 3169 C CA . GLN B 1 80 ? -6.16 30.688 0.501 1 92.19 80 GLN B CA 1
ATOM 3170 C C . GLN B 1 80 ? -6.441 29.359 -0.194 1 92.19 80 GLN B C 1
ATOM 3172 O O . GLN B 1 80 ? -5.863 28.328 0.162 1 92.19 80 GLN B O 1
ATOM 3177 N N . PRO B 1 81 ? -7.379 29.375 -1.195 1 95.56 81 PRO B N 1
ATOM 3178 C CA . PRO B 1 81 ? -7.59 28.125 -1.932 1 95.56 81 PRO B CA 1
ATOM 3179 C C . PRO B 1 81 ? -6.293 27.531 -2.469 1 95.56 81 PRO B C 1
ATOM 3181 O O . PRO B 1 81 ? -5.473 28.25 -3.045 1 95.56 81 PRO B O 1
ATOM 3184 N N . GLY B 1 82 ? -6.148 26.25 -2.209 1 96.94 82 GLY B N 1
ATOM 3185 C CA . GLY B 1 82 ? -4.926 25.562 -2.58 1 96.94 82 GLY B CA 1
ATOM 3186 C C . GLY B 1 82 ? -4.023 25.266 -1.396 1 96.94 82 GLY B C 1
ATOM 3187 O O . GLY B 1 82 ? -3.02 24.562 -1.535 1 96.94 82 GLY B O 1
ATOM 3188 N N . HIS B 1 83 ? -4.457 25.766 -0.226 1 96.31 83 HIS B N 1
ATOM 3189 C CA . HIS B 1 83 ? -3.697 25.547 0.998 1 96.31 83 HIS B CA 1
ATOM 3190 C C . HIS B 1 83 ? -3.701 24.062 1.384 1 96.31 83 HIS B C 1
ATOM 3192 O O . HIS B 1 83 ? -4.758 23.5 1.667 1 96.31 83 HIS B O 1
ATOM 3198 N N . LEU B 1 84 ? -2.477 23.438 1.28 1 98.44 84 LEU B N 1
ATOM 3199 C CA . LEU B 1 84 ? -2.305 22.016 1.567 1 98.44 84 LEU B CA 1
ATOM 3200 C C . LEU B 1 84 ? -1.417 21.812 2.791 1 98.44 84 LEU B C 1
ATOM 3202 O O . LEU B 1 84 ? -0.242 22.188 2.779 1 98.44 84 LEU B O 1
ATOM 3206 N N . VAL B 1 85 ? -2.012 21.188 3.895 1 98.25 85 VAL B N 1
ATOM 3207 C CA . VAL B 1 85 ? -1.275 21.047 5.145 1 98.25 85 VAL B CA 1
ATOM 3208 C C . VAL B 1 85 ? -1.473 19.641 5.703 1 98.25 85 VAL B C 1
ATOM 3210 O O . VAL B 1 85 ? -2.598 19.141 5.758 1 98.25 85 VAL B O 1
ATOM 3213 N N . LEU B 1 86 ? -0.385 18.969 6.047 1 98.31 86 LEU B N 1
ATOM 3214 C CA . LEU B 1 86 ? -0.419 17.703 6.773 1 98.31 86 LEU B CA 1
ATOM 3215 C C . LEU B 1 86 ? -0.128 17.922 8.25 1 98.31 86 LEU B C 1
ATOM 3217 O O . LEU B 1 86 ? 0.967 18.359 8.617 1 98.31 86 LEU B O 1
ATOM 3221 N N . CYS B 1 87 ? -1.151 17.656 9.094 1 95.56 87 CYS B N 1
ATOM 3222 C CA . CYS B 1 87 ? -1.018 17.75 10.547 1 95.56 87 CYS B CA 1
ATOM 3223 C C . CYS B 1 87 ? -0.799 16.375 11.172 1 95.56 87 CYS B C 1
ATOM 3225 O O . CYS B 1 87 ? -1.523 15.43 10.867 1 95.56 87 CYS B O 1
ATOM 3227 N N . GLY B 1 88 ? 0.207 16.297 12.016 1 92.69 88 GLY B N 1
ATOM 3228 C CA . GLY B 1 88 ? 0.446 15.055 12.727 1 92.69 88 GLY B CA 1
ATOM 3229 C C . GLY B 1 88 ? -0.447 14.883 13.938 1 92.69 88 GLY B C 1
ATOM 3230 O O . GLY B 1 88 ? -1.227 15.773 14.273 1 92.69 88 GLY B O 1
ATOM 3231 N N . PRO B 1 89 ? -0.343 13.625 14.531 1 86.19 89 PRO B N 1
ATOM 3232 C CA . PRO B 1 89 ? -1.14 13.336 15.727 1 86.19 89 PRO B CA 1
ATOM 3233 C C . PRO B 1 89 ? -0.906 14.344 16.844 1 86.19 89 PRO B C 1
ATOM 3235 O O . PRO B 1 89 ? 0.231 14.766 17.078 1 86.19 89 PRO B O 1
ATOM 3238 N N . ARG B 1 90 ? -2.092 14.82 17.344 1 75.88 90 ARG B N 1
ATOM 3239 C CA . ARG B 1 90 ? -2.123 15.648 18.547 1 75.88 90 ARG B CA 1
ATOM 3240 C C . ARG B 1 90 ? -1.639 17.062 18.25 1 75.88 90 ARG B C 1
ATOM 3242 O O . ARG B 1 90 ? -1.407 17.844 19.172 1 75.88 90 ARG B O 1
ATOM 3249 N N . LEU B 1 91 ? -1.414 17.375 17.062 1 81.88 91 LEU B N 1
ATOM 3250 C CA . LEU B 1 91 ? -1.143 18.75 16.672 1 81.88 91 LEU B CA 1
ATOM 3251 C C . LEU B 1 91 ? -2.439 19.547 16.547 1 81.88 91 LEU B C 1
ATOM 3253 O O . LEU B 1 91 ? -3.215 19.328 15.609 1 81.88 91 LEU B O 1
ATOM 3257 N N . PRO B 1 92 ? -2.697 20.438 17.438 1 76.5 92 PRO B N 1
ATOM 3258 C CA . PRO B 1 92 ? -3.922 21.234 17.328 1 76.5 92 PRO B CA 1
ATOM 3259 C C . PRO B 1 92 ? -3.973 22.062 16.047 1 76.5 92 PRO B C 1
ATOM 3261 O O . PRO B 1 92 ? -2.951 22.609 15.617 1 76.5 92 PRO B O 1
ATOM 3264 N N . HIS B 1 93 ? -5.176 22.156 15.383 1 84.81 93 HIS B N 1
ATOM 3265 C CA . HIS B 1 93 ? -5.289 22.891 14.125 1 84.81 93 HIS B CA 1
ATOM 3266 C C . HIS B 1 93 ? -6.723 23.359 13.891 1 84.81 93 HIS B C 1
ATOM 3268 O O . HIS B 1 93 ? -7.664 22.812 14.461 1 84.81 93 HIS B O 1
ATOM 3274 N N . ASN B 1 94 ? -6.812 24.391 13.234 1 80.44 94 ASN B N 1
ATOM 3275 C CA . ASN B 1 94 ? -8.078 25 12.836 1 80.44 94 ASN B CA 1
ATOM 3276 C C . ASN B 1 94 ? -7.906 25.922 11.641 1 80.44 94 ASN B C 1
ATOM 3278 O O . ASN B 1 94 ? -6.855 26.547 11.484 1 80.44 94 ASN B O 1
ATOM 3282 N N . TRP B 1 95 ? -8.883 25.891 10.781 1 87.12 95 TRP B N 1
ATOM 3283 C CA . TRP B 1 95 ? -8.938 26.812 9.656 1 87.12 95 TRP B CA 1
ATOM 3284 C C . TRP B 1 95 ? -10.203 27.672 9.711 1 87.12 95 TRP B C 1
ATOM 3286 O O . TRP B 1 95 ? -11.305 27.172 9.469 1 87.12 95 TRP B O 1
ATOM 3296 N N . ILE B 1 96 ? -10.039 28.891 9.938 1 76.5 96 ILE B N 1
ATOM 3297 C CA . ILE B 1 96 ? -11.172 29.812 10.039 1 76.5 96 ILE B CA 1
ATOM 3298 C C . ILE B 1 96 ? -11.305 30.609 8.758 1 76.5 96 ILE B C 1
ATOM 3300 O O . ILE B 1 96 ? -10.414 31.391 8.406 1 76.5 96 ILE B O 1
ATOM 3304 N N . SER B 1 97 ? -12.508 30.438 8.07 1 83.88 97 SER B N 1
ATOM 3305 C CA . SER B 1 97 ? -12.766 31.203 6.848 1 83.88 97 SER B CA 1
ATOM 3306 C C . SER B 1 97 ? -13.289 32.594 7.164 1 83.88 97 SER B C 1
ATOM 3308 O O . SER B 1 97 ? -14.164 32.781 8.016 1 83.88 97 SER B O 1
ATOM 3310 N N . LEU B 1 98 ? -12.781 33.594 6.473 1 76.56 98 LEU B N 1
ATOM 3311 C CA . LEU B 1 98 ? -13.164 34.969 6.711 1 76.56 98 LEU B CA 1
ATOM 3312 C C . LEU B 1 98 ? -13.898 35.531 5.508 1 76.56 98 LEU B C 1
ATOM 3314 O O . LEU B 1 98 ? -14.5 36.625 5.598 1 76.56 98 LEU B O 1
ATOM 3318 N N . ASP B 1 99 ? -13.938 34.969 4.379 1 83.44 99 ASP B N 1
ATOM 3319 C CA . ASP B 1 99 ? -14.594 35.406 3.158 1 83.44 99 ASP B CA 1
ATOM 3320 C C . ASP B 1 99 ? -15.633 34.406 2.678 1 83.44 99 ASP B C 1
ATOM 3322 O O . ASP B 1 99 ? -15.602 33.969 1.522 1 83.44 99 ASP B O 1
ATOM 3326 N N . VAL B 1 100 ? -16.641 34.156 3.475 1 82.5 100 VAL B N 1
ATOM 3327 C CA . VAL B 1 100 ? -17.625 33.156 3.148 1 82.5 100 VAL B CA 1
ATOM 3328 C C . VAL B 1 100 ? -18.828 33.781 2.451 1 82.5 100 VAL B C 1
ATOM 3330 O O . VAL B 1 100 ? -19.312 34.844 2.881 1 82.5 100 VAL B O 1
ATOM 3333 N N . ALA B 1 101 ? -19.203 33.156 1.36 1 84 101 ALA B N 1
ATOM 3334 C CA . ALA B 1 101 ? -20.406 33.625 0.664 1 84 101 ALA B CA 1
ATOM 3335 C C . ALA B 1 101 ? -21.656 33.312 1.46 1 84 101 ALA B C 1
ATOM 3337 O O . ALA B 1 101 ? -21.625 32.5 2.404 1 84 101 ALA B O 1
ATOM 3338 N N . GLU B 1 102 ? -22.812 33.938 1.264 1 83.62 102 GLU B N 1
ATOM 3339 C CA . GLU B 1 102 ? -24.078 33.781 1.972 1 83.62 102 GLU B CA 1
ATOM 3340 C C . GLU B 1 102 ? -24.5 32.312 1.995 1 83.62 102 GLU B C 1
ATOM 3342 O O . GLU B 1 102 ? -25.047 31.828 2.992 1 83.62 102 GLU B O 1
ATOM 3347 N N . GLY B 1 103 ? -24.109 31.516 0.986 1 84.94 103 GLY B N 1
ATOM 3348 C CA . GLY B 1 103 ? -24.484 30.109 0.92 1 84.94 103 GLY B CA 1
ATOM 3349 C C . GLY B 1 103 ? -23.422 29.188 1.475 1 84.94 103 GLY B C 1
ATOM 3350 O O . GLY B 1 103 ? -23.609 27.969 1.508 1 84.94 103 GLY B O 1
ATOM 3351 N N . GLY B 1 104 ? -22.562 29.828 2.084 1 87.75 104 GLY B N 1
ATOM 3352 C CA . GLY B 1 104 ? -21.469 29.016 2.615 1 87.75 104 GLY B CA 1
ATOM 3353 C C . GLY B 1 104 ? -20.547 28.5 1.538 1 87.75 104 GLY B C 1
ATOM 3354 O O . GLY B 1 104 ? -20.562 28.969 0.404 1 87.75 104 GLY B O 1
ATOM 3355 N N . ALA B 1 105 ? -19.703 27.625 1.915 1 90.81 105 ALA B N 1
ATOM 3356 C CA . ALA B 1 105 ? -18.766 26.969 1.02 1 90.81 105 ALA B CA 1
ATOM 3357 C C . ALA B 1 105 ? -18.75 25.453 1.26 1 90.81 105 ALA B C 1
ATOM 3359 O O . ALA B 1 105 ? -17.859 24.938 1.939 1 90.81 105 ALA B O 1
ATOM 3360 N N . PRO B 1 106 ? -19.688 24.719 0.73 1 86.25 106 PRO B N 1
ATOM 3361 C CA . PRO B 1 106 ? -19.906 23.312 1.058 1 86.25 106 PRO B CA 1
ATOM 3362 C C . PRO B 1 106 ? -18.734 22.406 0.659 1 86.25 106 PRO B C 1
ATOM 3364 O O . PRO B 1 106 ? -18.531 21.359 1.261 1 86.25 106 PRO B O 1
ATOM 3367 N N . GLY B 1 107 ? -17.938 22.719 -0.264 1 86.12 107 GLY B N 1
ATOM 3368 C CA . GLY B 1 107 ? -16.859 21.859 -0.709 1 86.12 107 GLY B CA 1
ATOM 3369 C C . GLY B 1 107 ? -15.477 22.422 -0.397 1 86.12 107 GLY B C 1
ATOM 3370 O O . GLY B 1 107 ? -14.516 22.188 -1.133 1 86.12 107 GLY B O 1
ATOM 3371 N N . ARG B 1 108 ? -15.367 23.062 0.727 1 92.19 108 ARG B N 1
ATOM 3372 C CA . ARG B 1 108 ? -14.195 23.875 1.012 1 92.19 108 ARG B CA 1
ATOM 3373 C C . ARG B 1 108 ? -13.008 23.016 1.415 1 92.19 108 ARG B C 1
ATOM 3375 O O . ARG B 1 108 ? -11.891 23.219 0.936 1 92.19 108 ARG B O 1
ATOM 3382 N N . ASP B 1 109 ? -13.242 22.031 2.232 1 95.56 109 ASP B N 1
ATOM 3383 C CA . ASP B 1 109 ? -12.156 21.297 2.869 1 95.56 109 ASP B CA 1
ATOM 3384 C C . ASP B 1 109 ? -12.18 19.828 2.473 1 95.56 109 ASP B C 1
ATOM 3386 O O . ASP B 1 109 ? -13.148 19.109 2.758 1 95.56 109 ASP B O 1
ATOM 3390 N N . ARG B 1 110 ? -11.156 19.422 1.73 1 96.69 110 ARG B N 1
ATOM 3391 C CA . ARG B 1 110 ? -10.914 18.016 1.424 1 96.69 110 ARG B CA 1
ATOM 3392 C C . ARG B 1 110 ? -9.875 17.422 2.367 1 96.69 110 ARG B C 1
ATOM 3394 O O . ARG B 1 110 ? -8.727 17.859 2.387 1 96.69 110 ARG B O 1
ATOM 3401 N N . VAL B 1 111 ? -10.32 16.375 3.115 1 96.75 111 VAL B N 1
ATOM 3402 C CA . VAL B 1 111 ? -9.477 15.891 4.203 1 96.75 111 VAL B CA 1
ATOM 3403 C C . VAL B 1 111 ? -9.219 14.391 4.027 1 96.75 111 VAL B C 1
ATOM 3405 O O . VAL B 1 111 ? -10.109 13.641 3.625 1 96.75 111 VAL B O 1
ATOM 3408 N N . ILE B 1 112 ? -8.031 13.953 4.234 1 97.31 112 ILE B N 1
ATOM 3409 C CA . ILE B 1 112 ? -7.715 12.539 4.449 1 97.31 112 ILE B CA 1
ATOM 3410 C C . ILE B 1 112 ? -7.188 12.336 5.867 1 97.31 112 ILE B C 1
ATOM 3412 O O . ILE B 1 112 ? -6.301 13.062 6.316 1 97.31 112 ILE B O 1
ATOM 3416 N N . GLN B 1 113 ? -7.801 11.406 6.594 1 95.56 113 GLN B N 1
ATOM 3417 C CA . GLN B 1 113 ? -7.375 11.023 7.938 1 95.56 113 GLN B CA 1
ATOM 3418 C C . GLN B 1 113 ? -6.816 9.609 7.957 1 95.56 113 GLN B C 1
ATOM 3420 O O . GLN B 1 113 ? -7.332 8.719 7.273 1 95.56 113 GLN B O 1
ATOM 3425 N N . PHE B 1 114 ? -5.77 9.352 8.727 1 95.62 114 PHE B N 1
ATOM 3426 C CA . PHE B 1 114 ? -5.223 8.008 8.875 1 95.62 114 PHE B CA 1
ATOM 3427 C C . PHE B 1 114 ? -4.418 7.895 10.164 1 95.62 114 PHE B C 1
ATOM 3429 O O . PHE B 1 114 ? -3.945 8.898 10.695 1 95.62 114 PHE B O 1
ATOM 3436 N N . CYS B 1 115 ? -4.23 6.703 10.625 1 91.88 115 CYS B N 1
ATOM 3437 C CA . CYS B 1 115 ? -3.598 6.457 11.922 1 91.88 115 CYS B CA 1
ATOM 3438 C C . CYS B 1 115 ? -2.123 6.113 11.75 1 91.88 115 CYS B C 1
ATOM 3440 O O . CYS B 1 115 ? -1.734 5.496 10.758 1 91.88 115 CYS B O 1
ATOM 3442 N N . HIS B 1 116 ? -1.387 6.371 12.797 1 92.5 116 HIS B N 1
ATOM 3443 C CA . HIS B 1 116 ? 0.061 6.195 12.789 1 92.5 116 HIS B CA 1
ATOM 3444 C C . HIS B 1 116 ? 0.439 4.727 12.961 1 92.5 116 HIS B C 1
ATOM 3446 O O . HIS B 1 116 ? 1.22 4.188 12.172 1 92.5 116 HIS B O 1
ATOM 3452 N N . GLU B 1 117 ? -0.138 4.094 13.852 1 91.88 117 GLU B N 1
ATOM 3453 C CA . GLU B 1 117 ? 0.372 2.832 14.383 1 91.88 117 GLU B CA 1
ATOM 3454 C C . GLU B 1 117 ? 0.36 1.74 13.32 1 91.88 117 GLU B C 1
ATOM 3456 O O . GLU B 1 117 ? 1.356 1.039 13.133 1 91.88 117 GLU B O 1
ATOM 3461 N N . PRO B 1 118 ? -0.712 1.566 12.633 1 95.31 118 PRO B N 1
ATOM 3462 C CA . PRO B 1 118 ? -0.691 0.52 11.609 1 95.31 118 PRO B CA 1
ATOM 3463 C C . PRO B 1 118 ? 0.382 0.753 10.547 1 95.31 118 PRO B C 1
ATOM 3465 O O . PRO B 1 118 ? 0.98 -0.204 10.047 1 95.31 118 PRO B O 1
ATOM 3468 N N . ILE B 1 119 ? 0.654 1.961 10.227 1 96 119 ILE B N 1
ATOM 3469 C CA . ILE B 1 119 ? 1.66 2.291 9.219 1 96 119 ILE B CA 1
ATOM 3470 C C . ILE B 1 119 ? 3.053 1.986 9.766 1 96 119 ILE B C 1
ATOM 3472 O O . ILE B 1 119 ? 3.875 1.37 9.078 1 96 119 ILE B O 1
ATOM 3476 N N . GLU B 1 120 ? 3.268 2.43 10.977 1 93.5 120 GLU B N 1
ATOM 3477 C CA . GLU B 1 120 ? 4.555 2.174 11.617 1 93.5 120 GLU B CA 1
ATOM 3478 C C . GLU B 1 120 ? 4.832 0.678 11.719 1 93.5 120 GLU B C 1
ATOM 3480 O O . GLU B 1 120 ? 5.938 0.223 11.414 1 93.5 120 GLU B O 1
ATOM 3485 N N . ARG B 1 121 ? 3.875 -0.058 12.156 1 94 121 ARG B N 1
ATOM 3486 C CA . ARG B 1 121 ? 4.023 -1.504 12.281 1 94 121 ARG B CA 1
ATOM 3487 C C . ARG B 1 121 ? 4.293 -2.146 10.922 1 94 121 ARG B C 1
ATOM 3489 O O . ARG B 1 121 ? 5.16 -3.016 10.805 1 94 121 ARG B O 1
ATOM 3496 N N . ALA B 1 122 ? 3.568 -1.772 9.961 1 95.94 122 ALA B N 1
ATOM 3497 C CA . ALA B 1 122 ? 3.756 -2.324 8.625 1 95.94 122 ALA B CA 1
ATOM 3498 C C . ALA B 1 122 ? 5.129 -1.964 8.07 1 95.94 122 ALA B C 1
ATOM 3500 O O . ALA B 1 122 ? 5.77 -2.779 7.398 1 95.94 122 ALA B O 1
ATOM 3501 N N . ALA B 1 123 ? 5.582 -0.793 8.344 1 94.62 123 ALA B N 1
ATOM 3502 C CA . ALA B 1 123 ? 6.859 -0.294 7.828 1 94.62 123 ALA B CA 1
ATOM 3503 C C . ALA B 1 123 ? 8.023 -1.112 8.375 1 94.62 123 ALA B C 1
ATOM 3505 O O . ALA B 1 123 ? 9.102 -1.139 7.773 1 94.62 123 ALA B O 1
ATOM 3506 N N . ALA B 1 124 ? 7.789 -1.717 9.453 1 92.06 124 ALA B N 1
ATOM 3507 C CA . ALA B 1 124 ? 8.828 -2.561 10.039 1 92.06 124 ALA B CA 1
ATOM 3508 C C . ALA B 1 124 ? 9.164 -3.736 9.125 1 92.06 124 ALA B C 1
ATOM 3510 O O . ALA B 1 124 ? 10.305 -4.195 9.078 1 92.06 124 ALA B O 1
ATOM 3511 N N . GLY B 1 125 ? 8.195 -4.207 8.367 1 92.5 125 GLY B N 1
ATOM 3512 C CA . GLY B 1 125 ? 8.406 -5.363 7.504 1 92.5 125 GLY B CA 1
ATOM 3513 C C . GLY B 1 125 ? 8.383 -5.02 6.027 1 92.5 125 GLY B C 1
ATOM 3514 O O . GLY B 1 125 ? 8.695 -5.863 5.184 1 92.5 125 GLY B O 1
ATOM 3515 N N . ILE B 1 126 ? 8.047 -3.854 5.711 1 95.56 126 ILE B N 1
ATOM 3516 C CA . ILE B 1 126 ? 7.914 -3.426 4.32 1 95.56 126 ILE B CA 1
ATOM 3517 C C . ILE B 1 126 ? 8.805 -2.213 4.066 1 95.56 126 ILE B C 1
ATOM 3519 O O . ILE B 1 126 ? 8.398 -1.073 4.305 1 95.56 126 ILE B O 1
ATOM 3523 N N . PRO B 1 127 ? 9.945 -2.436 3.486 1 93.75 127 PRO B N 1
ATOM 3524 C CA . PRO B 1 127 ? 10.914 -1.355 3.293 1 93.75 127 PRO B CA 1
ATOM 3525 C C . PRO B 1 127 ? 10.359 -0.205 2.459 1 93.75 127 PRO B C 1
ATOM 3527 O O . PRO B 1 127 ? 10.656 0.961 2.729 1 93.75 127 PRO B O 1
ATOM 3530 N N . GLU B 1 128 ? 9.578 -0.531 1.483 1 94.94 128 GLU B N 1
ATOM 3531 C CA . GLU B 1 128 ? 8.984 0.507 0.644 1 94.94 128 GLU B CA 1
ATOM 3532 C C . GLU B 1 128 ? 8.156 1.484 1.475 1 94.94 128 GLU B C 1
ATOM 3534 O O . GLU B 1 128 ? 8.188 2.693 1.234 1 94.94 128 GLU B O 1
ATOM 3539 N N . LEU B 1 129 ? 7.465 0.972 2.451 1 95.12 129 LEU B N 1
ATOM 3540 C CA . LEU B 1 129 ? 6.59 1.787 3.285 1 95.12 129 LEU B CA 1
ATOM 3541 C C . LEU B 1 129 ? 7.398 2.615 4.277 1 95.12 129 LEU B C 1
ATOM 3543 O O . LEU B 1 129 ? 6.945 3.674 4.723 1 95.12 129 LEU B O 1
ATOM 3547 N N . ARG B 1 130 ? 8.57 2.217 4.594 1 92.44 130 ARG B N 1
ATOM 3548 C CA . ARG B 1 130 ? 9.438 2.926 5.531 1 92.44 130 ARG B CA 1
ATOM 3549 C C . ARG B 1 130 ? 9.781 4.32 5.016 1 92.44 130 ARG B C 1
ATOM 3551 O O . ARG B 1 130 ? 10.055 5.227 5.801 1 92.44 130 ARG B O 1
ATOM 3558 N N . GLU B 1 131 ? 9.664 4.477 3.738 1 92.31 131 GLU B N 1
ATOM 3559 C CA . GLU B 1 131 ? 10.039 5.738 3.105 1 92.31 131 GLU B CA 1
ATOM 3560 C C . GLU B 1 131 ? 9.094 6.863 3.512 1 92.31 131 GLU B C 1
ATOM 3562 O O . GLU B 1 131 ? 9.414 8.039 3.344 1 92.31 131 GLU B O 1
ATOM 3567 N N . VAL B 1 132 ? 7.945 6.488 4.051 1 96 132 VAL B N 1
ATOM 3568 C CA . VAL B 1 132 ? 6.98 7.527 4.402 1 96 132 VAL B CA 1
ATOM 3569 C C . VAL B 1 132 ? 7.285 8.062 5.801 1 96 132 VAL B C 1
ATOM 3571 O O . VAL B 1 132 ? 6.824 9.141 6.172 1 96 132 VAL B O 1
ATOM 3574 N N . MET B 1 133 ? 8.094 7.363 6.562 1 93.12 133 MET B N 1
ATOM 3575 C CA . MET B 1 133 ? 8.242 7.625 7.992 1 93.12 133 MET B CA 1
ATOM 3576 C C . MET B 1 133 ? 8.844 9.008 8.234 1 93.12 133 MET B C 1
ATOM 3578 O O . MET B 1 133 ? 8.391 9.734 9.117 1 93.12 133 MET B O 1
ATOM 3582 N N . PRO B 1 134 ? 9.82 9.461 7.41 1 92.88 134 PRO B N 1
ATOM 3583 C CA . PRO B 1 134 ? 10.328 10.82 7.617 1 92.88 134 PRO B CA 1
ATOM 3584 C C . PRO B 1 134 ? 9.258 11.891 7.398 1 92.88 134 PRO B C 1
ATOM 3586 O O . PRO B 1 134 ? 9.227 12.891 8.117 1 92.88 134 PRO B O 1
ATOM 3589 N N . LEU B 1 135 ? 8.438 11.711 6.406 1 95.81 135 LEU B N 1
ATOM 3590 C CA . LEU B 1 135 ? 7.336 12.641 6.164 1 95.81 135 LEU B CA 1
ATOM 3591 C C . LEU B 1 135 ? 6.414 12.711 7.379 1 95.81 135 LEU B C 1
ATOM 3593 O O . LEU B 1 135 ? 6.023 13.805 7.801 1 95.81 135 LEU B O 1
ATOM 3597 N N . LEU B 1 136 ? 6.086 11.516 7.953 1 95.38 136 LEU B N 1
ATOM 3598 C CA . LEU B 1 136 ? 5.172 11.445 9.086 1 95.38 136 LEU B CA 1
ATOM 3599 C C . LEU B 1 136 ? 5.793 12.078 10.328 1 95.38 136 LEU B C 1
ATOM 3601 O O . LEU B 1 136 ? 5.094 12.688 11.141 1 95.38 136 LEU B O 1
ATOM 3605 N N . GLU B 1 137 ? 7.074 11.969 10.414 1 89.44 137 GLU B N 1
ATOM 3606 C CA . GLU B 1 137 ? 7.781 12.625 11.516 1 89.44 137 GLU B CA 1
ATOM 3607 C C . GLU B 1 137 ? 7.699 14.141 11.398 1 89.44 137 GLU B C 1
ATOM 3609 O O . GLU B 1 137 ? 7.438 14.828 12.383 1 89.44 137 GLU B O 1
ATOM 3614 N N . ARG B 1 138 ? 7.883 14.625 10.234 1 89.75 138 ARG B N 1
ATOM 3615 C CA . ARG B 1 138 ? 7.809 16.062 10 1 89.75 138 ARG B CA 1
ATOM 3616 C C . ARG B 1 138 ? 6.395 16.578 10.242 1 89.75 138 ARG B C 1
ATOM 3618 O O . ARG B 1 138 ? 6.215 17.719 10.695 1 89.75 138 ARG B O 1
ATOM 3625 N N . ALA B 1 139 ? 5.461 15.75 10.039 1 94.62 139 ALA B N 1
ATOM 3626 C CA . ALA B 1 139 ? 4.059 16.156 10.141 1 94.62 139 ALA B CA 1
ATOM 3627 C C . ALA B 1 139 ? 3.688 16.516 11.57 1 94.62 139 ALA B C 1
ATOM 3629 O O . ALA B 1 139 ? 2.68 17.172 11.812 1 94.62 139 ALA B O 1
ATOM 3630 N N . ARG B 1 140 ? 4.492 16.094 12.492 1 86.44 140 ARG B N 1
ATOM 3631 C CA . ARG B 1 140 ? 4.27 16.438 13.891 1 86.44 140 ARG B CA 1
ATOM 3632 C C . ARG B 1 140 ? 4.316 17.953 14.094 1 86.44 140 ARG B C 1
ATOM 3634 O O . ARG B 1 140 ? 3.734 18.484 15.039 1 86.44 140 ARG B O 1
ATOM 3641 N N . HIS B 1 141 ? 4.922 18.625 13.148 1 85.62 141 HIS B N 1
ATOM 3642 C CA . HIS B 1 141 ? 5.051 20.078 13.195 1 85.62 141 HIS B CA 1
ATOM 3643 C C . HIS B 1 141 ? 4.098 20.75 12.211 1 85.62 141 HIS B C 1
ATOM 3645 O O . HIS B 1 141 ? 4.133 21.969 12.039 1 85.62 141 HIS B O 1
ATOM 3651 N N . GLY B 1 142 ? 3.293 19.984 11.6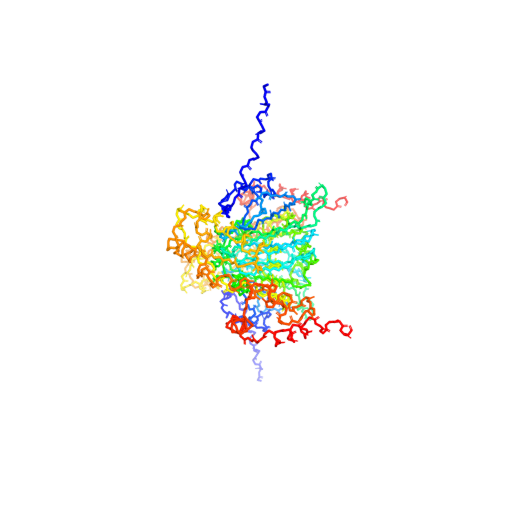48 1 93.88 142 GLY B N 1
ATOM 3652 C CA . GLY B 1 142 ? 2.516 20.547 10.555 1 93.88 142 GLY B CA 1
ATOM 3653 C C . GLY B 1 142 ? 3.359 20.906 9.352 1 93.88 142 GLY B C 1
ATOM 3654 O O . GLY B 1 142 ? 4.391 21.578 9.477 1 93.88 142 GLY B O 1
ATOM 3655 N N . ILE B 1 143 ? 2.973 20.375 8.211 1 95.19 143 ILE B N 1
ATOM 3656 C CA . ILE B 1 143 ? 3.701 20.656 6.977 1 95.19 143 ILE B CA 1
ATOM 3657 C C . ILE B 1 143 ? 2.785 21.375 5.992 1 95.19 143 ILE B C 1
ATOM 3659 O O . ILE B 1 143 ? 1.728 20.859 5.625 1 95.19 143 ILE B O 1
ATOM 3663 N N . GLU B 1 144 ? 3.158 22.547 5.57 1 95.44 144 GLU B N 1
ATOM 3664 C CA . GLU B 1 144 ? 2.5 23.203 4.441 1 95.44 144 GLU B CA 1
ATOM 3665 C C . GLU B 1 144 ? 3.248 22.953 3.139 1 95.44 144 GLU B C 1
ATOM 3667 O O . GLU B 1 144 ? 4.457 23.188 3.053 1 95.44 144 GLU B O 1
ATOM 3672 N N . PHE B 1 145 ? 2.518 22.422 2.182 1 96.19 145 PHE B N 1
ATOM 3673 C CA . PHE B 1 145 ? 3.107 22.109 0.882 1 96.19 145 PHE B CA 1
ATOM 3674 C C . PHE B 1 145 ? 2.762 23.203 -0.135 1 96.19 145 PHE B C 1
ATOM 3676 O O . PHE B 1 145 ? 1.628 23.688 -0.173 1 96.19 145 PHE B O 1
ATOM 3683 N N . PHE B 1 146 ? 3.748 23.531 -0.929 1 91.5 146 PHE B N 1
ATOM 3684 C CA . PHE B 1 146 ? 3.531 24.516 -1.98 1 91.5 146 PHE B CA 1
ATOM 3685 C C . PHE B 1 146 ? 3.57 23.859 -3.355 1 91.5 146 PHE B C 1
ATOM 3687 O O . PHE B 1 146 ? 4.25 22.844 -3.547 1 91.5 146 PHE B O 1
ATOM 3694 N N . GLY B 1 147 ? 2.771 24.375 -4.305 1 92.94 147 GLY B N 1
ATOM 3695 C CA . GLY B 1 147 ? 2.779 23.891 -5.68 1 92.94 147 GLY B CA 1
ATOM 3696 C C . GLY B 1 147 ? 2.148 22.531 -5.84 1 92.94 147 GLY B C 1
ATOM 3697 O O . GLY B 1 147 ? 2.375 21.844 -6.84 1 92.94 147 GLY B O 1
ATOM 3698 N N . MET B 1 148 ? 1.381 22.094 -4.891 1 96.75 148 MET B N 1
ATOM 3699 C CA . MET B 1 148 ? 0.866 20.734 -4.887 1 96.75 148 MET B CA 1
ATOM 3700 C C . MET B 1 148 ? -0.656 20.719 -4.98 1 96.75 148 MET B C 1
ATOM 3702 O O . MET B 1 148 ? -1.273 19.656 -5.035 1 96.75 148 MET B O 1
ATOM 3706 N N . SER B 1 149 ? -1.267 21.891 -5.074 1 96.31 149 SER B N 1
ATOM 3707 C CA . SER B 1 149 ? -2.709 22.016 -4.898 1 96.31 149 SER B CA 1
ATOM 3708 C C . SER B 1 149 ? -3.469 21.188 -5.938 1 96.31 149 SER B C 1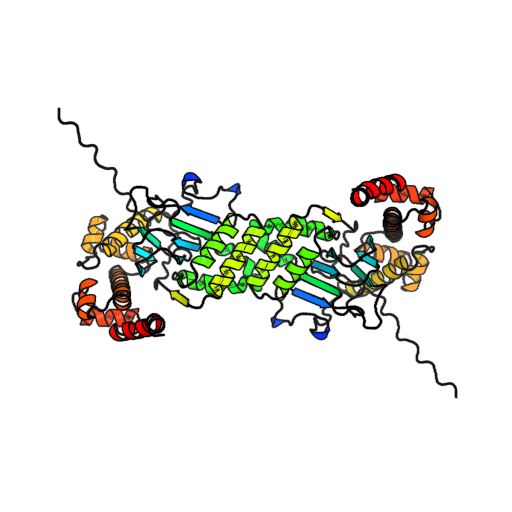
ATOM 3710 O O . SER B 1 149 ? -4.352 20.406 -5.586 1 96.31 149 SER B O 1
ATOM 3712 N N . GLN B 1 150 ? -3.145 21.344 -7.172 1 96.75 150 GLN B N 1
ATOM 3713 C CA . GLN B 1 150 ? -3.857 20.641 -8.234 1 96.75 150 GLN B CA 1
ATOM 3714 C C . GLN B 1 150 ? -3.637 19.125 -8.148 1 96.75 150 GLN B C 1
ATOM 3716 O O . GLN B 1 150 ? -4.586 18.344 -8.266 1 96.75 150 GLN B O 1
ATOM 3721 N N . LYS B 1 151 ? -2.418 18.828 -7.98 1 97.94 151 LYS B N 1
ATOM 3722 C CA . LYS B 1 151 ? -2.088 17.406 -7.844 1 97.94 151 LYS B CA 1
ATOM 3723 C C . LYS B 1 151 ? -2.787 16.797 -6.633 1 97.94 151 LYS B C 1
ATOM 3725 O O . LYS B 1 151 ? -3.271 15.664 -6.695 1 97.94 151 LYS B O 1
ATOM 3730 N N . ALA B 1 152 ? -2.793 17.531 -5.57 1 98.5 152 ALA B N 1
ATOM 3731 C CA . ALA B 1 152 ? -3.426 17.062 -4.34 1 98.5 152 ALA B CA 1
ATOM 3732 C C . ALA B 1 152 ? -4.922 16.828 -4.547 1 98.5 152 ALA B C 1
ATOM 3734 O O . ALA B 1 152 ? -5.48 15.852 -4.047 1 98.5 152 ALA B O 1
ATOM 3735 N N . LEU B 1 153 ? -5.547 17.719 -5.219 1 98.06 153 LEU B N 1
ATOM 3736 C CA . LEU B 1 153 ? -6.969 17.562 -5.492 1 98.06 153 LEU B CA 1
ATOM 3737 C C . LEU B 1 153 ? -7.227 16.297 -6.316 1 98.06 153 LEU B C 1
ATOM 3739 O O . LEU B 1 153 ? -8.164 15.555 -6.035 1 98.06 153 LEU B O 1
ATOM 3743 N N . ALA B 1 154 ? -6.441 16.141 -7.289 1 98.19 154 ALA B N 1
ATOM 3744 C CA . ALA B 1 154 ? -6.574 14.945 -8.117 1 98.19 154 ALA B CA 1
ATOM 3745 C C . ALA B 1 154 ? -6.375 13.68 -7.289 1 98.19 154 ALA B C 1
ATOM 3747 O O . ALA B 1 154 ? -7.125 12.711 -7.434 1 98.19 154 ALA B O 1
ATOM 3748 N N . HIS B 1 155 ? -5.344 13.656 -6.484 1 98.5 155 HIS B N 1
ATOM 3749 C CA . HIS B 1 155 ? -5.098 12.531 -5.594 1 98.5 155 HIS B CA 1
ATOM 3750 C C . HIS B 1 155 ? -6.293 12.273 -4.684 1 98.5 155 HIS B C 1
ATOM 3752 O O . HIS B 1 155 ? -6.727 11.133 -4.531 1 98.5 155 HIS B O 1
ATOM 3758 N N . TRP B 1 156 ? -6.777 13.375 -4.102 1 97.88 156 TRP B N 1
ATOM 3759 C CA . TRP B 1 156 ? -7.914 13.227 -3.199 1 97.88 156 TRP B CA 1
ATOM 3760 C C . TRP B 1 156 ? -9.094 12.57 -3.91 1 97.88 156 TRP B C 1
ATOM 3762 O O . TRP B 1 156 ? -9.719 11.656 -3.373 1 97.88 156 TRP B O 1
ATOM 3772 N N . ASP B 1 157 ? -9.398 12.992 -5.055 1 97.62 157 ASP B N 1
ATOM 3773 C CA . ASP B 1 157 ? -10.523 12.469 -5.82 1 97.62 157 ASP B CA 1
ATOM 3774 C C . ASP B 1 157 ? -10.344 10.969 -6.094 1 97.62 157 ASP B C 1
ATOM 3776 O O . ASP B 1 157 ? -11.297 10.203 -5.98 1 97.62 157 ASP B O 1
ATOM 3780 N N . THR B 1 158 ? -9.164 10.648 -6.473 1 97.31 158 THR B N 1
ATOM 3781 C CA . THR B 1 158 ? -8.922 9.25 -6.812 1 97.31 158 THR B CA 1
ATOM 3782 C C . THR B 1 158 ? -8.984 8.375 -5.566 1 97.31 158 THR B C 1
ATOM 3784 O O . THR B 1 158 ? -9.477 7.246 -5.617 1 97.31 158 THR B O 1
ATOM 3787 N N . VAL B 1 159 ? -8.445 8.836 -4.465 1 97.38 159 VAL B N 1
ATOM 3788 C CA . VAL B 1 159 ? -8.516 8.086 -3.211 1 97.38 159 VAL B CA 1
ATOM 3789 C C . VAL B 1 159 ? -9.969 7.941 -2.771 1 97.38 159 VAL B C 1
ATOM 3791 O O . VAL B 1 159 ? -10.398 6.852 -2.389 1 97.38 159 VAL B O 1
ATOM 3794 N N . LYS B 1 160 ? -10.672 9.039 -2.863 1 95.88 160 LYS B N 1
ATOM 3795 C CA . LYS B 1 160 ? -12.078 9.039 -2.461 1 95.88 160 LYS B CA 1
ATOM 3796 C C . LYS B 1 160 ? -12.898 8.07 -3.309 1 95.88 160 LYS B C 1
ATOM 3798 O O . LYS B 1 160 ? -13.82 7.426 -2.807 1 95.88 160 LYS B O 1
ATOM 3803 N N . ALA B 1 161 ? -12.609 7.984 -4.504 1 95.69 161 ALA B N 1
ATOM 3804 C CA . ALA B 1 161 ? -13.383 7.18 -5.445 1 95.69 161 ALA B CA 1
ATOM 3805 C C . ALA B 1 161 ? -13.047 5.699 -5.309 1 95.69 161 ALA B C 1
ATOM 3807 O O . ALA B 1 161 ? -13.797 4.836 -5.773 1 95.69 161 ALA B O 1
ATOM 3808 N N . ALA B 1 162 ? -11.953 5.414 -4.746 1 95.38 162 ALA B N 1
ATOM 3809 C CA . ALA B 1 162 ? -11.477 4.035 -4.695 1 95.38 162 ALA B CA 1
ATOM 3810 C C . ALA B 1 162 ? -11.883 3.365 -3.385 1 95.38 162 ALA B C 1
ATOM 3812 O O . ALA B 1 162 ? -12.352 4.031 -2.457 1 95.38 162 ALA B O 1
ATOM 3813 N N . ARG B 1 163 ? -11.719 2.045 -3.355 1 93 163 ARG B N 1
ATOM 3814 C CA . ARG B 1 163 ? -11.992 1.23 -2.176 1 93 163 ARG B CA 1
ATOM 3815 C C . ARG B 1 163 ? -10.93 0.153 -1.993 1 93 163 ARG B C 1
ATOM 3817 O O . ARG B 1 163 ? -10.195 -0.167 -2.93 1 93 163 ARG B O 1
ATOM 3824 N N . GLY B 1 164 ? -10.859 -0.289 -0.76 1 93.56 164 GLY B N 1
ATOM 3825 C CA . GLY B 1 164 ? -9.992 -1.425 -0.469 1 93.56 164 GLY B CA 1
ATOM 3826 C C . GLY B 1 164 ? -8.555 -1.2 -0.875 1 93.56 164 GLY B C 1
ATOM 3827 O O . GLY B 1 164 ? -7.984 -0.138 -0.613 1 93.56 164 GLY B O 1
ATOM 3828 N N . LEU B 1 165 ? -7.996 -2.227 -1.461 1 95.94 165 LEU B N 1
ATOM 3829 C CA . LEU B 1 165 ? -6.586 -2.23 -1.829 1 95.94 165 LEU B CA 1
ATOM 3830 C C . LEU B 1 165 ? -6.273 -1.099 -2.801 1 95.94 165 LEU B C 1
ATOM 3832 O O . LEU B 1 165 ? -5.199 -0.496 -2.734 1 95.94 165 LEU B O 1
ATOM 3836 N N . ARG B 1 166 ? -7.184 -0.866 -3.715 1 96.06 166 ARG B N 1
ATOM 3837 C CA . ARG B 1 166 ? -6.992 0.218 -4.672 1 96.06 166 ARG B CA 1
ATOM 3838 C C . ARG B 1 166 ? -6.883 1.562 -3.963 1 96.06 166 ARG B C 1
ATOM 3840 O O . ARG B 1 166 ? -6.074 2.41 -4.352 1 96.06 166 ARG B O 1
ATOM 3847 N N . ARG B 1 167 ? -7.691 1.794 -3.01 1 96.81 167 ARG B N 1
ATOM 3848 C CA . ARG B 1 167 ? -7.613 3.027 -2.23 1 96.81 167 ARG B CA 1
ATOM 3849 C C . ARG B 1 167 ? -6.258 3.154 -1.542 1 96.81 167 ARG B C 1
ATOM 3851 O O . ARG B 1 167 ? -5.66 4.234 -1.528 1 96.81 167 ARG B O 1
ATOM 3858 N N . LEU B 1 168 ? -5.832 2.068 -0.927 1 97.31 168 LEU B N 1
ATOM 3859 C CA . LEU B 1 168 ? -4.516 2.072 -0.297 1 97.31 168 LEU B CA 1
ATOM 3860 C C . LEU B 1 168 ? -3.432 2.432 -1.308 1 97.31 168 LEU B C 1
ATOM 3862 O O . LEU B 1 168 ? -2.521 3.203 -0.999 1 97.31 168 LEU B O 1
ATOM 3866 N N . GLY B 1 169 ? -3.514 1.829 -2.488 1 97.62 169 GLY B N 1
ATOM 3867 C CA . GLY B 1 169 ? -2.549 2.141 -3.531 1 97.62 169 GLY B CA 1
ATOM 3868 C C . GLY B 1 169 ? -2.533 3.609 -3.908 1 97.62 169 GLY B C 1
ATOM 3869 O O . GLY B 1 169 ? -1.466 4.219 -4.012 1 97.62 169 GLY B O 1
ATOM 3870 N N . ARG B 1 170 ? -3.678 4.172 -4.133 1 97.94 170 ARG B N 1
ATOM 3871 C CA . ARG B 1 170 ? -3.797 5.586 -4.477 1 97.94 170 ARG B CA 1
ATOM 3872 C C . ARG B 1 170 ? -3.277 6.469 -3.348 1 97.94 170 ARG B C 1
ATOM 3874 O O . ARG B 1 170 ? -2.629 7.488 -3.598 1 97.94 170 ARG B O 1
ATOM 3881 N N . PHE B 1 171 ? -3.572 6.039 -2.182 1 98.31 171 PHE B N 1
ATOM 3882 C CA . PHE B 1 171 ? -3.104 6.766 -1.006 1 98.31 171 PHE B CA 1
ATOM 3883 C C . PHE B 1 171 ? -1.582 6.75 -0.932 1 98.31 171 PHE B C 1
ATOM 3885 O O . PHE B 1 171 ? -0.959 7.785 -0.675 1 98.31 171 PHE B O 1
ATOM 3892 N N . CYS B 1 172 ? -0.98 5.609 -1.163 1 98.12 172 CYS B N 1
ATOM 3893 C CA . CYS B 1 172 ? 0.475 5.504 -1.168 1 98.12 172 CYS B CA 1
ATOM 3894 C C . CYS B 1 172 ? 1.085 6.406 -2.234 1 98.12 172 CYS B C 1
ATOM 3896 O O . CYS B 1 172 ? 2.113 7.043 -1.999 1 98.12 172 CYS B O 1
ATOM 3898 N N . GLU B 1 173 ? 0.505 6.457 -3.352 1 97.25 173 GLU B N 1
ATOM 3899 C CA . GLU B 1 173 ? 0.988 7.336 -4.41 1 97.25 173 GLU B CA 1
ATOM 3900 C C . GLU B 1 173 ? 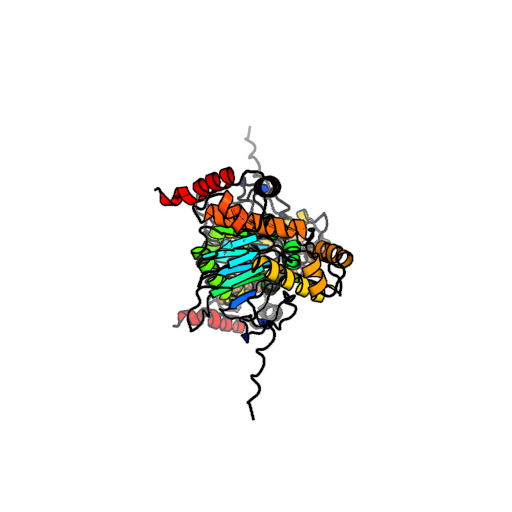0.934 8.797 -3.98 1 97.25 173 GLU B C 1
ATOM 3902 O O . GLU B 1 173 ? 1.842 9.578 -4.281 1 97.25 173 GLU B O 1
ATOM 3907 N N . PHE B 1 174 ? -0.15 9.18 -3.35 1 98.38 174 PHE B N 1
ATOM 3908 C CA . PHE B 1 174 ? -0.29 10.539 -2.844 1 98.38 174 PHE B CA 1
ATOM 3909 C C . PHE B 1 174 ? 0.81 10.859 -1.837 1 98.38 174 PHE B C 1
ATOM 3911 O O . PHE B 1 174 ? 1.51 11.859 -1.971 1 98.38 174 PHE B O 1
ATOM 3918 N N . LEU B 1 175 ? 1.011 9.953 -0.856 1 98.44 175 LEU B N 1
ATOM 3919 C CA . LEU B 1 175 ? 2.029 10.156 0.167 1 98.44 175 LEU B CA 1
ATOM 3920 C C . LEU B 1 175 ? 3.42 10.227 -0.456 1 98.44 175 LEU B C 1
ATOM 3922 O O . LEU B 1 175 ? 4.277 10.977 0.013 1 98.44 175 LEU B O 1
ATOM 3926 N N . ALA B 1 176 ? 3.609 9.43 -1.499 1 97.69 176 ALA B N 1
ATOM 3927 C CA . ALA B 1 176 ? 4.895 9.461 -2.189 1 97.69 176 ALA B CA 1
ATOM 3928 C C . ALA B 1 176 ? 5.164 10.844 -2.783 1 97.69 176 ALA B C 1
ATOM 3930 O O . ALA B 1 176 ? 6.277 11.359 -2.684 1 97.69 176 ALA B O 1
ATOM 3931 N N . ASP B 1 177 ? 4.172 11.414 -3.426 1 97.75 177 ASP B N 1
ATOM 3932 C CA . ASP B 1 177 ? 4.312 12.758 -3.984 1 97.75 177 ASP B CA 1
ATOM 3933 C C . ASP B 1 177 ? 4.598 13.781 -2.891 1 97.75 177 ASP B C 1
ATOM 3935 O O . ASP B 1 177 ? 5.41 14.688 -3.076 1 97.75 177 ASP B O 1
ATOM 3939 N N . LEU B 1 178 ? 3.916 13.648 -1.769 1 98.12 178 LEU B N 1
ATOM 3940 C CA . LEU B 1 178 ? 4.152 14.555 -0.653 1 98.12 178 LEU B CA 1
ATOM 3941 C C . LEU B 1 178 ? 5.57 14.398 -0.113 1 98.12 178 LEU B C 1
ATOM 3943 O O . LEU B 1 178 ? 6.238 15.391 0.183 1 98.12 178 LEU B O 1
ATOM 3947 N N . ALA B 1 179 ? 5.965 13.156 0.017 1 95.75 179 ALA B N 1
ATOM 3948 C CA . ALA B 1 179 ? 7.305 12.875 0.526 1 95.75 179 ALA B CA 1
ATOM 3949 C C . ALA B 1 179 ? 8.375 13.445 -0.402 1 95.75 179 ALA B C 1
ATOM 3951 O O . ALA B 1 179 ? 9.438 13.875 0.054 1 95.75 179 ALA B O 1
ATOM 3952 N N . ASP B 1 180 ? 8.094 13.516 -1.662 1 93.81 180 ASP B N 1
ATOM 3953 C CA . ASP B 1 180 ? 9.047 13.977 -2.664 1 93.81 180 ASP B CA 1
ATOM 3954 C C . ASP B 1 180 ? 9.047 15.508 -2.764 1 93.81 180 ASP B C 1
ATOM 3956 O O . ASP B 1 180 ? 9.953 16.094 -3.348 1 93.81 180 ASP B O 1
ATOM 3960 N N . CYS B 1 181 ? 7.984 16.125 -2.25 1 94.44 181 CYS B N 1
ATOM 3961 C CA . CYS B 1 181 ? 7.871 17.578 -2.352 1 94.44 181 CYS B CA 1
ATOM 3962 C C . CYS B 1 181 ? 8.953 18.266 -1.528 1 94.44 181 CYS B C 1
ATOM 3964 O O . CYS B 1 181 ? 9.039 18.062 -0.316 1 94.44 181 CYS B O 1
ATOM 3966 N N . THR B 1 182 ? 9.719 19.078 -2.172 1 88.06 182 THR B N 1
ATOM 3967 C CA . THR B 1 182 ? 10.797 19.766 -1.475 1 88.06 182 THR B CA 1
ATOM 3968 C C . THR B 1 182 ? 10.391 21.203 -1.137 1 88.06 182 THR B C 1
ATOM 3970 O O . THR B 1 182 ? 11.047 21.859 -0.326 1 88.06 182 THR B O 1
ATOM 3973 N N . ASP B 1 183 ? 9.367 21.688 -1.799 1 90.31 183 ASP B N 1
ATOM 3974 C CA . ASP B 1 183 ? 8.852 23.016 -1.509 1 90.31 183 ASP B CA 1
ATOM 3975 C C . ASP B 1 183 ? 7.773 22.969 -0.427 1 90.31 183 ASP B C 1
ATOM 3977 O O . ASP B 1 183 ? 6.586 22.844 -0.731 1 90.31 183 ASP B O 1
ATOM 3981 N N . TYR B 1 184 ? 8.242 22.969 0.846 1 91.69 184 TYR B N 1
ATOM 3982 C CA . TYR B 1 184 ? 7.34 22.922 1.994 1 91.69 184 TYR B CA 1
ATOM 3983 C C . TYR B 1 184 ? 7.891 23.75 3.154 1 91.69 184 TYR B C 1
ATOM 3985 O O . TYR B 1 184 ? 9.047 24.172 3.127 1 91.69 184 TYR B O 1
ATOM 3993 N N . ARG B 1 185 ? 7.012 24.062 4.105 1 86.81 185 ARG B N 1
ATOM 3994 C CA . ARG B 1 185 ? 7.426 24.734 5.336 1 86.81 185 ARG B CA 1
ATOM 3995 C C . ARG B 1 185 ? 6.832 24.031 6.559 1 86.81 185 ARG B C 1
ATOM 3997 O O . ARG B 1 185 ? 5.676 23.609 6.535 1 86.81 185 ARG B O 1
ATOM 4004 N N . LEU B 1 186 ? 7.668 23.891 7.574 1 85.31 186 LEU B N 1
ATOM 4005 C CA . LEU B 1 186 ? 7.184 23.438 8.875 1 85.31 186 LEU B CA 1
ATOM 4006 C C . LEU B 1 186 ? 6.562 24.578 9.656 1 85.31 186 LEU B C 1
ATOM 4008 O O . LEU B 1 186 ? 7.078 25.703 9.648 1 85.31 186 LEU B O 1
ATOM 4012 N N . LEU B 1 187 ? 5.492 24.297 10.258 1 84.56 187 LEU B N 1
ATOM 4013 C CA . LEU B 1 187 ? 4.688 25.391 10.789 1 84.56 187 LEU B CA 1
ATOM 4014 C C . LEU B 1 187 ? 4.883 25.531 12.297 1 84.56 187 LEU B C 1
ATOM 4016 O O . LEU B 1 187 ? 5.324 26.578 12.773 1 84.56 187 LEU B O 1
ATOM 4020 N N . SER B 1 188 ? 4.676 24.453 13.016 1 78.94 188 SER B N 1
ATOM 4021 C CA . SER B 1 188 ? 4.66 24.516 14.477 1 78.94 188 SER B CA 1
ATOM 4022 C C . SER B 1 188 ? 6.012 24.125 15.062 1 78.94 188 SER B C 1
ATOM 4024 O O . SER B 1 188 ? 6.684 23.234 14.547 1 78.94 188 SER B O 1
ATOM 4026 N N . SER B 1 189 ? 6.418 24.734 16.078 1 63.91 189 SER B N 1
ATOM 4027 C CA . SER B 1 189 ? 7.637 24.406 16.828 1 63.91 189 SER B CA 1
ATOM 4028 C C . SER B 1 189 ? 7.328 23.547 18.031 1 63.91 189 SER B C 1
ATOM 4030 O O . SER B 1 189 ? 8.227 22.938 18.625 1 63.91 189 SER B O 1
ATOM 4032 N N . VAL B 1 190 ? 6.051 23.547 18.438 1 52.84 190 VAL B N 1
ATOM 4033 C CA . VAL B 1 190 ? 5.695 22.891 19.688 1 52.84 190 VAL B CA 1
ATOM 4034 C C . VAL B 1 190 ? 5.293 21.438 19.422 1 52.84 190 VAL B C 1
ATOM 4036 O O . VAL B 1 190 ? 4.711 21.141 18.375 1 52.84 190 VAL B O 1
ATOM 4039 N N . GLN B 1 191 ? 6.027 20.438 20.062 1 51.81 191 GLN B N 1
ATOM 4040 C CA . GLN B 1 191 ? 5.484 19.094 20.109 1 51.81 191 GLN B CA 1
ATOM 4041 C C . GLN B 1 191 ? 4.465 18.938 21.234 1 51.81 191 GLN B C 1
ATOM 4043 O O . GLN B 1 191 ? 4.77 19.234 22.391 1 51.81 191 GLN B O 1
ATOM 4048 N N . MET B 1 192 ? 3.197 19.172 20.953 1 47.5 192 MET B N 1
ATOM 4049 C CA . MET B 1 192 ? 2.182 19.062 22 1 47.5 192 MET B CA 1
ATOM 4050 C C . MET B 1 192 ? 2.17 17.656 22.609 1 47.5 192 MET B C 1
ATOM 4052 O O . MET B 1 192 ? 2.109 16.656 21.875 1 47.5 192 MET B O 1
ATOM 4056 N N . GLN B 1 193 ? 2.996 17.391 23.578 1 44.69 193 GLN B N 1
ATOM 4057 C CA . GLN B 1 193 ? 3.018 16.094 24.266 1 44.69 193 GLN B CA 1
ATOM 4058 C C . GLN B 1 193 ? 1.665 15.789 24.891 1 44.69 193 GLN B C 1
ATOM 4060 O O . GLN B 1 193 ? 1.212 16.516 25.781 1 44.69 193 GLN B O 1
ATOM 4065 N N . GLY B 1 194 ? 0.625 15.57 24.203 1 42.81 194 GLY B N 1
ATOM 4066 C CA . GLY B 1 194 ? -0.624 15.203 24.844 1 42.81 194 GLY B CA 1
ATOM 4067 C C . GLY B 1 194 ? -0.477 14.039 25.797 1 42.81 194 GLY B C 1
ATOM 4068 O O . GLY B 1 194 ? -0.012 12.961 25.422 1 42.81 194 GLY B O 1
ATOM 4069 N N . GLN B 1 195 ? -0.27 14.312 27.047 1 40.25 195 GLN B N 1
ATOM 4070 C CA . GLN B 1 195 ? -0.373 13.234 28.031 1 40.25 195 GLN B CA 1
ATOM 4071 C C . GLN B 1 195 ? -1.734 12.547 27.953 1 40.25 195 GLN B C 1
ATOM 4073 O O . GLN B 1 195 ? -2.758 13.211 27.75 1 40.25 195 GLN B O 1
ATOM 4078 N N . HIS B 1 196 ? -1.831 11.32 27.719 1 41.69 196 HIS B N 1
ATOM 4079 C CA . HIS B 1 196 ? -2.916 10.352 27.578 1 41.69 196 HIS B CA 1
ATOM 4080 C C . HIS B 1 196 ? -3.861 10.406 28.766 1 41.69 196 HIS B C 1
ATOM 4082 O O . HIS B 1 196 ? -4.785 9.594 28.859 1 41.69 196 HIS B O 1
ATOM 4088 N N . GLY B 1 197 ? -3.879 11.211 29.875 1 38.91 197 GLY B N 1
ATOM 4089 C CA . GLY B 1 197 ? -4.727 10.836 31 1 38.91 197 GLY B CA 1
ATOM 4090 C C . GLY B 1 197 ? -6.168 11.273 30.828 1 38.91 197 GLY B C 1
ATOM 4091 O O . GLY B 1 197 ? -6.484 12.047 29.922 1 38.91 197 GLY B O 1
ATOM 4092 N N . ALA B 1 198 ? -7.242 10.703 31.625 1 42.47 198 ALA B N 1
ATOM 4093 C CA . ALA B 1 198 ? -8.68 10.898 31.781 1 42.47 198 ALA B CA 1
ATOM 4094 C C . ALA B 1 198 ? -9.031 12.383 31.812 1 42.47 198 ALA B C 1
ATOM 4096 O O . ALA B 1 198 ? -10.117 12.773 31.391 1 42.47 198 ALA B O 1
ATOM 4097 N N . ASP B 1 199 ? -8.438 13.156 32.469 1 42.81 199 ASP B N 1
ATOM 4098 C CA . ASP B 1 199 ? -8.578 14.594 32.688 1 42.81 199 ASP B CA 1
ATOM 4099 C C . ASP B 1 199 ? -8.211 15.383 31.453 1 42.81 199 ASP B C 1
ATOM 4101 O O . ASP B 1 199 ? -8.242 16.609 31.453 1 42.81 199 ASP 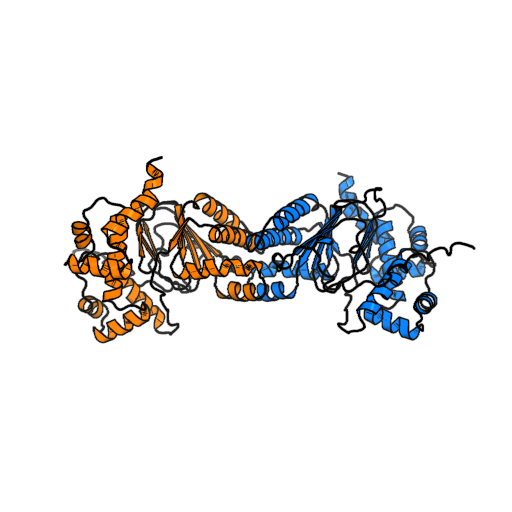B O 1
ATOM 4105 N N . GLY B 1 200 ? -7.988 14.734 30.484 1 48.53 200 GLY B N 1
ATOM 4106 C CA . GLY B 1 200 ? -7.352 15.195 29.266 1 48.53 200 GLY B CA 1
ATOM 4107 C C . GLY B 1 200 ? -8.281 15.992 28.359 1 48.53 200 GLY B C 1
ATOM 4108 O O . GLY B 1 200 ? -7.891 17.016 27.812 1 48.53 200 GLY B O 1
ATOM 4109 N N . ASP B 1 201 ? -9.492 15.547 28.297 1 47.09 201 ASP B N 1
ATOM 4110 C CA . ASP B 1 201 ? -10.445 16.203 27.406 1 47.09 201 ASP B CA 1
ATOM 4111 C C . ASP B 1 201 ? -10.758 17.625 27.891 1 47.09 201 ASP B C 1
ATOM 4113 O O . ASP B 1 201 ? -10.789 18.562 27.094 1 47.09 201 ASP B O 1
ATOM 4117 N N . ALA B 1 202 ? -11.227 17.734 29.172 1 52.25 202 ALA B N 1
ATOM 4118 C CA . ALA B 1 202 ? -11.516 19.031 29.766 1 52.25 202 ALA B CA 1
ATOM 4119 C C . ALA B 1 202 ? -10.312 19.969 29.656 1 52.25 202 ALA B C 1
ATOM 4121 O O . ALA B 1 202 ? -10.461 21.172 29.406 1 52.25 202 ALA B O 1
ATOM 4122 N N . GLN B 1 203 ? -9.242 19.312 29.719 1 57.03 203 GLN B N 1
ATOM 4123 C CA . GLN B 1 203 ? -8.008 20.094 29.672 1 57.03 203 GLN B CA 1
ATOM 4124 C C . GLN B 1 203 ? -7.738 20.609 28.25 1 57.03 203 GLN B C 1
ATOM 4126 O O . GLN B 1 203 ? -7.305 21.75 28.062 1 57.03 203 GLN B O 1
ATOM 4131 N N . VAL B 1 204 ? -8.266 19.859 27.406 1 52.66 204 VAL B N 1
ATOM 4132 C CA . VAL B 1 204 ? -8.039 20.25 26.016 1 52.66 204 VAL B CA 1
ATOM 4133 C C . VAL B 1 204 ? -8.961 21.406 25.656 1 52.66 204 VAL B C 1
ATOM 4135 O O . VAL B 1 204 ? -8.531 22.375 25.016 1 52.66 204 VAL B O 1
ATOM 4138 N N . ASP B 1 205 ? -10.219 21.391 26.125 1 56.16 205 ASP B N 1
ATOM 4139 C CA . ASP B 1 205 ? -11.148 22.5 25.891 1 56.16 205 ASP B CA 1
ATOM 4140 C C . ASP B 1 205 ? -10.633 23.797 26.516 1 56.16 205 ASP B C 1
ATOM 4142 O O . ASP B 1 205 ? -10.75 24.859 25.906 1 56.16 205 ASP B O 1
ATOM 4146 N N . GLN B 1 206 ? -10.234 23.688 27.641 1 63.81 206 GLN B N 1
ATOM 4147 C CA . GLN B 1 206 ? -9.695 24.859 28.328 1 63.81 206 GLN B CA 1
ATOM 4148 C C . GLN B 1 206 ? -8.516 25.453 27.562 1 63.81 206 GLN B C 1
ATOM 4150 O O . GLN B 1 206 ? -8.445 26.672 27.375 1 63.81 206 GLN B O 1
ATOM 4155 N N . ILE B 1 207 ? -7.816 24.609 27.031 1 63.56 207 ILE B N 1
ATOM 4156 C CA . ILE B 1 207 ? -6.633 25.078 26.328 1 63.56 207 ILE B CA 1
ATOM 4157 C C . ILE B 1 207 ? -7.047 25.734 25.016 1 63.56 207 ILE B C 1
ATOM 4159 O O . ILE B 1 207 ? -6.508 26.781 24.625 1 63.56 207 ILE B O 1
ATOM 4163 N N . ASN B 1 208 ? -8.078 25.188 24.469 1 58.53 208 ASN B N 1
ATOM 4164 C CA . ASN B 1 208 ? -8.578 25.781 23.219 1 58.53 208 ASN B CA 1
ATOM 4165 C C . ASN B 1 208 ? -9.125 27.188 23.438 1 58.53 208 ASN B C 1
ATOM 4167 O O . ASN B 1 208 ? -8.867 28.078 22.641 1 58.53 208 ASN B O 1
ATOM 4171 N N . GLY B 1 209 ? -9.945 27.328 24.375 1 62.31 209 GLY B N 1
ATOM 4172 C CA . GLY B 1 209 ? -10.445 28.641 24.719 1 62.31 209 GLY B CA 1
ATOM 4173 C C . GLY B 1 209 ? -9.344 29.656 24.969 1 62.31 209 GLY B C 1
ATOM 4174 O O . GLY B 1 209 ? -9.438 30.812 24.547 1 62.31 209 GLY B O 1
ATOM 4175 N N . ILE B 1 210 ? -8.352 29.125 25.531 1 71.88 210 ILE B N 1
ATOM 4176 C CA . ILE B 1 210 ? -7.234 30.016 25.859 1 71.88 210 ILE B CA 1
ATOM 4177 C C . ILE B 1 210 ? -6.508 30.422 24.578 1 71.88 210 ILE B C 1
ATOM 4179 O O . ILE B 1 210 ? -6.219 31.594 24.359 1 71.88 210 ILE B O 1
ATOM 4183 N N . VAL B 1 211 ? -6.348 29.469 23.75 1 65.5 211 VAL B N 1
ATOM 4184 C CA . VAL B 1 211 ? -5.609 29.734 22.531 1 65.5 211 VAL B CA 1
ATOM 4185 C C . VAL B 1 211 ? -6.41 30.688 21.641 1 65.5 211 VAL B C 1
ATOM 4187 O O . VAL B 1 211 ? -5.855 31.609 21.047 1 65.5 211 VAL B O 1
ATOM 4190 N N . ASP B 1 212 ? -7.695 30.484 21.562 1 62.59 212 ASP B N 1
ATOM 4191 C CA . ASP B 1 212 ? -8.57 31.375 20.828 1 62.59 212 ASP B CA 1
ATOM 4192 C C . ASP B 1 212 ? -8.508 32.812 21.375 1 62.59 212 ASP B C 1
ATOM 4194 O O . ASP B 1 212 ? -8.422 33.75 20.625 1 62.59 212 ASP B O 1
ATOM 4198 N N . ARG B 1 213 ? -8.609 32.844 22.609 1 68.81 213 ARG B N 1
ATOM 4199 C CA . ARG B 1 213 ? -8.531 34.125 23.266 1 68.81 213 ARG B CA 1
ATOM 4200 C C . ARG B 1 213 ? -7.211 34.844 22.938 1 68.81 213 ARG B C 1
ATOM 4202 O O . ARG B 1 213 ? -7.191 36.031 22.656 1 68.81 213 ARG B O 1
ATOM 4209 N N . ILE B 1 214 ? -6.195 34.062 23.047 1 70.62 214 ILE B N 1
ATOM 4210 C CA . ILE B 1 214 ? -4.875 34.625 22.766 1 70.62 214 ILE B CA 1
ATOM 4211 C C . ILE B 1 214 ? -4.797 35.094 21.328 1 70.62 214 ILE B C 1
ATOM 4213 O O . ILE B 1 214 ? -4.32 36.188 21.047 1 70.62 214 ILE B O 1
ATOM 4217 N N . THR B 1 215 ? -5.391 34.344 20.484 1 64 215 THR B N 1
ATOM 4218 C CA . THR B 1 215 ? -5.258 34.625 19.047 1 64 215 THR B CA 1
ATOM 4219 C C . THR B 1 215 ? -6.152 35.781 18.641 1 64 215 THR B C 1
ATOM 4221 O O . THR B 1 215 ? -5.773 36.594 17.797 1 64 215 THR B O 1
ATOM 4224 N N . ARG B 1 216 ? -7.266 35.844 19.234 1 64.62 216 ARG B N 1
ATOM 4225 C CA . ARG B 1 216 ? -8.211 36.906 18.891 1 64.62 216 ARG B CA 1
ATOM 4226 C C . ARG B 1 216 ? -7.738 38.25 19.406 1 64.62 216 ARG B C 1
ATOM 4228 O O . ARG B 1 216 ? -8.023 39.281 18.812 1 64.62 216 ARG B O 1
ATOM 4235 N N . ASN B 1 217 ? -7.023 38.188 20.516 1 74.81 217 ASN B N 1
ATOM 4236 C CA . ASN B 1 217 ? -6.629 39.438 21.156 1 74.81 217 ASN B CA 1
ATOM 4237 C C . ASN B 1 217 ? -5.117 39.531 21.344 1 74.81 217 ASN B C 1
ATOM 4239 O O . ASN B 1 217 ? -4.633 39.969 22.391 1 74.81 217 ASN B O 1
ATOM 4243 N N . ILE B 1 218 ? -4.449 39.125 20.297 1 74.94 218 ILE B N 1
ATOM 4244 C CA . ILE B 1 218 ? -3.01 38.938 20.453 1 74.94 218 ILE B CA 1
ATOM 4245 C C . ILE B 1 218 ? -2.332 40.281 20.656 1 74.94 218 ILE B C 1
ATOM 4247 O O . ILE B 1 218 ? -1.285 40.375 21.312 1 74.94 218 ILE B O 1
ATOM 4251 N N . ALA B 1 219 ? -2.939 41.25 20.156 1 81.31 219 ALA B N 1
ATOM 4252 C CA . ALA B 1 219 ? -2.355 42.594 20.219 1 81.31 219 ALA B CA 1
ATOM 4253 C C . ALA B 1 219 ? -2.506 43.188 21.609 1 81.31 219 ALA B C 1
ATOM 4255 O O . ALA B 1 219 ? -1.8 44.156 21.969 1 81.31 219 ALA B O 1
ATOM 4256 N N . GLU B 1 220 ? -3.449 42.688 22.344 1 83 220 GLU B N 1
ATOM 4257 C CA . GLU B 1 220 ? -3.721 43.219 23.688 1 83 220 GLU B CA 1
ATOM 4258 C C . GLU B 1 220 ? -2.906 42.469 24.75 1 83 220 GLU B C 1
ATOM 4260 O O . GLU B 1 220 ? -2.461 41.344 24.516 1 83 220 GLU B O 1
ATOM 4265 N N . PRO B 1 221 ? -2.611 43.281 25.828 1 83.12 221 PRO B N 1
ATOM 4266 C CA . PRO B 1 221 ? -1.935 42.594 26.922 1 83.12 221 PRO B CA 1
ATOM 4267 C C . PRO B 1 221 ? -2.732 41.375 27.438 1 83.12 221 PRO B C 1
ATOM 4269 O O . PRO B 1 221 ? -3.953 41.469 27.594 1 83.12 221 PRO B O 1
ATOM 4272 N N . ILE B 1 222 ? -2.07 40.25 27.438 1 81.12 222 ILE B N 1
ATOM 4273 C CA . ILE B 1 222 ? -2.682 39.031 27.969 1 81.12 222 ILE B CA 1
ATOM 4274 C C . ILE B 1 222 ? -1.98 38.625 29.266 1 81.12 222 ILE B C 1
ATOM 4276 O O . ILE B 1 222 ? -0.76 38.469 29.281 1 81.12 222 ILE B O 1
ATOM 4280 N N . SER B 1 223 ? -2.744 38.625 30.312 1 84.31 223 SER B N 1
ATOM 4281 C CA . SER B 1 223 ? -2.176 38.25 31.594 1 84.31 223 SER B CA 1
ATOM 4282 C C . SER B 1 223 ? -2.57 36.812 31.953 1 84.31 223 SER B C 1
ATOM 4284 O O . SER B 1 223 ? -3.723 36.406 31.766 1 84.31 223 SER B O 1
ATOM 4286 N N . MET B 1 224 ? -1.553 36.125 32.406 1 86.06 224 MET B N 1
ATOM 4287 C CA . MET B 1 224 ? -1.802 34.75 32.875 1 86.06 224 MET B CA 1
ATOM 4288 C C . MET B 1 224 ? -2.859 34.75 33.969 1 86.06 224 MET B C 1
ATOM 4290 O O . MET B 1 224 ? -3.701 33.844 34.031 1 86.06 224 MET B O 1
ATOM 4294 N N . GLN B 1 225 ? -2.822 35.781 34.719 1 88.06 225 GLN B N 1
ATOM 4295 C CA . GLN B 1 225 ? -3.762 35.906 35.844 1 88.06 225 GLN B CA 1
ATOM 4296 C C . GLN B 1 225 ? -5.199 35.969 35.344 1 88.06 225 GLN B C 1
ATOM 4298 O O . GLN B 1 225 ? -6.094 35.344 35.875 1 88.06 225 GLN B O 1
ATOM 4303 N N . GLU B 1 226 ? -5.352 36.812 34.406 1 86.06 226 GLU B N 1
ATOM 4304 C CA . GLU B 1 226 ? -6.688 37 33.844 1 86.06 226 GLU B CA 1
ATOM 4305 C C . GLU B 1 226 ? -7.211 35.719 33.219 1 86.06 226 GLU B C 1
ATOM 4307 O O . GLU B 1 226 ? -8.359 35.312 33.469 1 86.06 226 GLU B O 1
ATOM 4312 N N . VAL B 1 227 ? -6.301 35.031 32.531 1 84 227 VAL B N 1
ATOM 4313 C CA . VAL B 1 227 ? -6.691 33.781 31.859 1 84 227 VAL B CA 1
ATOM 4314 C C . VAL B 1 227 ? -6.957 32.688 32.906 1 84 227 VAL B C 1
ATOM 4316 O O . VAL B 1 227 ? -7.93 31.953 32.781 1 84 227 VAL B O 1
ATOM 4319 N N . ALA B 1 228 ? -6.121 32.625 33.875 1 87.5 228 ALA B N 1
ATOM 4320 C CA . ALA B 1 228 ? -6.281 31.656 34.969 1 87.5 228 ALA B CA 1
ATOM 4321 C C . ALA B 1 228 ? -7.605 31.859 35.688 1 87.5 228 ALA B C 1
ATOM 4323 O O . ALA B 1 228 ? -8.336 30.906 35.938 1 87.5 228 ALA B O 1
ATOM 4324 N N . THR B 1 229 ? -7.891 33.125 35.969 1 86.88 229 THR B N 1
ATOM 4325 C CA . THR B 1 229 ? -9.117 33.469 36.688 1 86.88 229 THR B CA 1
ATOM 4326 C C . THR B 1 229 ? -10.344 33.062 35.875 1 86.88 229 THR B C 1
ATOM 4328 O O . THR B 1 229 ? -11.328 32.562 36.406 1 86.88 229 THR B O 1
ATOM 4331 N N . GLU B 1 230 ? -10.242 33.281 34.625 1 80.88 230 GLU B N 1
ATOM 4332 C CA . GLU B 1 230 ? -11.336 32.938 33.719 1 80.88 230 GLU B CA 1
ATOM 4333 C C . GLU B 1 230 ? -11.602 31.438 33.719 1 80.88 230 GLU B C 1
ATOM 4335 O O . GLU B 1 230 ? -12.734 31 33.531 1 80.88 230 GLU B O 1
ATOM 4340 N N . LEU B 1 231 ? -10.57 30.703 34.031 1 78.5 231 LEU B N 1
ATOM 4341 C CA . LEU B 1 231 ? -10.688 29.25 34.031 1 78.5 231 LEU B CA 1
ATOM 4342 C C . LEU B 1 231 ? -10.891 28.703 35.438 1 78.5 231 LEU B C 1
ATOM 4344 O O . LEU B 1 231 ? -10.898 27.5 35.656 1 78.5 231 LEU B O 1
ATOM 4348 N N . GLY B 1 232 ? -10.984 29.641 36.375 1 83.25 232 GLY B N 1
ATOM 4349 C CA . GLY B 1 232 ? -11.195 29.266 37.781 1 83.25 232 GLY B CA 1
ATOM 4350 C C . GLY B 1 232 ? -9.977 28.609 38.406 1 83.25 232 GLY B C 1
ATOM 4351 O O . GLY B 1 232 ? -10.109 27.75 39.281 1 83.25 232 GLY B O 1
ATOM 4352 N N . MET B 1 233 ? -8.891 28.969 37.906 1 85.88 233 MET B N 1
ATOM 4353 C CA . MET B 1 233 ? -7.652 28.391 38.438 1 85.88 233 MET B CA 1
ATOM 4354 C C . MET B 1 233 ? -6.781 29.469 39.062 1 85.88 233 MET B C 1
ATOM 4356 O O . MET B 1 233 ? -6.902 30.641 38.719 1 85.88 233 MET B O 1
ATOM 4360 N N . SER B 1 234 ? -6.02 29.016 40.062 1 91 234 SER B N 1
ATOM 4361 C CA . SER B 1 234 ? -4.926 29.875 40.469 1 91 234 SER B CA 1
ATOM 4362 C C . SER B 1 234 ? -3.857 29.984 39.375 1 91 234 SER B C 1
ATOM 4364 O O . SER B 1 234 ? -3.791 29.141 38.5 1 91 234 SER B O 1
ATOM 4366 N N . GLU B 1 235 ? -3.074 31.062 39.438 1 89.88 235 GLU B N 1
ATOM 4367 C CA . GLU B 1 235 ? -2.004 31.234 38.469 1 89.88 235 GLU B CA 1
ATOM 4368 C C . GLU B 1 235 ? -1.041 30.062 38.469 1 89.88 235 GLU B C 1
ATOM 4370 O O . GLU B 1 235 ? -0.576 29.625 37.406 1 89.88 235 GLU B O 1
ATOM 4375 N N . SER B 1 236 ? -0.784 29.578 39.688 1 91.44 236 SER B N 1
ATOM 4376 C CA . SER B 1 236 ? 0.141 28.469 39.844 1 91.44 236 SER B CA 1
ATOM 4377 C C . SER B 1 236 ? -0.43 27.188 39.219 1 91.44 236 SER B C 1
ATOM 4379 O O . SER B 1 236 ? 0.274 26.484 38.5 1 91.44 236 SER B O 1
ATOM 4381 N N . ARG B 1 237 ? -1.633 26.859 39.469 1 88.81 237 ARG B N 1
ATOM 4382 C CA . ARG B 1 237 ? -2.293 25.703 38.906 1 88.81 237 ARG B CA 1
ATOM 4383 C C . ARG B 1 237 ? -2.398 25.828 37.375 1 88.81 237 ARG B C 1
ATOM 4385 O O . ARG B 1 237 ? -2.193 24.859 36.656 1 88.81 237 ARG B O 1
ATOM 4392 N N . PHE B 1 238 ? -2.709 27.047 36.969 1 88.25 238 PHE B N 1
ATOM 4393 C CA . PHE B 1 238 ? -2.82 27.297 35.531 1 88.25 238 PHE B CA 1
ATOM 4394 C C . PHE B 1 238 ? -1.48 27.078 34.844 1 88.25 238 PHE B C 1
ATOM 4396 O O . PHE B 1 238 ? -1.42 26.469 33.781 1 88.25 238 PHE B O 1
ATOM 4403 N N . SER B 1 239 ? -0.493 27.625 35.406 1 87.75 239 SER B N 1
ATOM 4404 C CA . SER B 1 239 ? 0.839 27.5 34.812 1 87.75 239 SER B CA 1
ATOM 4405 C C . SER B 1 239 ? 1.231 26.047 34.625 1 87.75 239 SER B C 1
ATOM 4407 O O . SER B 1 239 ? 1.72 25.656 33.562 1 87.75 239 SER B O 1
ATOM 4409 N N . ARG B 1 240 ? 0.982 25.203 35.562 1 83 240 ARG B N 1
ATOM 4410 C CA . ARG B 1 240 ? 1.307 23.781 35.469 1 83 240 ARG B CA 1
ATOM 4411 C C . ARG B 1 240 ? 0.439 23.078 34.438 1 83 240 ARG B C 1
ATOM 4413 O O . ARG B 1 240 ? 0.939 22.297 33.625 1 83 240 ARG B O 1
ATOM 4420 N N . PHE B 1 241 ? -0.78 23.453 34.562 1 75.94 241 PHE B N 1
ATOM 4421 C CA . PHE B 1 241 ? -1.753 22.891 33.625 1 75.94 241 PHE B CA 1
ATOM 4422 C C . PHE B 1 241 ? -1.372 23.203 32.188 1 75.94 241 PHE B C 1
ATOM 4424 O O . PHE B 1 241 ? -1.357 22.328 31.344 1 75.94 241 PHE B O 1
ATOM 4431 N N . PHE B 1 242 ? -1.09 24.5 31.922 1 79.06 242 PHE B N 1
ATOM 4432 C CA . PHE B 1 242 ? -0.79 24.969 30.578 1 79.06 242 PHE B CA 1
ATOM 4433 C C . PHE B 1 242 ? 0.492 24.328 30.047 1 79.06 242 PHE B C 1
ATOM 4435 O O . PHE B 1 242 ? 0.548 23.906 28.906 1 79.06 242 PHE B O 1
ATOM 4442 N N . ARG B 1 243 ? 1.426 24.203 30.875 1 75.81 243 ARG B N 1
ATOM 4443 C CA . ARG B 1 243 ? 2.699 23.609 30.484 1 75.81 243 ARG B CA 1
ATOM 4444 C C . ARG B 1 243 ? 2.533 22.125 30.156 1 75.81 243 ARG B C 1
ATOM 4446 O O . ARG B 1 243 ? 3.111 21.641 29.188 1 75.81 243 ARG B O 1
ATOM 4453 N N . ARG B 1 244 ? 1.808 21.547 30.922 1 69.56 244 ARG B N 1
ATOM 4454 C CA . ARG B 1 244 ? 1.56 20.141 30.688 1 69.56 244 ARG B CA 1
ATOM 4455 C C . ARG B 1 244 ? 0.797 19.922 29.391 1 69.56 244 ARG B C 1
ATOM 4457 O O . ARG B 1 244 ? 1.091 18.984 28.625 1 69.56 244 ARG B O 1
ATOM 4464 N N . ALA B 1 245 ? -0.088 20.844 29.203 1 65.12 245 ALA B N 1
ATOM 4465 C CA . ALA B 1 245 ? -0.984 20.703 28.062 1 65.12 245 ALA B CA 1
ATOM 4466 C C . ALA B 1 245 ? -0.281 21.094 26.766 1 65.12 245 ALA B C 1
ATOM 4468 O O . ALA B 1 245 ? -0.544 20.516 25.703 1 65.12 245 ALA B O 1
ATOM 4469 N N . THR B 1 246 ? 0.565 22.125 26.844 1 65.19 246 THR B N 1
ATOM 4470 C CA . THR B 1 246 ? 1.1 22.688 25.609 1 65.19 246 THR B CA 1
ATOM 4471 C C . THR B 1 246 ? 2.594 22.406 25.484 1 65.19 246 THR B C 1
ATOM 4473 O O . THR B 1 246 ? 3.176 22.562 24.406 1 65.19 246 THR B O 1
ATOM 4476 N N . GLY B 1 247 ? 3.135 22.016 26.562 1 65.5 247 GLY B N 1
ATOM 4477 C CA . GLY B 1 247 ? 4.574 21.812 26.594 1 65.5 247 GLY B CA 1
ATOM 4478 C C . GLY B 1 247 ? 5.355 23.094 26.766 1 65.5 247 GLY B C 1
ATOM 4479 O O . GLY B 1 247 ? 6.586 23.078 26.859 1 65.5 247 GLY B O 1
ATOM 4480 N N . ASN B 1 248 ? 4.688 24.219 26.781 1 70.94 248 ASN B N 1
ATOM 4481 C CA . ASN B 1 248 ? 5.301 25.531 26.938 1 70.94 248 ASN B CA 1
ATOM 4482 C C . ASN B 1 248 ? 4.711 26.297 28.125 1 70.94 248 ASN B C 1
ATOM 4484 O O . ASN B 1 248 ? 3.598 26 28.562 1 70.94 248 ASN B O 1
ATOM 4488 N N . SER B 1 249 ? 5.516 27.203 28.688 1 82.44 249 SER B N 1
ATOM 4489 C CA . SER B 1 249 ? 4.898 28.172 29.594 1 82.44 249 SER B CA 1
ATOM 4490 C C . SER B 1 249 ? 3.914 29.062 28.844 1 82.44 249 SER B C 1
ATOM 4492 O O . SER B 1 249 ? 3.998 29.203 27.625 1 82.44 249 SER B O 1
ATOM 4494 N N . PHE B 1 250 ? 3.012 29.609 29.625 1 82.44 250 PHE B N 1
ATOM 4495 C CA . PHE B 1 250 ? 2.029 30.516 29.031 1 82.44 250 PHE B CA 1
ATOM 4496 C C . PHE B 1 250 ? 2.719 31.672 28.328 1 82.44 250 PHE B C 1
ATOM 4498 O O . PHE B 1 250 ? 2.379 32 27.188 1 82.44 250 PHE B O 1
ATOM 4505 N N . THR B 1 251 ? 3.689 32.25 28.953 1 84.25 251 THR B N 1
ATOM 4506 C CA . THR B 1 251 ? 4.41 33.375 28.406 1 84.25 251 THR B CA 1
ATOM 4507 C C . THR B 1 251 ? 5.137 33 27.125 1 84.25 251 THR B C 1
ATOM 4509 O O . THR B 1 251 ? 5.105 33.75 26.141 1 84.25 251 THR B O 1
ATOM 4512 N N . ASP B 1 252 ? 5.73 31.812 27.172 1 81.69 252 ASP B N 1
ATOM 4513 C CA . ASP B 1 252 ? 6.441 31.344 25.984 1 81.69 252 ASP B CA 1
ATOM 4514 C C . ASP B 1 252 ? 5.477 31.109 24.828 1 81.69 252 ASP B C 1
ATOM 4516 O O . ASP B 1 252 ? 5.781 31.438 23.688 1 81.69 252 ASP B O 1
ATOM 4520 N N . PHE B 1 253 ? 4.406 30.562 25.203 1 79.94 253 PHE B N 1
ATOM 4521 C CA . PHE B 1 253 ? 3.4 30.281 24.188 1 79.94 253 PHE B CA 1
ATOM 4522 C C . PHE B 1 253 ? 2.906 31.578 23.562 1 79.94 253 PHE B C 1
ATOM 4524 O O . PHE B 1 253 ? 2.83 31.688 22.328 1 79.94 253 PHE B O 1
ATOM 4531 N N . VAL B 1 254 ? 2.551 32.531 24.391 1 82.75 254 VAL B N 1
ATOM 4532 C CA . VAL B 1 254 ? 2.072 33.844 23.906 1 82.75 254 VAL B CA 1
ATOM 4533 C C . VAL B 1 254 ? 3.133 34.469 23.016 1 82.75 254 VAL B C 1
ATOM 4535 O O . VAL B 1 254 ? 2.822 35 21.938 1 82.75 254 VAL B O 1
ATOM 4538 N N . ASN B 1 255 ? 4.328 34.375 23.438 1 85.06 255 ASN B N 1
ATOM 4539 C CA . ASN B 1 255 ? 5.41 34.969 22.656 1 85.06 255 ASN B CA 1
ATOM 4540 C C . ASN B 1 255 ? 5.559 34.281 21.297 1 85.06 255 ASN B C 1
ATOM 4542 O O . ASN B 1 255 ? 5.785 34.938 20.281 1 85.06 255 ASN B O 1
ATOM 4546 N N . ARG B 1 256 ? 5.418 33.031 21.359 1 81.06 256 ARG B N 1
ATOM 4547 C CA . ARG B 1 256 ? 5.543 32.281 20.109 1 81.06 256 ARG B CA 1
ATOM 4548 C C . ARG B 1 256 ? 4.426 32.656 19.141 1 81.06 256 ARG B C 1
ATOM 4550 O O . ARG B 1 256 ? 4.668 32.812 17.938 1 81.06 256 ARG B O 1
ATOM 4557 N N . VAL B 1 257 ? 3.258 32.688 19.703 1 77.5 257 VAL B N 1
ATOM 4558 C CA . VAL B 1 257 ? 2.123 33.062 18.859 1 77.5 257 VAL B CA 1
ATOM 4559 C C . VAL B 1 257 ? 2.344 34.469 18.297 1 77.5 257 VAL B C 1
ATOM 4561 O O . VAL B 1 257 ? 2.105 34.719 17.109 1 77.5 257 VAL B O 1
ATOM 4564 N N . ARG B 1 258 ? 2.783 35.344 19.125 1 83.69 258 ARG B N 1
ATOM 4565 C CA . ARG B 1 258 ? 3.031 36.688 18.703 1 83.69 258 ARG B CA 1
ATOM 4566 C C . ARG B 1 258 ? 4.121 36.75 17.641 1 83.69 258 ARG B C 1
ATOM 4568 O O . ARG B 1 258 ? 3.98 37.438 16.625 1 83.69 258 ARG B O 1
ATOM 4575 N N . ILE B 1 259 ? 5.168 36 17.875 1 86.19 259 ILE B N 1
ATOM 4576 C CA . ILE B 1 259 ? 6.277 36 16.922 1 86.19 259 ILE B CA 1
ATOM 4577 C C . ILE B 1 259 ? 5.828 35.375 15.602 1 86.19 259 ILE B C 1
ATOM 4579 O O . ILE B 1 259 ? 6.172 35.906 14.531 1 86.19 259 ILE B O 1
ATOM 4583 N N . ASN B 1 260 ? 5.117 34.375 15.719 1 78.38 260 ASN B N 1
ATOM 4584 C CA . ASN B 1 260 ? 4.59 33.781 14.492 1 78.38 260 ASN B CA 1
ATOM 4585 C C . ASN B 1 260 ? 3.682 34.719 13.742 1 78.38 260 ASN B C 1
ATOM 4587 O O . ASN B 1 260 ? 3.727 34.812 12.516 1 78.38 260 ASN B O 1
ATOM 4591 N N . SER B 1 261 ? 2.875 35.406 14.461 1 77.5 261 SER B N 1
ATOM 4592 C CA . SER B 1 261 ? 2.035 36.469 13.859 1 77.5 261 SER B CA 1
ATOM 4593 C C . SER B 1 261 ? 2.881 37.562 13.219 1 77.5 261 SER B C 1
ATOM 4595 O O . SER B 1 261 ? 2.545 38.031 12.141 1 77.5 261 SER B O 1
ATOM 4597 N N . ALA B 1 262 ? 3.906 37.875 13.891 1 84.5 262 ALA B N 1
ATOM 4598 C CA . ALA B 1 262 ? 4.82 38.844 13.336 1 84.5 262 ALA B CA 1
ATOM 4599 C C . ALA B 1 262 ? 5.414 38.375 12.016 1 84.5 262 ALA B C 1
ATOM 4601 O O . ALA B 1 262 ? 5.5 39.125 11.047 1 84.5 262 ALA B O 1
ATOM 4602 N N . CYS B 1 263 ? 5.82 37.156 12.016 1 78.62 263 CYS B N 1
ATOM 4603 C CA . CYS B 1 263 ? 6.383 36.562 10.805 1 78.62 263 CYS B CA 1
ATOM 4604 C C . CYS B 1 263 ? 5.398 36.656 9.641 1 78.62 263 CYS B C 1
ATOM 4606 O O . CYS B 1 263 ? 5.781 37 8.523 1 78.62 263 CYS B O 1
ATOM 4608 N N . HIS B 1 264 ? 4.227 36.469 9.906 1 72 264 HIS B N 1
ATOM 4609 C CA . HIS B 1 264 ? 3.182 36.562 8.898 1 72 264 HIS B CA 1
ATOM 4610 C C . HIS B 1 264 ? 3.076 37.969 8.336 1 72 264 HIS B C 1
ATOM 4612 O O . HIS B 1 264 ? 3.02 38.156 7.121 1 72 264 HIS B O 1
ATOM 4618 N N . LEU B 1 265 ? 3.066 38.875 9.211 1 77.06 265 LEU B N 1
ATOM 4619 C CA . LEU B 1 265 ? 2.963 40.25 8.805 1 77.06 265 LEU B CA 1
ATOM 4620 C C . LEU B 1 265 ? 4.211 40.688 8.039 1 77.06 265 LEU B C 1
ATOM 4622 O O . LEU B 1 265 ? 4.117 41.438 7.07 1 77.06 265 LEU B O 1
ATOM 4626 N N . LEU B 1 266 ? 5.328 40.156 8.445 1 80.75 266 LEU B N 1
ATOM 4627 C CA . LEU B 1 266 ? 6.582 40.5 7.785 1 80.75 266 LEU B CA 1
ATOM 4628 C C . LEU B 1 266 ? 6.594 39.969 6.352 1 80.75 266 LEU B C 1
ATOM 4630 O O . LEU B 1 266 ? 7.188 40.594 5.465 1 80.75 266 LEU B O 1
ATOM 4634 N N . MET B 1 267 ? 5.938 38.844 6.211 1 71.88 267 MET B N 1
ATOM 4635 C CA . MET B 1 267 ? 5.91 38.219 4.895 1 71.88 267 MET B CA 1
ATOM 4636 C C . MET B 1 267 ? 4.848 38.844 4.008 1 71.88 267 MET B C 1
ATOM 4638 O O . MET B 1 267 ? 5.02 38.938 2.791 1 71.88 267 MET B O 1
ATOM 4642 N N . GLN B 1 268 ? 3.799 39.375 4.598 1 66.5 268 GLN B N 1
ATOM 4643 C CA . GLN B 1 268 ? 2.619 39.688 3.805 1 66.5 268 GLN B CA 1
ATOM 4644 C C . GLN B 1 268 ? 2.451 41.219 3.668 1 66.5 268 GLN B C 1
ATOM 4646 O O . GLN B 1 268 ? 1.688 41.688 2.822 1 66.5 268 GLN B O 1
ATOM 4651 N N . THR B 1 269 ? 3.102 41.938 4.508 1 75.88 269 THR B N 1
ATOM 4652 C CA . THR B 1 269 ? 2.914 43.406 4.508 1 75.88 269 THR B CA 1
ATOM 4653 C C . THR B 1 269 ? 4.258 44.125 4.391 1 75.88 269 THR B C 1
ATOM 4655 O O . THR B 1 269 ? 5.312 43.5 4.488 1 75.88 269 THR B O 1
ATOM 4658 N N . ASP B 1 270 ? 4.113 45.406 4.105 1 83.75 270 ASP B N 1
ATOM 4659 C CA . ASP B 1 270 ? 5.305 46.25 4.09 1 83.75 270 ASP B CA 1
ATOM 4660 C C . ASP B 1 270 ? 5.367 47.125 5.34 1 83.75 270 ASP B C 1
ATOM 4662 O O . ASP B 1 270 ? 5.996 48.188 5.328 1 83.75 270 ASP B O 1
ATOM 4666 N N . HIS B 1 271 ? 4.672 46.781 6.379 1 89.94 271 HIS B N 1
ATOM 4667 C CA . HIS B 1 271 ? 4.684 47.562 7.613 1 89.94 271 HIS B CA 1
ATOM 4668 C C . HIS B 1 271 ? 6.078 47.594 8.227 1 89.94 271 HIS B C 1
ATOM 4670 O O . HIS B 1 271 ? 6.855 46.656 8.078 1 89.94 271 HIS B O 1
ATOM 4676 N N . T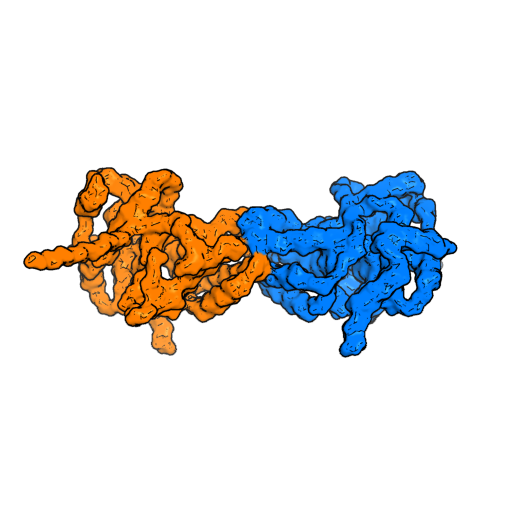YR B 1 272 ? 6.328 48.75 8.883 1 93.12 272 TYR B N 1
ATOM 4677 C CA . TYR B 1 272 ? 7.598 48.844 9.594 1 93.12 272 TYR B CA 1
ATOM 4678 C C . TYR B 1 272 ? 7.668 47.812 10.711 1 93.12 272 TYR B C 1
ATOM 4680 O O . TYR B 1 272 ? 6.66 47.5 11.359 1 93.12 272 TYR B O 1
ATOM 4688 N N . VAL B 1 273 ? 8.844 47.344 11.008 1 93.56 273 VAL B N 1
ATOM 4689 C CA . VAL B 1 273 ? 9.07 46.312 12.023 1 93.56 273 VAL B CA 1
ATOM 4690 C C . VAL B 1 273 ? 8.547 46.781 13.375 1 93.56 273 VAL B C 1
ATOM 4692 O O . VAL B 1 273 ? 7.957 46.031 14.125 1 93.56 273 VAL B O 1
ATOM 4695 N N . THR B 1 274 ? 8.781 48.094 13.57 1 93.69 274 THR B N 1
ATOM 4696 C CA . THR B 1 274 ? 8.336 48.656 14.836 1 93.69 274 THR B CA 1
ATOM 4697 C C . THR B 1 274 ? 6.812 48.625 14.953 1 93.69 274 THR B C 1
ATOM 4699 O O . THR B 1 274 ? 6.277 48.344 16.031 1 93.69 274 THR B O 1
ATOM 4702 N N . ASP B 1 275 ? 6.133 48.906 13.891 1 94 275 ASP B N 1
ATOM 4703 C CA . ASP B 1 275 ? 4.676 48.844 13.883 1 94 275 ASP B CA 1
ATOM 4704 C C . ASP B 1 275 ? 4.188 47.406 14.102 1 94 275 ASP B C 1
ATOM 4706 O O . ASP B 1 275 ? 3.24 47.188 14.852 1 94 275 ASP B O 1
ATOM 4710 N N . ILE B 1 276 ? 4.852 46.5 13.453 1 93.31 276 ILE B N 1
ATOM 4711 C CA . ILE B 1 276 ? 4.496 45.094 13.562 1 93.31 276 ILE B CA 1
ATOM 4712 C C . ILE B 1 276 ? 4.684 44.625 15.008 1 93.31 276 ILE B C 1
ATOM 4714 O O . ILE B 1 276 ? 3.848 43.875 15.539 1 93.31 276 ILE B O 1
ATOM 4718 N N . CYS B 1 277 ? 5.73 45.062 15.57 1 93.88 277 CYS B N 1
ATOM 4719 C CA . CYS B 1 277 ? 6.012 44.75 16.969 1 93.88 277 CYS B CA 1
ATOM 4720 C C . CYS B 1 277 ? 4.805 45.062 17.844 1 93.88 277 CYS B C 1
ATOM 4722 O O . CYS B 1 277 ? 4.355 44.219 18.625 1 93.88 277 CYS B O 1
ATOM 4724 N N . HIS B 1 278 ? 4.211 46.188 17.641 1 91.38 278 HIS B N 1
ATOM 4725 C CA . HIS B 1 278 ? 3.088 46.656 18.453 1 91.38 278 HIS B CA 1
ATOM 4726 C C . HIS B 1 278 ? 1.795 45.969 18.031 1 91.38 278 HIS B C 1
ATOM 4728 O O . HIS B 1 278 ? 0.943 45.656 18.875 1 91.38 278 HIS B O 1
ATOM 4734 N N . GLN B 1 279 ? 1.729 45.688 16.812 1 89.5 279 GLN B N 1
ATOM 4735 C CA . GLN B 1 279 ? 0.531 45.062 16.266 1 89.5 279 GLN B CA 1
ATOM 4736 C C . GLN B 1 279 ? 0.362 43.656 16.812 1 89.5 279 GLN B C 1
ATOM 4738 O O . GLN B 1 279 ? -0.763 43.188 16.984 1 89.5 279 GLN B O 1
ATOM 4743 N N . VAL B 1 280 ? 1.497 43.094 17.109 1 88.62 280 VAL B N 1
ATOM 4744 C CA . VAL B 1 280 ? 1.402 41.719 17.547 1 88.62 280 VAL B CA 1
ATOM 4745 C C . VAL B 1 280 ? 1.453 41.656 19.078 1 88.62 280 VAL B C 1
ATOM 4747 O O . VAL B 1 280 ? 1.45 40.562 19.656 1 88.62 280 VAL B O 1
ATOM 4750 N N . GLY B 1 281 ? 1.558 42.75 19.75 1 90.44 281 GLY B N 1
ATOM 4751 C CA . GLY B 1 281 ? 1.281 42.75 21.172 1 90.44 281 GLY B CA 1
ATOM 4752 C C . GLY B 1 281 ? 2.52 43 22.016 1 90.44 281 GLY B C 1
ATOM 4753 O O . GLY B 1 281 ? 2.459 42.938 23.25 1 90.44 281 GLY B O 1
ATOM 4754 N N . PHE B 1 282 ? 3.635 43.25 21.391 1 92.06 282 PHE B N 1
ATOM 4755 C CA . PHE B 1 282 ? 4.809 43.625 22.172 1 92.06 282 PHE B CA 1
ATOM 4756 C C . PHE B 1 282 ? 4.777 45.125 22.516 1 92.06 282 PHE B C 1
ATOM 4758 O O . PHE B 1 282 ? 4.352 45.938 21.688 1 92.06 282 PHE B O 1
ATOM 4765 N N . ASN B 1 283 ? 5.168 45.406 23.734 1 88.5 283 ASN B N 1
ATOM 4766 C CA . ASN B 1 283 ? 5.191 46.781 24.156 1 88.5 283 ASN B CA 1
ATOM 4767 C C . ASN B 1 283 ? 6.609 47.344 24.141 1 88.5 283 ASN B C 1
ATOM 4769 O O . ASN B 1 283 ? 6.816 48.531 24.422 1 88.5 283 ASN B O 1
ATOM 4773 N N . ASN B 1 284 ? 7.492 46.5 23.859 1 91.44 284 ASN B N 1
ATOM 4774 C CA . ASN B 1 284 ? 8.906 46.844 23.844 1 91.44 284 ASN B CA 1
ATOM 4775 C C . ASN B 1 284 ? 9.633 46.219 22.672 1 91.44 284 ASN B C 1
ATOM 4777 O O . ASN B 1 284 ? 9.727 45 22.562 1 91.44 284 ASN B O 1
ATOM 4781 N N . VAL B 1 285 ? 10.273 47.188 21.812 1 93.06 285 VAL B N 1
ATOM 4782 C CA . VAL B 1 285 ? 10.906 46.719 20.578 1 93.06 285 VAL B CA 1
ATOM 4783 C C . VAL B 1 285 ? 12.133 45.875 20.906 1 93.06 285 VAL B C 1
ATOM 4785 O O . VAL B 1 285 ? 12.414 44.906 20.219 1 93.06 285 VAL B O 1
ATOM 4788 N N . ALA B 1 286 ? 12.758 46.281 21.938 1 93.25 286 ALA B N 1
ATOM 4789 C CA . ALA B 1 286 ? 13.93 45.5 22.344 1 93.25 286 ALA B CA 1
ATOM 4790 C C . ALA B 1 286 ? 13.539 44.094 22.734 1 93.25 286 ALA B C 1
ATOM 4792 O O . ALA B 1 286 ? 14.211 43.125 22.344 1 93.25 286 ALA B O 1
ATOM 4793 N N . ASN B 1 287 ? 12.492 44 23.484 1 93.5 287 ASN B N 1
ATOM 4794 C CA . ASN B 1 287 ? 11.984 42.688 23.875 1 93.5 287 ASN B CA 1
ATOM 4795 C C . ASN B 1 287 ? 11.508 41.875 22.656 1 93.5 287 ASN B C 1
ATOM 4797 O O . ASN B 1 287 ? 11.742 40.656 22.578 1 93.5 287 ASN B O 1
ATOM 4801 N N . PHE B 1 288 ? 10.844 42.531 21.75 1 95.38 288 PHE B N 1
ATOM 4802 C CA . PHE B 1 288 ? 10.391 41.906 20.5 1 95.38 288 PHE B CA 1
ATOM 4803 C C . PHE B 1 288 ? 11.562 41.344 19.719 1 95.38 288 PHE B C 1
ATOM 4805 O O . PHE B 1 288 ? 11.531 40.156 19.328 1 95.38 288 PHE B O 1
ATOM 4812 N N . ASN B 1 289 ? 12.539 42.125 19.547 1 93.12 289 ASN B N 1
ATOM 4813 C CA . ASN B 1 289 ? 13.695 41.688 18.766 1 93.12 289 ASN B CA 1
ATOM 4814 C C . ASN B 1 289 ? 14.406 40.5 19.438 1 93.12 289 ASN B C 1
ATOM 4816 O O . ASN B 1 289 ? 14.852 39.562 18.75 1 93.12 289 ASN B O 1
ATOM 4820 N N . ARG B 1 290 ? 14.445 40.562 20.688 1 93.44 290 ARG B N 1
ATOM 4821 C CA . ARG B 1 290 ? 15.094 39.5 21.438 1 93.44 290 ARG B CA 1
ATOM 4822 C C . ARG B 1 290 ? 14.328 38.188 21.297 1 93.44 290 ARG B C 1
ATOM 4824 O O . ARG B 1 290 ? 14.922 37.156 21.016 1 93.44 290 ARG B O 1
ATOM 4831 N N . ARG B 1 291 ? 13.055 38.25 21.5 1 91.44 291 ARG B N 1
ATOM 4832 C CA . ARG B 1 291 ? 12.219 37.062 21.422 1 91.44 291 ARG B CA 1
ATOM 4833 C C . ARG B 1 291 ? 12.18 36.5 19.984 1 91.44 291 ARG B C 1
ATOM 4835 O O . ARG B 1 291 ? 12.172 35.312 19.781 1 91.44 291 ARG B O 1
ATOM 4842 N N . PHE B 1 292 ? 12.133 37.375 19 1 91.88 292 PHE B N 1
ATOM 4843 C CA . PHE B 1 292 ? 12.148 37 17.594 1 91.88 292 PHE B CA 1
ATOM 4844 C C . PHE B 1 292 ? 13.43 36.25 17.25 1 91.88 292 PHE B C 1
ATOM 4846 O O . PHE B 1 292 ? 13.375 35.188 16.641 1 91.88 292 PHE B O 1
ATOM 4853 N N . LEU B 1 293 ? 14.492 36.781 17.719 1 89.62 293 LEU B N 1
ATOM 4854 C CA . LEU B 1 293 ? 15.781 36.125 17.484 1 89.62 293 LEU B CA 1
ATOM 4855 C C . LEU B 1 293 ? 15.836 34.781 18.172 1 89.62 293 LEU B C 1
ATOM 4857 O O . LEU B 1 293 ? 16.328 33.812 17.578 1 89.62 293 LEU B O 1
ATOM 4861 N N . GLU B 1 294 ? 15.352 34.688 19.344 1 86.69 294 GLU B N 1
ATOM 4862 C CA . GLU B 1 294 ? 15.352 33.438 20.109 1 86.69 294 GLU B CA 1
ATOM 4863 C C . GLU B 1 294 ? 14.508 32.344 19.406 1 86.69 294 GLU B C 1
ATOM 4865 O O . GLU B 1 294 ? 14.906 31.188 19.359 1 86.69 294 GLU B O 1
ATOM 4870 N N . ILE B 1 295 ? 13.438 32.75 18.891 1 79.81 295 ILE B N 1
ATOM 4871 C CA . ILE B 1 295 ? 12.461 31.812 18.359 1 79.81 295 ILE B CA 1
ATOM 4872 C C . ILE B 1 295 ? 12.781 31.5 16.906 1 79.81 295 ILE B C 1
ATOM 4874 O O . ILE B 1 295 ? 12.648 30.359 16.469 1 79.81 295 ILE B O 1
ATOM 4878 N N . LYS B 1 296 ? 13.25 32.469 16.094 1 78.12 296 LYS B N 1
ATOM 4879 C CA . LYS B 1 296 ? 13.398 32.312 14.656 1 78.12 296 LYS B CA 1
ATOM 4880 C C . LYS B 1 296 ? 14.867 32.219 14.258 1 78.12 296 LYS B C 1
ATOM 4882 O O . LYS B 1 296 ? 15.195 31.875 13.125 1 78.12 296 LYS B O 1
ATOM 4887 N N . GLY B 1 297 ? 15.727 32.531 15.156 1 81 297 GLY B N 1
ATOM 4888 C CA . GLY B 1 297 ? 17.156 32.438 14.906 1 81 297 GLY B CA 1
ATOM 4889 C C . GLY B 1 297 ? 17.688 33.594 14.055 1 81 297 GLY B C 1
ATOM 4890 O O . GLY B 1 297 ? 18.828 33.562 13.609 1 81 297 GLY B O 1
ATOM 4891 N N . MET B 1 298 ? 16.891 34.531 13.766 1 82.5 298 MET B N 1
ATOM 4892 C CA . MET B 1 298 ? 17.25 35.688 12.977 1 82.5 298 MET B CA 1
ATOM 4893 C C . MET B 1 298 ? 16.406 36.906 13.383 1 82.5 298 MET B C 1
ATOM 4895 O O . MET B 1 298 ? 15.43 36.781 14.117 1 82.5 298 MET B O 1
ATOM 4899 N N . THR B 1 299 ? 16.859 38.094 12.867 1 90.06 299 THR B N 1
ATOM 4900 C CA . THR B 1 299 ? 16.109 39.312 13.18 1 90.06 299 THR B CA 1
ATOM 4901 C C . THR B 1 299 ? 14.883 39.438 12.281 1 90.06 299 THR B C 1
ATOM 4903 O O . THR B 1 299 ? 14.812 38.812 11.227 1 90.06 299 THR B O 1
ATOM 4906 N N . PRO B 1 300 ? 13.906 40.25 12.797 1 91 300 PRO B N 1
ATOM 4907 C CA . PRO B 1 300 ? 12.734 40.469 11.945 1 91 300 PRO B CA 1
ATOM 4908 C C . PRO B 1 300 ? 13.102 41 10.562 1 91 300 PRO B C 1
ATOM 4910 O O . PRO B 1 300 ? 12.531 40.562 9.562 1 91 300 PRO B O 1
ATOM 4913 N N . THR B 1 301 ? 14.023 41.875 10.516 1 90.25 301 THR B N 1
ATOM 4914 C CA . THR B 1 301 ? 14.461 42.469 9.25 1 90.25 301 THR B CA 1
ATOM 4915 C C . THR B 1 301 ? 15.086 41.406 8.352 1 90.25 301 THR B C 1
ATOM 4917 O O . THR B 1 301 ? 14.82 41.344 7.152 1 90.25 301 THR B O 1
ATOM 4920 N N . GLU B 1 302 ? 15.906 40.562 8.883 1 85.94 302 GLU B N 1
ATOM 4921 C CA . GLU B 1 302 ? 16.516 39.469 8.141 1 85.94 302 GLU B CA 1
ATOM 4922 C C . GLU B 1 302 ? 15.461 38.5 7.652 1 85.94 302 GLU B C 1
ATOM 4924 O O . GLU B 1 302 ? 15.539 38 6.531 1 85.94 302 GLU B O 1
ATOM 4929 N N . PHE B 1 303 ? 14.555 38.219 8.547 1 83.56 303 PHE B N 1
ATOM 4930 C CA . PHE B 1 303 ? 13.461 37.312 8.195 1 83.56 303 PHE B CA 1
ATOM 4931 C C . PHE B 1 303 ? 12.695 37.844 6.984 1 83.56 303 PHE B C 1
ATOM 4933 O O . PHE B 1 303 ? 12.422 37.094 6.043 1 83.56 303 PHE B O 1
ATOM 4940 N N . ARG B 1 304 ? 12.352 39.062 7.004 1 82.56 304 ARG B N 1
ATOM 4941 C CA . ARG B 1 304 ? 11.633 39.688 5.891 1 82.56 304 ARG B CA 1
ATOM 4942 C C . ARG B 1 304 ? 12.445 39.594 4.605 1 82.56 304 ARG B C 1
ATOM 4944 O O . ARG B 1 304 ? 11.906 39.312 3.539 1 82.56 304 ARG B O 1
ATOM 4951 N N . ARG B 1 305 ? 13.633 39.844 4.641 1 80.25 305 ARG B N 1
ATOM 4952 C CA . ARG B 1 305 ? 14.508 39.75 3.475 1 80.25 305 ARG B CA 1
ATOM 4953 C C . ARG B 1 305 ? 14.516 38.344 2.881 1 80.25 305 ARG B C 1
ATOM 4955 O O . ARG B 1 305 ? 14.43 38.188 1.664 1 80.25 305 ARG B O 1
ATOM 4962 N N . GLN B 1 306 ? 14.633 37.438 3.75 1 72.81 306 GLN B N 1
ATOM 4963 C CA . GLN B 1 306 ? 14.664 36.062 3.305 1 72.81 306 GLN B CA 1
ATOM 4964 C C . GLN B 1 306 ? 13.328 35.656 2.709 1 72.81 306 GLN B C 1
ATOM 4966 O O . GLN B 1 306 ? 13.289 34.906 1.723 1 72.81 306 GLN B O 1
ATOM 4971 N N . ALA B 1 307 ? 12.344 36.031 3.354 1 64.56 307 ALA B N 1
ATOM 4972 C CA . ALA B 1 307 ? 11.008 35.719 2.857 1 64.56 307 ALA B CA 1
ATOM 4973 C C . ALA B 1 307 ? 10.773 36.344 1.48 1 64.56 307 ALA B C 1
ATOM 4975 O O . ALA B 1 307 ? 10.148 35.719 0.615 1 64.56 307 ALA B O 1
ATOM 4976 N N . ASP B 1 308 ? 11.141 37.531 1.328 1 63.78 308 ASP B N 1
ATOM 4977 C CA . ASP B 1 308 ? 11.047 38.188 0.04 1 63.78 308 ASP B CA 1
ATOM 4978 C C . ASP B 1 308 ? 11.805 37.438 -1.041 1 63.78 308 ASP B C 1
ATOM 4980 O O . ASP B 1 308 ? 11.359 37.344 -2.186 1 63.78 308 ASP B O 1
ATOM 4984 N N . THR B 1 309 ? 12.867 36.969 -0.661 1 56 309 THR B N 1
ATOM 4985 C CA . THR B 1 309 ? 13.656 36.188 -1.618 1 56 309 THR B CA 1
ATOM 4986 C C . THR B 1 309 ? 12.969 34.875 -1.954 1 56 309 THR B C 1
ATOM 4988 O O . THR B 1 309 ? 12.969 34.438 -3.111 1 56 309 THR B O 1
ATOM 4991 N N . ARG B 1 310 ? 12.586 34.375 -0.995 1 47.62 310 ARG B N 1
ATOM 4992 C CA . ARG B 1 310 ? 11.953 33.062 -1.195 1 47.62 310 ARG B CA 1
ATOM 4993 C C . ARG B 1 310 ? 10.633 33.219 -1.94 1 47.62 310 ARG B C 1
ATOM 4995 O O . ARG B 1 310 ? 10.312 32.375 -2.807 1 47.62 310 ARG B O 1
ATOM 5002 N N . PHE B 1 311 ? 9.773 34.094 -1.514 1 43.06 311 PHE B N 1
ATOM 5003 C CA . PHE B 1 311 ? 8.469 34.281 -2.141 1 43.06 311 PHE B CA 1
ATOM 5004 C C . PHE B 1 311 ? 8.539 35.344 -3.24 1 43.06 311 PHE B C 1
ATOM 5006 O O . PHE B 1 311 ? 7.684 35.375 -4.125 1 43.06 311 PHE B O 1
ATOM 5013 N N . GLY B 1 312 ? 9.281 36.312 -3.145 1 40.28 312 GLY B N 1
ATOM 5014 C CA . GLY B 1 312 ? 9.469 37.375 -4.137 1 40.28 312 GLY B CA 1
ATOM 5015 C C . GLY B 1 312 ? 10.102 36.875 -5.422 1 40.28 312 GLY B C 1
ATOM 5016 O O . GLY B 1 312 ? 10.078 37.562 -6.441 1 40.28 312 GLY B O 1
ATOM 5017 N N . GLY B 1 313 ? 10.938 35.875 -5.332 1 37.53 313 GLY B N 1
ATOM 5018 C CA . GLY B 1 313 ? 11.461 35.531 -6.641 1 37.53 313 GLY B CA 1
ATOM 5019 C C . GLY B 1 313 ? 10.375 35.125 -7.625 1 37.53 313 GLY B C 1
ATOM 5020 O O . GLY B 1 313 ? 10.664 34.844 -8.797 1 37.53 313 GLY B O 1
ATOM 5021 N N . ALA B 1 314 ? 9.242 34.781 -7.215 1 37.06 314 ALA B N 1
ATOM 5022 C CA . ALA B 1 314 ? 8.25 34.406 -8.219 1 37.06 314 ALA B CA 1
ATOM 5023 C C . ALA B 1 314 ? 7.711 35.625 -8.938 1 37.06 314 ALA B C 1
ATOM 5025 O O . ALA B 1 314 ? 7.133 35.531 -10.016 1 37.06 314 ALA B O 1
ATOM 5026 N N . LEU B 1 315 ? 7.617 36.781 -8.32 1 30.64 315 LEU B N 1
ATOM 5027 C CA . LEU B 1 315 ? 6.953 37.875 -9.008 1 30.64 315 LEU B CA 1
ATOM 5028 C C . LEU B 1 315 ? 7.879 38.5 -10.055 1 30.64 315 LEU B C 1
ATOM 5030 O O . LEU B 1 315 ? 7.434 39.281 -10.898 1 30.64 315 LEU B O 1
ATOM 5034 N N . GLN B 1 316 ? 9.188 38.5 -9.828 1 28.64 316 GLN B N 1
ATOM 5035 C CA . GLN B 1 316 ? 9.898 39.312 -10.781 1 28.64 316 GLN B CA 1
ATOM 5036 C C . GLN B 1 316 ? 10.07 38.625 -12.125 1 28.64 316 GLN B C 1
ATOM 5038 O O . GLN B 1 316 ? 10.383 39.25 -13.133 1 28.64 316 GLN B O 1
ATOM 5043 N N . HIS B 1 317 ? 10.133 37.281 -12.156 1 26.55 317 HIS B N 1
ATOM 5044 C CA . HIS B 1 317 ? 10.25 36.938 -13.57 1 26.55 317 HIS B CA 1
ATOM 5045 C C . HIS B 1 317 ? 8.875 36.75 -14.203 1 26.55 317 HIS B C 1
ATOM 5047 O O . HIS B 1 317 ? 7.945 36.25 -13.555 1 26.55 317 HIS B O 1
#

InterPro domains:
  IPR009057 Homedomain-like superfamily [SSF46689] (205-255)
  IPR009057 Homedomain-like superfamily [SSF46689] (257-307)
  IPR018060 AraC-like, DNA binding HTH domain [PF12833] (228-306)
  IPR018060 AraC-like, DNA binding HTH domain [PS01124] (208-306)
  IPR018060 AraC-like, DNA binding HTH domain [SM00342] (221-304)
  IPR018062 HTH domain AraC-type, conserved site [PS00041] (258-300)
  IPR037923 Transcription regulator HTH-like [SSF51215] (46-96)

Nearest PDB structures (foldseek):
  3oou-assembly1_A  TM=9.223E-01  e=3.763E-07  Listeria innocua
  6swi-assembly1_A  TM=9.385E-01  e=5.297E-07  Geobacillus 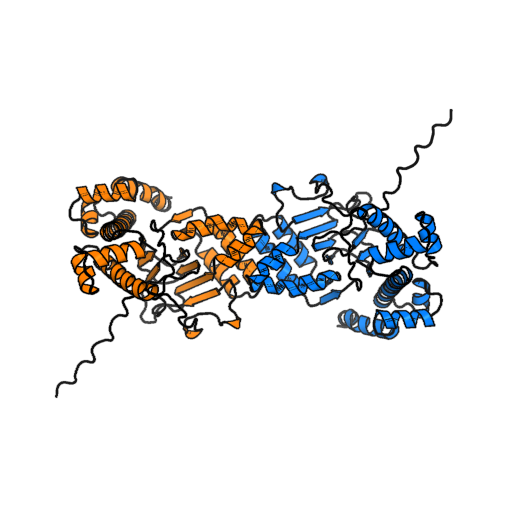stearothermophilus
  3lsg-assembly1_A  TM=9.433E-01  e=1.563E-06  Fusobacterium nucleatum subsp. nucleatum
  3oio-assembly1_A  TM=9.135E-01  e=2.329E-06  Chromobacterium violaceum
  3w6v-assembly1_A  TM=9.485E-01  e=2.273E-05  Streptomyces griseus

Secondary structure (DSSP, 8-state):
-------PPP---S-----S----GGGTPPPTTT-SSSEEEEE-SS-TT-SSB--SEEEEEEE-S--EEEEETTEEEEE-TT-EEEEPTT--EEEEESS--TT--TT-EEEEEEEHHHHHHHHHH-HHHHTTHHHHHHGGG-EEESS-HHHHHHHHHHHHH--HHHHHHHHHHHHHHHHH--SEEE-----------TTHHHHHHHHHHHHHHHHHTTTS---HHHHHHHTT--HHHHHHHHHHHHSS-HHHHHHHHHHHHHHHHHHH----HHHHHHHTT-S-HHHHHHHHHHHHSS-HHHHHHHHHHHHHHHHH-/-------------S----------GGGTBPPTTT-SSSEEEEE-SS-TT-SSB--SEEEEEEE-S--EEEEETTEEEEE-TT-EEEEPTT--EEEEESS--TT--TT-EEEEEEEHHHHHHHHHH-HHHHTTHHHHHHGGG-EEESS-HHHHHHHHHHHHH--HHHHHHHHHHHHHHHHH--SEEE-----------TTHHHHHHHHHHHHHHHHHTTTS---HHHHHHHTT--HHHHHHHHHHHHSS-HHHHHHHHHHHHHHHHHHH----HHHHHHHTT-S-HHHHHHHHHHHHSS-HHHHHHHHHHHHHHHHH-